Protein AF-A0A8J4CLF7-F1 (afdb_monomer_lite)

Structure (mmCIF, N/CA/C/O backbone):
data_AF-A0A8J4CLF7-F1
#
_entry.id   AF-A0A8J4CLF7-F1
#
loop_
_atom_site.group_PDB
_atom_site.id
_atom_site.type_symbol
_atom_site.label_atom_id
_atom_site.label_alt_id
_atom_site.label_comp_id
_atom_site.label_asym_id
_atom_site.label_entity_id
_atom_site.label_seq_id
_atom_site.pdbx_PDB_ins_code
_atom_site.Cartn_x
_atom_site.Cartn_y
_atom_site.Cartn_z
_atom_site.occupancy
_atom_site.B_iso_or_equiv
_atom_site.auth_seq_id
_atom_site.auth_comp_id
_atom_site.auth_asym_id
_atom_site.auth_atom_id
_atom_site.pdbx_PDB_model_num
ATOM 1 N N . GLY A 1 1 ? -8.320 4.971 20.655 1.00 28.89 1 GLY A N 1
ATOM 2 C CA . GLY A 1 1 ? -7.656 3.802 20.054 1.00 28.89 1 GLY A CA 1
ATOM 3 C C . GLY A 1 1 ? -7.358 4.022 18.583 1.00 28.89 1 GLY A C 1
ATOM 4 O O . GLY A 1 1 ? -6.210 3.889 18.205 1.00 28.89 1 GLY A O 1
ATOM 5 N N . TYR A 1 2 ? -8.361 4.377 17.770 1.00 28.97 2 TYR A N 1
ATOM 6 C CA . TYR A 1 2 ? -8.210 4.486 16.309 1.00 28.97 2 TYR A CA 1
ATOM 7 C C . TYR A 1 2 ? -7.601 5.810 15.798 1.00 28.97 2 TYR A C 1
ATOM 9 O O . TYR A 1 2 ? -6.923 5.796 14.780 1.00 28.97 2 TYR A O 1
ATOM 17 N N . GLU A 1 3 ? -7.755 6.935 16.507 1.00 27.72 3 GLU A N 1
ATOM 18 C CA . GLU A 1 3 ? -7.203 8.237 16.065 1.00 27.72 3 GLU A CA 1
ATOM 19 C C . GLU A 1 3 ? -5.674 8.363 16.193 1.00 27.72 3 GLU A C 1
ATOM 21 O O . GLU A 1 3 ? -5.067 9.202 15.533 1.00 27.72 3 GLU A O 1
ATOM 26 N N . SER A 1 4 ? -5.018 7.534 17.011 1.00 34.88 4 SER A N 1
ATOM 27 C CA . SER A 1 4 ? -3.582 7.676 17.288 1.00 34.88 4 SER A CA 1
ATOM 28 C C . SER A 1 4 ? -2.664 7.197 16.156 1.00 34.88 4 SER A C 1
ATOM 30 O O . SER A 1 4 ? -1.516 7.625 16.116 1.00 34.88 4 SER A O 1
ATOM 32 N N . HIS A 1 5 ? -3.145 6.367 15.223 1.00 41.16 5 HIS A N 1
ATOM 33 C CA . HIS A 1 5 ? -2.310 5.846 14.127 1.00 41.16 5 HIS A CA 1
ATOM 34 C C . HIS A 1 5 ? -2.275 6.759 12.889 1.00 41.16 5 HIS A C 1
ATOM 36 O O . HIS A 1 5 ? -1.341 6.682 12.098 1.00 41.16 5 HIS A O 1
ATOM 42 N N . CYS A 1 6 ? -3.240 7.673 12.732 1.00 40.09 6 CYS A N 1
ATOM 43 C CA . CYS A 1 6 ? -3.306 8.552 11.558 1.00 40.09 6 CYS A CA 1
ATOM 44 C C . CYS A 1 6 ? -2.466 9.838 11.692 1.00 40.09 6 CYS A C 1
ATOM 46 O O . CYS A 1 6 ? -2.055 10.398 10.680 1.00 40.09 6 CYS A O 1
ATOM 48 N N . ASN A 1 7 ? -2.140 10.278 12.915 1.00 33.22 7 ASN A N 1
ATOM 49 C CA . ASN A 1 7 ? -1.439 11.551 13.178 1.00 33.22 7 ASN A CA 1
ATOM 50 C C . ASN A 1 7 ? 0.099 11.460 13.203 1.00 33.22 7 ASN A C 1
ATOM 52 O O . ASN A 1 7 ? 0.782 12.379 13.656 1.00 33.22 7 ASN A O 1
ATOM 56 N N . ILE A 1 8 ? 0.676 10.355 12.736 1.00 43.81 8 ILE A N 1
ATOM 57 C CA . ILE A 1 8 ? 2.108 10.086 12.915 1.00 43.81 8 ILE A CA 1
ATOM 58 C C . ILE A 1 8 ? 2.970 10.951 11.978 1.00 43.81 8 ILE A C 1
ATOM 60 O O . ILE A 1 8 ? 4.049 11.369 12.380 1.00 43.81 8 ILE A O 1
ATOM 64 N N . ILE A 1 9 ? 2.491 11.357 10.795 1.00 39.09 9 ILE A N 1
ATOM 65 C CA . ILE A 1 9 ? 3.318 12.146 9.856 1.00 39.09 9 ILE A CA 1
ATOM 66 C C . ILE A 1 9 ? 3.613 13.574 10.361 1.00 39.09 9 ILE A C 1
ATOM 68 O O . ILE A 1 9 ? 4.686 14.100 10.081 1.00 39.09 9 ILE A O 1
ATOM 72 N N . GLU A 1 10 ? 2.750 14.187 11.179 1.00 32.34 10 GLU A N 1
ATOM 73 C CA . GLU A 1 10 ? 3.017 15.539 11.712 1.00 32.34 10 GLU A CA 1
ATOM 74 C C . GLU A 1 10 ? 4.079 15.567 12.828 1.00 32.34 10 GLU A C 1
ATOM 76 O O . GLU A 1 10 ? 4.597 16.633 13.162 1.00 32.34 10 GLU A O 1
ATOM 81 N N . SER A 1 11 ? 4.444 14.411 13.396 1.00 31.72 11 SER A N 1
ATOM 82 C CA . SER A 1 11 ? 5.319 14.331 14.578 1.00 31.72 11 SER A CA 1
ATOM 83 C C . SER A 1 11 ? 6.778 13.966 14.275 1.00 31.72 11 SER A C 1
ATOM 85 O O . SER A 1 11 ? 7.627 14.086 15.159 1.00 31.72 11 SER A O 1
ATOM 87 N N . PHE A 1 12 ? 7.105 13.549 13.046 1.00 39.09 12 PHE A N 1
ATOM 88 C CA . PHE A 1 12 ? 8.453 13.101 12.678 1.00 39.09 12 PHE A CA 1
ATOM 89 C C . PHE A 1 12 ? 9.019 13.990 11.570 1.00 39.09 12 PHE A C 1
ATOM 91 O O . PHE A 1 12 ? 8.697 13.846 10.395 1.00 39.09 12 PHE A O 1
ATOM 98 N N . GLY A 1 13 ? 9.838 14.963 11.981 1.00 30.05 13 GLY A N 1
ATOM 99 C CA . GLY A 1 13 ? 10.385 16.036 11.150 1.00 30.05 13 GLY A CA 1
ATOM 100 C C . GLY A 1 13 ? 11.317 15.577 10.027 1.00 30.05 13 GLY A C 1
ATOM 101 O O . GLY A 1 13 ? 12.525 15.792 10.096 1.00 30.05 13 GLY A O 1
ATOM 102 N N . ILE A 1 14 ? 10.743 15.044 8.952 1.00 30.22 14 ILE A N 1
ATOM 103 C CA . ILE A 1 14 ? 11.388 14.913 7.645 1.00 30.22 14 ILE A CA 1
ATOM 104 C C . ILE A 1 14 ? 10.645 15.840 6.675 1.00 30.22 14 ILE A C 1
ATOM 106 O O . ILE A 1 14 ? 9.702 15.446 6.000 1.00 30.22 14 ILE A O 1
ATOM 110 N N . LEU A 1 15 ? 11.065 17.105 6.619 1.00 28.41 15 LEU A N 1
ATOM 111 C CA . LEU A 1 15 ? 10.636 18.074 5.606 1.00 28.41 15 LEU A CA 1
ATOM 112 C C . LEU A 1 15 ? 11.874 18.722 4.978 1.00 28.41 15 LEU A C 1
ATOM 114 O O . LEU A 1 15 ? 12.717 19.239 5.715 1.00 28.41 15 LEU A O 1
ATOM 118 N N . PRO A 1 16 ? 11.950 18.862 3.646 1.00 28.50 16 PRO A N 1
ATOM 119 C CA . PRO A 1 16 ? 12.437 20.086 3.055 1.00 28.50 16 PRO A CA 1
ATOM 120 C C . PRO A 1 16 ? 11.261 21.067 2.910 1.00 28.50 16 PRO A C 1
ATOM 122 O O . PRO A 1 16 ? 10.223 20.777 2.324 1.00 28.50 16 PRO A O 1
ATOM 125 N N . VAL A 1 17 ? 11.470 22.236 3.503 1.00 31.41 17 VAL A N 1
ATOM 126 C CA . VAL A 1 17 ? 10.665 23.465 3.509 1.00 31.41 17 VAL A CA 1
ATOM 127 C C . VAL A 1 17 ? 9.793 23.680 2.259 1.00 31.41 17 VAL A C 1
ATOM 129 O O . VAL A 1 17 ? 10.301 24.125 1.234 1.00 31.41 17 VAL A O 1
ATOM 132 N N . ILE A 1 18 ? 8.470 23.520 2.400 1.00 26.14 18 ILE A N 1
ATOM 133 C CA . ILE A 1 18 ? 7.446 24.316 1.696 1.00 26.14 18 ILE A CA 1
ATOM 134 C C . ILE A 1 18 ? 6.302 24.580 2.689 1.00 26.14 18 ILE A C 1
ATOM 136 O O . ILE A 1 18 ? 5.773 23.660 3.305 1.00 26.14 18 ILE A O 1
ATOM 140 N N . ALA A 1 19 ? 5.962 25.855 2.892 1.00 23.62 19 ALA A N 1
ATOM 141 C CA . ALA A 1 19 ? 4.928 26.295 3.828 1.00 23.62 19 ALA A CA 1
ATOM 142 C C . ALA A 1 19 ? 3.510 25.866 3.378 1.00 23.62 19 ALA A C 1
ATOM 144 O O . ALA A 1 19 ? 3.219 25.931 2.180 1.00 23.62 19 ALA A O 1
ATOM 145 N N . PRO A 1 20 ? 2.606 25.497 4.305 1.00 26.50 20 PRO A N 1
ATOM 146 C CA . PRO A 1 20 ? 1.246 25.086 3.965 1.00 26.50 20 PRO A CA 1
ATOM 147 C C . PRO A 1 20 ? 0.359 26.297 3.615 1.00 26.50 20 PRO A C 1
ATOM 149 O O . PRO A 1 20 ? 0.426 27.328 4.297 1.00 26.50 20 PRO A O 1
ATOM 152 N N . PRO A 1 21 ? -0.522 26.213 2.600 1.00 27.09 21 PRO A N 1
ATOM 153 C CA . PRO A 1 21 ? -1.675 27.091 2.517 1.00 27.09 21 PRO A CA 1
ATOM 154 C C . PRO A 1 21 ? -2.760 26.655 3.513 1.00 27.09 21 PRO A C 1
ATOM 156 O O . PRO A 1 21 ? -2.897 25.490 3.868 1.00 27.09 21 PRO A O 1
ATOM 159 N N . ARG A 1 22 ? -3.506 27.664 3.962 1.00 26.69 22 ARG A N 1
ATOM 160 C CA . ARG A 1 22 ? -4.479 27.680 5.061 1.00 26.69 22 ARG A CA 1
ATOM 161 C C . ARG A 1 22 ? -5.501 26.539 5.052 1.00 26.69 22 ARG A C 1
ATOM 163 O O . ARG A 1 22 ? -6.038 26.181 4.007 1.00 26.69 22 ARG A O 1
ATOM 170 N N . GLU A 1 23 ? -5.821 26.100 6.270 1.00 27.83 23 GLU A N 1
ATOM 171 C CA . GLU A 1 23 ? -6.911 25.196 6.641 1.00 27.83 23 GLU A CA 1
ATOM 172 C C . GLU A 1 23 ? -8.201 25.486 5.864 1.00 27.83 23 GLU A C 1
ATOM 174 O O . GLU A 1 23 ? -8.857 26.516 6.044 1.00 27.83 23 GLU A O 1
ATOM 179 N N . HIS A 1 24 ? -8.594 24.525 5.034 1.00 26.27 24 HIS A N 1
ATOM 180 C CA . HIS A 1 24 ? -9.973 24.361 4.615 1.00 26.27 24 HIS A CA 1
ATOM 181 C C . HIS A 1 24 ? -10.510 23.112 5.302 1.00 26.27 24 HIS A C 1
ATOM 183 O O . HIS A 1 24 ? -10.058 21.998 5.050 1.00 26.27 24 HIS A O 1
ATOM 189 N N . THR A 1 25 ? -11.478 23.319 6.190 1.00 26.05 25 THR A N 1
ATOM 190 C CA . THR A 1 25 ? -12.280 22.273 6.816 1.00 26.05 25 THR A CA 1
ATOM 191 C C . THR A 1 25 ? -12.984 21.454 5.733 1.00 26.05 25 THR A C 1
ATOM 193 O O . THR A 1 25 ? -13.996 21.869 5.165 1.00 26.05 25 THR A O 1
ATOM 196 N N . VAL A 1 26 ? -12.436 20.278 5.421 1.00 26.53 26 VAL A N 1
ATOM 197 C CA . VAL A 1 26 ? -13.095 19.293 4.563 1.00 26.53 26 VAL A CA 1
ATOM 198 C C . VAL A 1 26 ? -14.183 18.623 5.389 1.00 26.53 26 VAL A C 1
ATOM 200 O O . VAL A 1 26 ? -13.934 17.894 6.345 1.00 26.53 26 VAL A O 1
ATOM 203 N N . ASN A 1 27 ? -15.424 18.924 5.029 1.00 25.20 27 ASN A N 1
ATOM 204 C CA . ASN A 1 27 ? -16.616 18.376 5.648 1.00 25.20 27 ASN A CA 1
ATOM 205 C C . ASN A 1 27 ? -16.811 16.939 5.133 1.00 25.20 27 ASN A C 1
ATOM 207 O O . ASN A 1 27 ? -17.497 16.715 4.134 1.00 25.20 27 ASN A O 1
ATOM 211 N N . ALA A 1 28 ? -16.185 15.965 5.795 1.00 27.72 28 ALA A N 1
ATOM 212 C CA . ALA A 1 28 ? -16.443 14.541 5.594 1.00 27.72 28 ALA A CA 1
ATOM 213 C C . ALA A 1 28 ? -17.803 14.167 6.214 1.00 27.72 28 ALA A C 1
ATOM 215 O O . ALA A 1 28 ? -17.893 13.468 7.215 1.00 27.72 28 ALA A O 1
ATOM 216 N N . ASN A 1 29 ? -18.887 14.682 5.635 1.00 33.53 29 ASN A N 1
ATOM 217 C CA . ASN A 1 29 ? -20.253 14.324 5.996 1.00 33.53 29 ASN A CA 1
ATOM 218 C C . ASN A 1 29 ? -20.971 13.805 4.757 1.00 33.53 29 ASN A C 1
ATOM 220 O O . ASN A 1 29 ? -21.671 14.540 4.059 1.00 33.53 29 ASN A O 1
ATOM 224 N N . LYS A 1 30 ? -20.790 12.512 4.483 1.00 30.39 30 LYS A N 1
ATOM 225 C CA . LYS A 1 30 ? -21.671 11.781 3.570 1.00 30.39 30 LYS A CA 1
ATOM 226 C C . LYS A 1 30 ? -21.876 10.312 3.944 1.00 30.39 30 LYS A C 1
ATOM 228 O O . LYS A 1 30 ? -22.064 9.495 3.065 1.00 30.39 30 LYS A O 1
ATOM 233 N N . HIS A 1 31 ? -21.946 10.017 5.240 1.00 36.56 31 HIS A N 1
ATOM 234 C CA . HIS A 1 31 ? -22.730 8.906 5.792 1.00 36.56 31 HIS A CA 1
ATOM 235 C C . HIS A 1 31 ? -23.266 9.356 7.155 1.00 36.56 31 HIS A C 1
ATOM 237 O O . HIS A 1 31 ? -22.646 9.154 8.193 1.00 36.56 31 HIS A O 1
ATOM 243 N N . SER A 1 32 ? -24.385 10.085 7.147 1.00 37.47 32 SER A N 1
ATOM 244 C CA . SER A 1 32 ? -25.041 10.503 8.383 1.00 37.47 32 SER A CA 1
ATOM 245 C C . SER A 1 32 ? -25.678 9.281 9.044 1.00 37.47 32 SER A C 1
ATOM 247 O O . SER A 1 32 ? -26.727 8.816 8.597 1.00 37.47 32 SER A O 1
ATOM 249 N N . ASN A 1 33 ? -25.065 8.780 10.116 1.00 48.06 33 ASN A N 1
ATOM 250 C CA . ASN A 1 33 ? -25.732 7.872 11.041 1.00 48.06 33 ASN A CA 1
ATOM 251 C C . ASN A 1 33 ? -26.984 8.578 11.581 1.00 48.06 33 ASN A C 1
ATOM 253 O O . ASN A 1 33 ? -26.891 9.606 12.255 1.00 48.06 33 ASN A O 1
ATOM 257 N N . ASN A 1 34 ? -28.164 8.043 11.268 1.00 47.66 34 ASN A N 1
ATOM 258 C CA . ASN A 1 34 ? -29.440 8.538 11.778 1.00 47.66 34 ASN A CA 1
ATOM 259 C C . ASN A 1 34 ? -29.623 8.089 13.239 1.00 47.66 34 ASN A C 1
ATOM 261 O O . ASN A 1 34 ? -30.495 7.280 13.548 1.00 47.66 34 ASN A O 1
ATOM 265 N N . CYS A 1 35 ? -28.802 8.607 14.153 1.00 49.53 35 CYS A N 1
ATOM 266 C CA . CYS A 1 35 ? -29.106 8.546 15.579 1.00 49.53 35 CYS A CA 1
ATOM 267 C C . CYS A 1 35 ? -30.019 9.723 15.921 1.00 49.53 35 CYS A C 1
ATOM 269 O O . CYS A 1 35 ? -29.663 10.887 15.717 1.00 49.53 35 CYS A O 1
ATOM 271 N N . ARG A 1 36 ? -31.213 9.439 16.450 1.00 47.44 36 ARG A N 1
ATOM 272 C CA . ARG A 1 36 ? -32.036 10.503 17.038 1.00 47.44 36 ARG A CA 1
ATOM 273 C C . ARG A 1 36 ? -31.301 11.064 18.262 1.00 47.44 36 ARG A C 1
ATOM 275 O O . ARG A 1 36 ? -30.803 10.272 19.059 1.00 47.44 36 ARG A O 1
ATOM 282 N N . PRO A 1 37 ? -31.212 12.395 18.434 1.00 39.25 37 PRO A N 1
ATOM 283 C CA . PRO A 1 37 ? -30.514 12.968 19.575 1.00 39.25 37 PRO A CA 1
ATOM 284 C C . PRO A 1 37 ? -31.187 12.535 20.882 1.00 39.25 37 PRO A C 1
ATOM 286 O O . PRO A 1 37 ? -32.373 12.790 21.096 1.00 39.25 37 PRO A O 1
ATOM 289 N N . CYS A 1 38 ? -30.416 11.898 21.762 1.00 40.56 38 CYS A N 1
ATOM 290 C CA . CYS A 1 38 ? -30.819 11.646 23.138 1.00 40.56 38 CYS A CA 1
ATOM 291 C C . CYS A 1 38 ? -30.640 12.942 23.937 1.00 40.56 38 CYS A C 1
ATOM 293 O O . CYS A 1 38 ? -29.516 13.390 24.157 1.00 40.56 38 CYS A O 1
ATOM 295 N N . THR A 1 39 ? -31.732 13.551 24.399 1.00 35.16 39 THR A N 1
ATOM 296 C CA . THR A 1 39 ? -31.664 14.549 25.472 1.00 35.16 39 THR A CA 1
ATOM 297 C C . THR A 1 39 ? -31.351 13.822 26.774 1.00 35.16 39 THR A C 1
ATOM 299 O O . THR A 1 39 ? -32.249 13.275 27.411 1.00 35.16 39 THR A O 1
ATOM 302 N N . VAL A 1 40 ? -30.077 13.779 27.152 1.00 33.75 40 VAL A N 1
ATOM 303 C CA . VAL A 1 40 ? -29.670 13.401 28.506 1.00 33.75 40 VAL A CA 1
ATOM 304 C C . VAL A 1 40 ? -29.611 14.692 29.315 1.00 33.75 40 VAL A C 1
ATOM 306 O O . VAL A 1 40 ? -28.840 15.592 28.983 1.00 33.75 40 VAL A O 1
ATOM 309 N N . GLU A 1 41 ? -30.459 14.816 30.338 1.00 30.06 41 GLU A N 1
ATOM 310 C CA . GLU A 1 41 ? -30.327 15.883 31.331 1.00 30.06 41 GLU A CA 1
ATOM 311 C C . GLU A 1 41 ? -28.918 15.821 31.927 1.00 30.06 41 GLU A C 1
ATOM 313 O O . GLU A 1 41 ? -28.477 14.798 32.453 1.00 30.06 41 GLU A O 1
ATOM 318 N N . THR A 1 42 ? -28.184 16.920 31.796 1.00 27.59 42 THR A N 1
ATOM 319 C CA . THR A 1 42 ? -26.831 17.070 32.321 1.00 27.59 42 THR A CA 1
ATOM 320 C C . THR A 1 42 ? -26.834 16.882 33.835 1.00 27.59 42 THR A C 1
ATOM 322 O O . THR A 1 42 ? -27.409 17.692 34.564 1.00 27.59 42 THR A O 1
ATOM 325 N N . PHE A 1 43 ? -26.155 15.841 34.311 1.00 26.55 43 PHE A N 1
ATOM 326 C CA . PHE A 1 43 ? -25.848 15.661 35.724 1.00 26.55 43 PHE A CA 1
ATOM 327 C C . PHE A 1 43 ? -24.809 16.717 36.139 1.00 26.55 43 PHE A C 1
ATOM 329 O O . PHE A 1 43 ? -23.702 16.761 35.604 1.00 26.55 43 PHE A O 1
ATOM 336 N N . ASN A 1 44 ? -25.186 17.606 37.059 1.00 29.06 44 ASN A N 1
ATOM 337 C CA . ASN A 1 44 ? -24.309 18.621 37.646 1.00 29.06 44 ASN A CA 1
ATOM 338 C C . ASN A 1 44 ? -23.402 17.958 38.707 1.00 29.06 44 ASN A C 1
ATOM 340 O O . ASN A 1 44 ? -23.940 17.402 39.664 1.00 29.06 44 ASN A O 1
ATOM 344 N N . PRO A 1 45 ? -22.060 18.006 38.604 1.00 28.70 45 PRO A N 1
ATOM 345 C CA . PRO A 1 45 ? -21.171 17.266 39.501 1.00 28.70 45 PRO A CA 1
ATOM 346 C C . PRO A 1 45 ? -20.887 17.960 40.850 1.00 28.70 45 PRO A C 1
ATOM 348 O O . PRO A 1 45 ? -19.900 17.633 41.498 1.00 28.70 45 PRO A O 1
ATOM 351 N N . ASN A 1 46 ? -21.736 18.884 41.316 1.00 29.98 46 ASN A N 1
ATOM 352 C CA . ASN A 1 46 ? -21.549 19.582 42.595 1.00 29.98 46 ASN A CA 1
ATOM 353 C C . ASN A 1 46 ? -22.760 19.461 43.533 1.00 29.98 46 ASN A C 1
ATOM 355 O O . ASN A 1 46 ? -23.397 20.461 43.855 1.00 29.98 46 ASN A O 1
ATOM 359 N N . THR A 1 47 ? -23.055 18.260 44.031 1.00 29.55 47 THR A N 1
ATOM 360 C CA . THR A 1 47 ? -23.885 18.106 45.239 1.00 29.55 47 THR A CA 1
ATOM 361 C C . THR A 1 47 ? -23.372 16.973 46.125 1.00 29.55 47 THR A C 1
ATOM 363 O O . THR A 1 47 ? -23.578 15.787 45.884 1.00 29.55 47 THR A O 1
ATOM 366 N N . SER A 1 48 ? -22.688 17.370 47.193 1.00 28.89 48 SER A N 1
ATOM 367 C CA . SER A 1 48 ? -22.354 16.540 48.342 1.00 28.89 48 SER A CA 1
ATOM 368 C C . SER A 1 48 ? -23.611 16.239 49.168 1.00 28.89 48 SER A C 1
ATOM 370 O O . SER A 1 48 ? -24.394 17.125 49.507 1.00 28.89 48 SER A O 1
ATOM 372 N N . PHE A 1 49 ? -23.790 14.961 49.499 1.00 27.58 49 PHE A N 1
ATOM 373 C CA . PHE A 1 49 ? -24.786 14.466 50.445 1.00 27.58 49 PHE A CA 1
ATOM 374 C C . PHE A 1 49 ? -24.435 14.911 51.869 1.00 27.58 49 PHE A C 1
ATOM 376 O O . PHE A 1 49 ? -23.388 14.526 52.377 1.00 27.58 49 PHE A O 1
ATOM 383 N N . LEU A 1 50 ? -25.336 15.637 52.532 1.00 30.05 50 LEU A N 1
ATOM 384 C CA . LEU A 1 50 ? -25.496 15.654 53.991 1.00 30.05 50 LEU A CA 1
ATOM 385 C C . LEU A 1 50 ? -26.943 16.065 54.300 1.00 30.05 50 LEU A C 1
ATOM 387 O O . LEU A 1 50 ? -27.423 17.098 53.839 1.00 30.05 50 LEU A O 1
ATOM 391 N N . GLY A 1 51 ? -27.659 15.205 55.024 1.00 26.80 51 GLY A N 1
ATOM 392 C CA . GLY A 1 51 ? -29.065 15.399 55.369 1.00 26.80 51 GLY A CA 1
ATOM 393 C C . GLY A 1 51 ? -29.268 16.259 56.617 1.00 26.80 51 GLY A C 1
ATOM 394 O O . GLY A 1 51 ? -28.435 16.258 57.520 1.00 26.80 51 GLY A O 1
ATOM 395 N N . THR A 1 52 ? -30.414 16.941 56.705 1.00 27.56 52 THR A N 1
ATOM 396 C CA . THR A 1 52 ? -31.132 17.216 57.967 1.00 27.56 52 THR A CA 1
ATOM 397 C C . THR A 1 52 ? -32.558 17.716 57.697 1.00 27.56 52 THR A C 1
ATOM 399 O O . THR A 1 52 ? -32.866 18.230 56.626 1.00 27.56 52 THR A O 1
ATOM 402 N N . LEU A 1 53 ? -33.434 17.476 58.674 1.00 27.98 53 LEU A N 1
ATOM 403 C CA . LEU A 1 53 ? -34.896 17.577 58.647 1.00 27.98 53 LEU A CA 1
ATOM 404 C C . LEU A 1 53 ? -35.461 18.991 58.926 1.00 27.98 53 LEU A C 1
ATOM 406 O O . LEU A 1 53 ? -34.905 19.727 59.734 1.00 27.98 53 LEU A O 1
ATOM 410 N N . ALA A 1 54 ? -36.685 19.201 58.408 1.00 29.34 54 ALA A N 1
ATOM 411 C CA . ALA A 1 54 ? -37.822 19.973 58.962 1.00 29.34 54 ALA A CA 1
ATOM 412 C C . ALA A 1 54 ? -37.968 21.503 58.673 1.00 29.34 54 ALA A C 1
ATOM 414 O O . ALA A 1 54 ? -36.990 22.172 58.358 1.00 29.34 54 ALA A O 1
ATOM 415 N N . PRO A 1 55 ? -39.219 22.047 58.699 1.00 41.81 55 PRO A N 1
ATOM 416 C CA . PRO A 1 55 ? -39.703 23.032 57.716 1.00 41.81 55 PRO A CA 1
ATOM 417 C C . PRO A 1 55 ? -40.107 24.410 58.286 1.00 41.81 55 PRO A C 1
ATOM 419 O O . PRO A 1 55 ? -40.364 24.554 59.479 1.00 41.81 55 PRO A O 1
ATOM 422 N N . GLY A 1 56 ? -40.314 25.398 57.402 1.00 24.47 56 GLY A N 1
ATOM 423 C CA . GLY A 1 56 ? -41.146 26.573 57.702 1.00 24.47 56 GLY A CA 1
ATOM 424 C C . GLY A 1 56 ? -40.901 27.804 56.819 1.00 24.47 56 GLY A C 1
ATOM 425 O O . GLY A 1 56 ? -39.764 28.217 56.635 1.00 24.47 56 GLY A O 1
ATOM 426 N N . GLY A 1 57 ? -41.990 28.432 56.351 1.00 26.12 57 GLY A N 1
ATOM 427 C CA . GLY A 1 57 ? -42.036 29.880 56.088 1.00 26.12 57 GLY A CA 1
ATOM 428 C C . GLY A 1 57 ? -42.112 30.351 54.628 1.00 26.12 57 GLY A C 1
ATOM 429 O O . GLY A 1 57 ? -41.103 30.597 53.983 1.00 26.12 57 GLY A O 1
ATOM 430 N N . SER A 1 58 ? -43.330 30.595 54.146 1.00 26.23 58 SER A N 1
ATOM 431 C CA . SER A 1 58 ? -43.662 31.619 53.131 1.00 26.23 58 SER A CA 1
ATOM 432 C C . SER A 1 58 ? -43.908 32.988 53.813 1.00 26.23 58 SER A C 1
ATOM 434 O O . SER A 1 58 ? -44.036 32.978 55.039 1.00 26.23 58 SER A O 1
ATOM 436 N N . PRO A 1 59 ? -44.207 34.118 53.121 1.00 44.22 59 PRO A N 1
ATOM 437 C CA . PRO A 1 59 ? -44.045 34.496 51.702 1.00 44.22 59 PRO A CA 1
ATOM 438 C C . PRO A 1 59 ? -43.365 35.885 51.516 1.00 44.22 59 PRO A C 1
ATOM 440 O O . PRO A 1 59 ? -43.271 36.653 52.465 1.00 44.22 59 PRO A O 1
ATOM 443 N N . GLN A 1 60 ? -43.020 36.280 50.279 1.00 27.62 60 GLN A N 1
ATOM 444 C CA . GLN A 1 60 ? -43.399 37.595 49.713 1.00 27.62 60 GLN A CA 1
ATOM 445 C C . GLN A 1 60 ? -43.072 37.718 48.207 1.00 27.62 60 GLN A C 1
ATOM 447 O O . GLN A 1 60 ? -42.029 37.294 47.724 1.00 27.62 60 GLN A O 1
ATOM 452 N N . ARG A 1 61 ? -44.038 38.290 47.479 1.00 30.16 61 ARG A N 1
ATOM 453 C CA . ARG A 1 61 ? -44.054 38.729 46.065 1.00 30.16 61 ARG A CA 1
ATOM 454 C C . ARG A 1 61 ? -43.670 40.230 46.022 1.00 30.16 61 ARG A C 1
ATOM 456 O O . ARG A 1 61 ? -43.885 40.878 47.045 1.00 30.16 61 ARG A O 1
ATOM 463 N N . PRO A 1 62 ? -43.197 40.824 44.899 1.00 36.50 62 PRO A N 1
ATOM 464 C CA . PRO A 1 62 ? -44.064 41.077 43.739 1.00 36.50 62 PRO A CA 1
ATOM 465 C C . PRO A 1 62 ? -43.407 40.994 42.348 1.00 36.50 62 PRO A C 1
ATOM 467 O O . PRO A 1 62 ? -42.222 40.739 42.175 1.00 36.50 62 PRO A O 1
ATOM 470 N N . ALA A 1 63 ? -44.287 41.145 41.360 1.00 28.41 63 ALA A N 1
ATOM 471 C CA . ALA A 1 63 ? -44.128 40.927 39.933 1.00 28.41 63 ALA A CA 1
ATOM 472 C C . ALA A 1 63 ? -43.242 41.952 39.205 1.00 28.41 63 ALA A C 1
ATOM 474 O O . ALA A 1 63 ? -43.241 43.135 39.538 1.00 28.41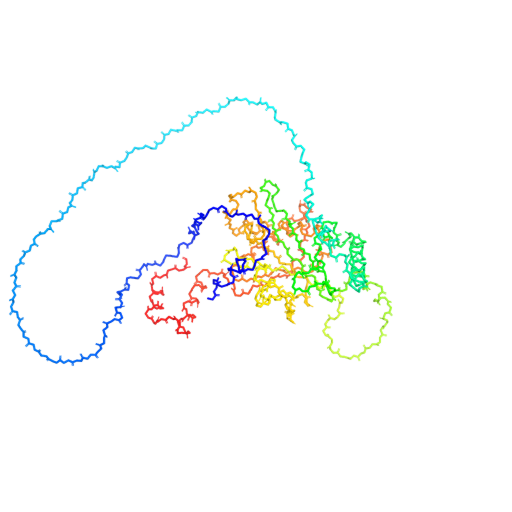 63 ALA A O 1
ATOM 475 N N . SER A 1 64 ? -42.644 41.515 38.094 1.00 30.00 64 SER A N 1
ATOM 476 C CA . SER A 1 64 ? -42.365 42.371 36.941 1.00 30.00 64 SER A CA 1
ATOM 477 C C . SER A 1 64 ? -42.497 41.583 35.629 1.00 30.00 64 SER A C 1
ATOM 479 O O . SER A 1 64 ? -42.149 40.412 35.507 1.00 30.00 64 SER A O 1
ATOM 481 N N . THR A 1 65 ? -43.118 42.252 34.667 1.00 28.77 65 THR A N 1
ATOM 482 C CA . THR A 1 65 ? -43.482 41.848 33.306 1.00 28.77 65 THR A CA 1
ATOM 483 C C . THR A 1 65 ? -42.351 42.082 32.300 1.00 28.77 65 THR A C 1
ATOM 485 O O . THR A 1 65 ? -41.772 43.163 32.313 1.00 28.77 65 THR A O 1
ATOM 488 N N . MET A 1 66 ? -42.153 41.173 31.334 1.00 29.03 66 MET A N 1
ATOM 489 C CA . MET A 1 66 ? -41.617 41.461 29.982 1.00 29.03 66 MET A CA 1
ATOM 490 C C . MET A 1 66 ? -41.982 40.286 29.047 1.00 29.03 66 MET A C 1
ATOM 492 O O . MET A 1 66 ? -41.548 39.164 29.262 1.00 29.03 66 MET A O 1
ATOM 496 N N . ARG A 1 67 ? -43.057 40.408 28.254 1.00 27.72 67 ARG A N 1
ATOM 497 C CA . ARG A 1 67 ? -43.110 40.785 26.821 1.00 27.72 67 ARG A CA 1
ATOM 498 C C . ARG A 1 67 ? -42.341 39.851 25.871 1.00 27.72 67 ARG A C 1
ATOM 500 O O . ARG A 1 67 ? -41.126 39.917 25.756 1.00 27.72 67 ARG A O 1
ATOM 507 N N . ALA A 1 68 ? -43.127 39.062 25.136 1.00 31.14 68 ALA A N 1
ATOM 508 C CA . ALA A 1 68 ? -42.759 38.378 23.905 1.00 31.14 68 ALA A CA 1
ATOM 509 C C . ALA A 1 68 ? -42.695 39.369 22.730 1.00 31.14 68 ALA A C 1
ATOM 511 O O . ALA A 1 68 ? -43.557 40.243 22.605 1.00 31.14 68 ALA A O 1
ATOM 512 N N . SER A 1 69 ? -41.707 39.188 21.855 1.00 30.48 69 SER A N 1
ATOM 513 C CA . SER A 1 69 ? -41.531 39.962 20.626 1.00 30.48 69 SER A CA 1
ATOM 514 C C . SER A 1 69 ? -41.810 39.071 19.417 1.00 30.48 69 SER A C 1
ATOM 516 O O . SER A 1 69 ? -41.026 38.185 19.091 1.00 30.48 69 SER A O 1
ATOM 518 N N . PHE A 1 70 ? -42.935 39.329 18.756 1.00 32.16 70 PHE A N 1
ATOM 519 C CA . PHE A 1 70 ? -43.245 38.925 17.383 1.00 32.16 70 PHE A CA 1
ATOM 520 C C . PHE A 1 70 ? -42.882 40.089 16.454 1.00 32.16 70 PHE A C 1
ATOM 522 O O . PHE A 1 70 ? -43.398 41.178 16.687 1.00 32.16 70 PHE A O 1
ATOM 529 N N . VAL A 1 71 ? -42.106 39.867 15.383 1.00 31.41 71 VAL A N 1
ATOM 530 C CA . VAL A 1 71 ? -42.092 40.713 14.164 1.00 31.41 71 VAL A CA 1
ATOM 531 C C . VAL A 1 71 ? -41.783 39.829 12.927 1.00 31.41 71 VAL A C 1
ATOM 533 O O . VAL A 1 71 ? -41.058 38.845 13.068 1.00 31.41 71 VAL A O 1
ATOM 536 N N . PRO A 1 72 ? -42.374 40.100 11.738 1.00 32.59 72 PRO A N 1
ATOM 537 C CA . PRO A 1 72 ? -42.889 39.064 10.839 1.00 32.59 72 PRO A CA 1
ATOM 538 C C . PRO A 1 72 ? -42.282 38.990 9.418 1.00 32.59 72 PRO A C 1
ATOM 540 O O . PRO A 1 72 ? -41.760 39.951 8.870 1.00 32.59 72 PRO A O 1
ATOM 543 N N . ARG A 1 73 ? -42.461 37.812 8.805 1.00 34.97 73 ARG A N 1
ATOM 544 C CA . ARG A 1 73 ? -42.975 37.493 7.449 1.00 34.97 73 ARG A CA 1
ATOM 545 C C . ARG A 1 73 ? -42.842 38.509 6.284 1.00 34.97 73 ARG A C 1
ATOM 547 O O . ARG A 1 73 ? -43.808 38.681 5.554 1.00 34.97 73 ARG A O 1
ATOM 554 N N . TRP A 1 74 ? -41.655 39.065 6.018 1.00 38.47 74 TRP A N 1
ATOM 555 C CA . TRP A 1 74 ? -41.315 39.695 4.722 1.00 38.47 74 TRP A CA 1
ATOM 556 C C . TRP A 1 74 ? -39.816 39.559 4.395 1.00 38.47 74 TRP A C 1
ATOM 558 O O . TRP A 1 74 ? -39.072 40.510 4.569 1.00 38.47 74 TRP A O 1
ATOM 568 N N . LEU A 1 75 ? -39.356 38.380 3.952 1.00 30.44 75 LEU A N 1
ATOM 569 C CA . LEU A 1 75 ? -38.244 38.240 2.987 1.00 30.44 75 LEU A CA 1
ATOM 570 C C . LEU A 1 75 ? -38.092 36.766 2.564 1.00 30.44 75 LEU A C 1
ATOM 572 O O . LEU A 1 75 ? -37.224 36.029 3.024 1.00 30.44 75 LEU A O 1
ATOM 576 N N . ARG A 1 76 ? -38.992 36.305 1.695 1.00 31.66 76 ARG A N 1
ATOM 577 C CA . ARG A 1 76 ? -38.756 35.147 0.824 1.00 31.66 76 ARG A CA 1
ATOM 578 C C . ARG A 1 76 ? -39.300 35.489 -0.559 1.00 31.66 76 ARG A C 1
ATOM 580 O O . ARG A 1 76 ? -40.442 35.938 -0.642 1.00 31.66 76 ARG A O 1
ATOM 587 N N . SER A 1 77 ? -38.475 35.213 -1.572 1.00 32.50 77 SER A N 1
ATOM 588 C CA . SER A 1 77 ? -38.787 34.944 -2.989 1.00 32.50 77 SER A CA 1
ATOM 589 C C . SER A 1 77 ? -38.140 35.887 -4.008 1.00 32.50 77 SER A C 1
ATOM 591 O O . SER A 1 77 ? -38.075 37.091 -3.784 1.00 32.50 77 SER A O 1
ATOM 593 N N . ALA A 1 78 ? -37.796 35.266 -5.152 1.00 29.62 78 ALA A N 1
ATOM 594 C CA . ALA A 1 78 ? -37.258 35.777 -6.425 1.00 29.62 78 ALA A CA 1
ATOM 595 C C . ALA A 1 78 ? -35.713 35.600 -6.533 1.00 29.62 78 ALA A C 1
ATOM 597 O O . ALA A 1 78 ? -34.989 36.136 -5.710 1.00 29.62 78 ALA A O 1
ATOM 598 N N . ILE A 1 79 ? -35.104 34.856 -7.476 1.00 27.70 79 ILE A N 1
ATOM 599 C CA . ILE A 1 79 ? -35.530 34.346 -8.796 1.00 27.70 79 ILE A CA 1
ATOM 600 C C . ILE A 1 79 ? -34.685 33.107 -9.178 1.00 27.70 79 ILE A C 1
ATOM 602 O O . ILE A 1 79 ? -33.464 33.123 -9.048 1.00 27.70 79 ILE A O 1
ATOM 606 N N . SER A 1 80 ? -35.337 32.060 -9.696 1.00 32.06 80 SER A N 1
ATOM 607 C CA . SER A 1 80 ? -34.739 31.054 -10.589 1.00 32.06 80 SER A CA 1
ATOM 608 C C . SER A 1 80 ? -34.956 31.466 -12.049 1.00 32.06 80 SER A C 1
ATOM 610 O O . SER A 1 80 ? -35.992 32.049 -12.355 1.00 32.06 80 SER A O 1
ATOM 612 N N . ALA A 1 81 ? -34.038 31.032 -12.919 1.00 27.92 81 ALA A N 1
ATOM 613 C CA . ALA A 1 81 ? -34.111 30.980 -14.386 1.00 27.92 81 ALA A CA 1
ATOM 614 C C . ALA A 1 81 ? -33.656 32.219 -15.186 1.00 27.92 81 ALA A C 1
ATOM 616 O O . ALA A 1 81 ? -34.391 33.182 -15.371 1.00 27.92 81 ALA A O 1
ATOM 617 N N . ALA A 1 82 ? -32.482 32.085 -15.810 1.00 28.67 82 ALA A N 1
ATOM 618 C CA . ALA A 1 82 ? -32.294 32.429 -17.217 1.00 28.67 82 ALA A CA 1
ATOM 619 C C . ALA A 1 82 ? -31.289 31.438 -17.832 1.00 28.67 82 ALA A C 1
ATOM 621 O O . ALA A 1 82 ? -30.124 31.377 -17.451 1.00 28.67 82 ALA A O 1
ATOM 622 N N . ILE A 1 83 ? -31.810 30.611 -18.733 1.00 28.73 83 ILE A N 1
ATOM 623 C CA . ILE A 1 83 ? -31.112 29.654 -19.591 1.00 28.73 83 ILE A CA 1
ATOM 624 C C . ILE A 1 83 ? -30.705 30.393 -20.882 1.00 28.73 83 ILE A C 1
ATOM 626 O O . ILE A 1 83 ? -31.482 31.204 -21.375 1.00 28.73 83 ILE A O 1
ATOM 630 N N . LEU A 1 84 ? -29.570 29.985 -21.465 1.00 25.03 84 LEU A N 1
ATOM 631 C CA . LEU A 1 84 ? -29.239 30.001 -22.904 1.00 25.03 84 LEU A CA 1
ATOM 632 C C . LEU A 1 84 ? -28.807 31.315 -23.593 1.00 25.03 84 LEU A C 1
ATOM 634 O O . LEU A 1 84 ? -29.471 32.338 -23.501 1.00 25.03 84 LEU A O 1
ATOM 638 N N . ALA A 1 85 ? -27.774 31.146 -24.439 1.00 27.97 85 ALA A N 1
ATOM 639 C CA . ALA A 1 85 ? -27.118 32.063 -25.388 1.00 27.97 85 ALA A CA 1
ATOM 640 C C . ALA A 1 85 ? -25.891 32.764 -24.775 1.00 27.97 85 ALA A C 1
ATOM 642 O O . ALA A 1 85 ? -26.021 33.638 -23.934 1.00 27.97 85 ALA A O 1
ATOM 643 N N . VAL A 1 86 ? -24.652 32.389 -25.106 1.00 29.48 86 VAL A N 1
ATOM 644 C CA . VAL A 1 86 ? -24.084 32.396 -26.462 1.00 29.48 86 VAL A CA 1
ATOM 645 C C . VAL A 1 86 ? -23.066 31.258 -26.633 1.00 29.48 86 VAL A C 1
ATOM 647 O O . VAL A 1 86 ? -22.095 31.159 -25.889 1.00 29.48 86 VAL A O 1
ATOM 650 N N . LEU A 1 87 ? -23.283 30.425 -27.652 1.00 30.23 87 LEU A N 1
ATOM 651 C CA . LEU A 1 87 ? -22.237 29.651 -28.319 1.00 30.23 87 LEU A CA 1
ATOM 652 C C . LEU A 1 87 ? -21.793 30.413 -29.585 1.00 30.23 87 LEU A C 1
ATOM 654 O O . LEU A 1 87 ? -22.607 31.081 -30.221 1.00 30.23 87 LEU A O 1
ATOM 658 N N . ILE A 1 88 ? -20.555 30.119 -29.998 1.00 30.00 88 ILE A N 1
ATOM 659 C CA . ILE A 1 88 ? -19.957 30.177 -31.350 1.00 30.00 88 ILE A CA 1
ATOM 660 C C . ILE A 1 88 ? -19.054 31.392 -31.695 1.00 30.00 88 ILE A C 1
ATOM 662 O O . ILE A 1 88 ? -19.468 32.546 -31.658 1.00 30.00 88 ILE A O 1
ATOM 666 N N . PHE A 1 89 ? -17.851 31.013 -32.171 1.00 28.20 89 PHE A N 1
ATOM 667 C CA . PHE A 1 89 ? -16.712 31.723 -32.792 1.00 28.20 89 PHE A CA 1
ATOM 668 C C . PHE A 1 89 ? -15.616 32.198 -31.813 1.00 28.20 89 PHE A C 1
ATOM 670 O O . PHE A 1 89 ? -15.891 32.950 -30.896 1.00 28.20 89 PHE A O 1
ATOM 677 N N . ALA A 1 90 ? -14.340 31.803 -31.923 1.00 29.56 90 ALA A N 1
ATOM 678 C CA . ALA A 1 90 ? -13.588 31.307 -33.075 1.00 29.56 90 ALA A CA 1
ATOM 679 C C . ALA A 1 90 ? -12.435 30.364 -32.667 1.00 29.56 90 ALA A C 1
ATOM 681 O O . ALA A 1 90 ? -11.807 30.524 -31.623 1.00 29.56 90 ALA A O 1
ATOM 682 N N . ALA A 1 91 ? -12.156 29.405 -33.549 1.00 34.69 91 ALA A N 1
ATOM 683 C CA . ALA A 1 91 ? -10.967 28.568 -33.558 1.00 34.69 91 ALA A CA 1
ATOM 684 C C . ALA A 1 91 ? -9.760 29.341 -34.114 1.00 34.69 91 ALA A C 1
ATOM 686 O O . ALA A 1 91 ? -9.886 29.914 -35.190 1.00 34.69 91 ALA A O 1
ATOM 687 N N . LEU A 1 92 ? -8.608 29.281 -33.434 1.00 31.98 92 LEU A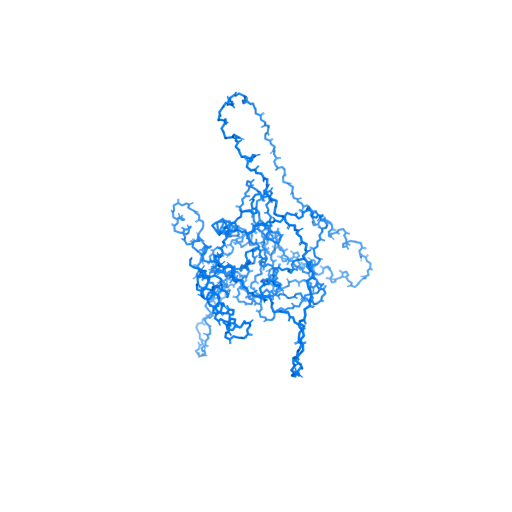 N 1
ATOM 688 C CA . LEU A 1 92 ? -7.249 29.418 -33.988 1.00 31.98 92 LEU A CA 1
ATOM 689 C C . LEU A 1 92 ? -6.236 28.711 -33.047 1.00 31.98 92 LEU A C 1
ATOM 691 O O . LEU A 1 92 ? -6.522 28.570 -31.857 1.00 31.98 92 LEU A O 1
ATOM 695 N N . PRO A 1 93 ? -5.095 28.210 -33.563 1.00 32.38 93 PRO A N 1
ATOM 696 C CA . PRO A 1 93 ? -4.281 27.190 -32.902 1.00 32.38 93 PRO A CA 1
ATOM 697 C C . PRO A 1 93 ? -3.293 27.803 -31.901 1.00 32.38 93 PRO A C 1
ATOM 699 O O . PRO A 1 93 ? -2.631 28.792 -32.207 1.00 32.38 93 PRO A O 1
ATOM 702 N N . ILE A 1 94 ? -3.149 27.187 -30.726 1.00 32.09 94 ILE A N 1
ATOM 703 C CA . ILE A 1 94 ? -2.116 27.539 -29.739 1.00 32.09 94 ILE A CA 1
ATOM 704 C C . ILE A 1 94 ? -1.027 26.445 -29.776 1.00 32.09 94 ILE A C 1
ATOM 706 O O . ILE A 1 94 ? -1.372 25.270 -29.925 1.00 32.09 94 ILE A O 1
ATOM 710 N N . PRO A 1 95 ? 0.276 26.794 -29.726 1.00 27.91 95 PRO A N 1
ATOM 711 C CA . PRO A 1 95 ? 1.365 25.897 -30.111 1.00 27.91 95 PRO A CA 1
ATOM 712 C C . PRO A 1 95 ? 1.566 24.743 -29.126 1.00 27.91 95 PRO A C 1
ATOM 714 O O . PRO A 1 95 ? 1.351 24.892 -27.925 1.00 27.91 95 PRO A O 1
ATOM 717 N N . ARG A 1 96 ? 2.066 23.613 -29.647 1.00 31.25 96 ARG A N 1
ATOM 718 C CA . ARG A 1 96 ? 2.654 22.531 -28.849 1.00 31.25 96 ARG A CA 1
ATOM 719 C C . ARG A 1 96 ? 3.745 23.111 -27.949 1.00 31.25 96 ARG A C 1
ATOM 721 O O . ARG A 1 96 ? 4.719 23.666 -28.450 1.00 31.25 96 ARG A O 1
ATOM 728 N N . VAL A 1 97 ? 3.577 22.961 -26.641 1.00 29.23 97 VAL A N 1
ATOM 729 C CA . VAL A 1 97 ? 4.672 23.104 -25.686 1.00 29.23 97 VAL A CA 1
ATOM 730 C C . VAL A 1 97 ? 5.274 21.716 -25.540 1.00 29.23 97 VAL A C 1
ATOM 732 O O . VAL A 1 97 ? 4.644 20.820 -24.979 1.00 29.23 97 VAL A O 1
ATOM 735 N N . ASP A 1 98 ? 6.464 21.527 -26.101 1.00 27.52 98 ASP A N 1
ATOM 736 C CA . ASP A 1 98 ? 7.283 20.357 -25.820 1.00 27.52 98 ASP A CA 1
ATOM 737 C C . ASP A 1 98 ? 7.583 20.345 -24.317 1.00 27.52 98 ASP A C 1
ATOM 739 O O . ASP A 1 98 ? 8.263 21.230 -23.791 1.00 27.52 98 ASP A O 1
ATOM 743 N N . ALA A 1 99 ? 7.042 19.354 -23.609 1.00 29.55 99 ALA A N 1
ATOM 744 C CA . ALA A 1 99 ? 7.404 19.087 -22.229 1.00 29.55 99 ALA A CA 1
ATOM 745 C C . ALA A 1 99 ? 8.849 18.574 -22.210 1.00 29.55 99 ALA A C 1
ATOM 747 O O . ALA A 1 99 ? 9.123 17.381 -22.344 1.00 29.55 99 ALA A O 1
ATOM 748 N N . ALA A 1 100 ? 9.791 19.505 -22.079 1.00 27.44 100 ALA A N 1
ATOM 749 C CA . ALA A 1 100 ? 11.159 19.197 -21.724 1.00 27.44 100 ALA A CA 1
ATOM 750 C C . ALA A 1 100 ? 11.152 18.419 -20.400 1.00 27.44 100 ALA A C 1
ATOM 752 O O . ALA A 1 100 ? 10.658 18.897 -19.378 1.00 27.44 100 ALA A O 1
ATOM 753 N N . ARG A 1 101 ? 11.698 17.201 -20.446 1.00 34.22 101 ARG A N 1
ATOM 754 C CA . ARG A 1 101 ? 12.051 16.361 -19.297 1.00 34.22 101 ARG A CA 1
ATOM 755 C C . ARG A 1 101 ? 12.822 17.202 -18.274 1.00 34.22 101 ARG A C 1
ATOM 757 O O . ARG A 1 101 ? 14.019 17.430 -18.418 1.00 34.22 101 ARG A O 1
ATOM 764 N N . SER A 1 102 ? 12.133 17.644 -17.231 1.00 24.92 102 SER A N 1
ATOM 765 C CA . SER A 1 102 ? 12.748 18.137 -16.005 1.00 24.92 102 SER A CA 1
ATOM 766 C C . SER A 1 102 ? 13.079 16.920 -15.148 1.00 24.92 102 SER A C 1
ATOM 768 O O . SER A 1 102 ? 12.289 16.490 -14.311 1.00 24.92 102 SER A O 1
ATOM 770 N N . THR A 1 103 ? 14.238 16.313 -15.395 1.00 30.69 103 THR A N 1
ATOM 771 C CA . THR A 1 103 ? 14.889 15.463 -14.397 1.00 30.69 103 THR A CA 1
ATOM 772 C C . THR A 1 103 ? 15.262 16.371 -13.231 1.00 30.69 103 THR A C 1
ATOM 774 O O . THR A 1 103 ? 16.230 17.127 -13.325 1.00 30.69 103 THR A O 1
ATOM 777 N N . SER A 1 104 ? 14.473 16.358 -12.157 1.00 29.84 104 SER A N 1
ATOM 778 C CA . SER A 1 104 ? 14.799 17.088 -10.936 1.00 29.84 104 SER A CA 1
ATOM 779 C C . SER A 1 104 ? 16.073 16.497 -10.340 1.00 29.84 104 SER A C 1
ATOM 781 O O . SER A 1 104 ? 16.079 15.440 -9.709 1.00 29.84 104 SER A O 1
ATOM 783 N N . SER A 1 105 ? 17.176 17.195 -10.578 1.00 35.22 105 SER A N 1
ATOM 784 C CA . SER A 1 105 ? 18.503 16.948 -10.040 1.00 35.22 105 SER A CA 1
ATOM 785 C C . SER A 1 105 ? 18.540 17.240 -8.536 1.00 35.22 105 SER A C 1
ATOM 787 O O . SER A 1 105 ? 19.165 18.205 -8.105 1.00 35.22 105 SER A O 1
ATOM 789 N N . SER A 1 106 ? 17.875 16.417 -7.724 1.00 36.41 106 SER A N 1
ATOM 790 C CA . SER A 1 106 ? 17.951 16.524 -6.259 1.00 36.41 106 SER A CA 1
ATOM 791 C C . SER A 1 106 ? 19.104 15.705 -5.655 1.00 36.41 106 SER A C 1
ATOM 793 O O . SER A 1 106 ? 19.424 15.854 -4.481 1.00 36.41 106 SER A O 1
ATOM 795 N N . PHE A 1 107 ? 19.813 14.913 -6.468 1.00 40.31 107 PHE A N 1
ATOM 796 C CA . PHE A 1 107 ? 21.003 14.158 -6.047 1.00 40.31 107 PHE A CA 1
ATOM 797 C C . PHE A 1 107 ? 22.314 14.965 -6.105 1.00 40.31 107 PHE A C 1
ATOM 799 O O . PHE A 1 107 ? 23.315 14.574 -5.504 1.00 40.31 107 PHE A O 1
ATOM 806 N N . GLY A 1 108 ? 22.328 16.117 -6.788 1.00 31.06 108 GLY A N 1
ATOM 807 C CA . GLY A 1 108 ? 23.526 16.962 -6.898 1.00 31.06 108 GLY A CA 1
ATOM 808 C C . GLY A 1 108 ? 23.933 17.626 -5.576 1.00 31.06 108 GLY A C 1
ATOM 809 O O . GLY A 1 108 ? 25.122 17.811 -5.320 1.00 31.06 108 GLY A O 1
ATOM 810 N N . GLY A 1 109 ? 22.959 17.930 -4.711 1.00 33.69 109 GLY A N 1
ATOM 811 C CA . GLY A 1 109 ? 23.197 18.586 -3.420 1.00 33.69 109 GLY A CA 1
ATOM 812 C C . GLY A 1 109 ? 23.892 17.686 -2.396 1.00 33.69 109 GLY A C 1
ATOM 813 O O . GLY A 1 109 ? 24.782 18.141 -1.683 1.00 33.69 109 GLY A O 1
ATOM 814 N N . ILE A 1 110 ? 23.568 16.390 -2.377 1.00 43.69 110 ILE A N 1
ATOM 815 C CA . ILE A 1 110 ? 24.154 15.422 -1.433 1.00 43.69 110 ILE A CA 1
ATOM 816 C C . ILE A 1 110 ? 25.655 15.233 -1.714 1.00 43.69 110 ILE A C 1
ATOM 818 O O . ILE A 1 110 ? 26.475 15.196 -0.795 1.00 43.69 110 ILE A O 1
ATOM 822 N N . ARG A 1 111 ? 26.045 15.233 -2.996 1.00 41.12 111 ARG A N 1
ATOM 823 C CA . ARG A 1 111 ? 27.446 15.099 -3.427 1.00 41.12 111 ARG A CA 1
ATOM 824 C C . ARG A 1 111 ? 28.300 16.332 -3.102 1.00 41.12 111 ARG A C 1
ATOM 826 O O . ARG A 1 111 ? 29.508 16.206 -2.910 1.00 41.12 111 ARG A O 1
ATOM 833 N N . ALA A 1 112 ? 27.693 17.517 -3.018 1.00 38.03 112 ALA A N 1
ATOM 834 C CA . ALA A 1 112 ? 28.385 18.746 -2.628 1.00 38.03 112 ALA A CA 1
ATOM 835 C C . ALA A 1 112 ? 28.645 18.803 -1.111 1.00 38.03 112 ALA A C 1
ATOM 837 O O . ALA A 1 112 ? 29.732 19.204 -0.693 1.00 38.03 112 ALA A O 1
ATOM 838 N N . THR A 1 113 ? 27.698 18.327 -0.297 1.00 36.97 113 THR A N 1
ATOM 839 C CA . THR A 1 113 ? 27.821 18.294 1.170 1.00 36.97 113 THR A CA 1
ATOM 840 C C . THR A 1 113 ? 28.850 17.260 1.642 1.00 36.97 113 THR A C 1
ATOM 842 O O . THR A 1 113 ? 29.655 17.555 2.523 1.00 36.97 113 THR A O 1
ATOM 845 N N . LEU A 1 114 ? 28.918 16.089 0.995 1.00 43.38 114 LEU A N 1
ATOM 846 C CA . LEU A 1 114 ? 29.924 15.054 1.291 1.00 43.38 114 LEU A CA 1
ATOM 847 C C . LEU A 1 114 ? 31.365 15.507 0.992 1.00 43.38 114 LEU A C 1
ATOM 849 O O . LEU A 1 114 ? 32.297 15.158 1.714 1.00 43.38 114 LEU A O 1
ATOM 853 N N . ASN A 1 115 ? 31.562 16.350 -0.026 1.00 41.47 115 ASN A N 1
ATOM 854 C CA . ASN A 1 115 ? 32.892 16.857 -0.379 1.00 41.47 115 ASN A CA 1
ATOM 855 C C . ASN A 1 115 ? 33.442 17.902 0.611 1.00 41.47 115 ASN A C 1
ATOM 857 O O . ASN A 1 115 ? 34.649 18.146 0.618 1.00 41.47 115 ASN A O 1
ATOM 861 N N . SER A 1 116 ? 32.600 18.491 1.468 1.00 37.59 116 SER A N 1
ATOM 862 C CA . SER A 1 116 ? 33.013 19.509 2.445 1.00 37.59 116 SER A CA 1
ATOM 863 C C . SER A 1 116 ? 33.551 18.932 3.765 1.00 37.59 116 SER A C 1
ATOM 865 O O . SER A 1 116 ? 34.132 19.687 4.543 1.00 37.59 116 SER A O 1
ATOM 867 N N . GLN A 1 117 ? 33.418 17.625 4.023 1.00 43.69 117 GLN A N 1
ATOM 868 C CA . GLN A 1 117 ? 33.906 16.978 5.258 1.00 43.69 117 GLN A CA 1
ATOM 869 C C . GLN A 1 117 ? 35.219 16.195 5.074 1.00 43.69 117 GLN A C 1
ATOM 871 O O . GLN A 1 117 ? 35.6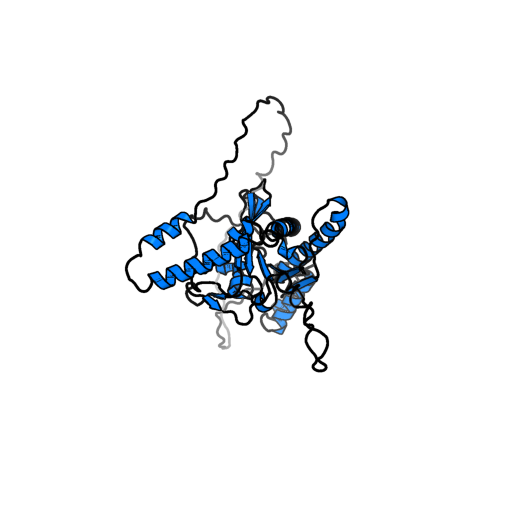30 15.402 5.921 1.00 43.69 117 GLN A O 1
ATOM 876 N N . ARG A 1 118 ? 35.922 16.428 3.962 1.00 52.34 118 ARG A N 1
ATOM 877 C CA . ARG A 1 118 ? 37.119 15.685 3.557 1.00 52.34 118 ARG A CA 1
ATOM 878 C C . ARG A 1 118 ? 38.378 16.144 4.308 1.00 52.34 118 ARG A C 1
ATOM 880 O O . ARG A 1 118 ? 39.256 16.765 3.721 1.00 52.34 118 ARG A O 1
ATOM 887 N N . ALA A 1 119 ? 38.481 15.823 5.598 1.00 45.72 119 ALA A N 1
ATOM 888 C CA . ALA A 1 119 ? 39.740 15.895 6.345 1.00 45.72 119 ALA A CA 1
ATOM 889 C C . ALA A 1 119 ? 39.713 15.025 7.618 1.00 45.72 119 ALA A C 1
ATOM 891 O O . ALA A 1 119 ? 39.441 15.531 8.698 1.00 45.72 119 ALA A O 1
ATOM 892 N N . THR A 1 120 ? 39.997 13.720 7.499 1.00 43.34 120 THR A N 1
ATOM 893 C CA . THR A 1 120 ? 40.763 12.897 8.472 1.00 43.34 120 THR A CA 1
ATOM 894 C C . THR A 1 120 ? 40.901 11.453 7.947 1.00 43.34 120 THR A C 1
ATOM 896 O O . THR A 1 120 ? 39.946 10.831 7.488 1.00 43.34 120 THR A O 1
ATOM 899 N N . GLY A 1 121 ? 42.132 10.931 7.938 1.00 47.00 121 GLY A N 1
ATOM 900 C CA . GLY A 1 121 ? 42.592 9.803 7.108 1.00 47.00 121 GLY A CA 1
ATOM 901 C C . GLY A 1 121 ? 42.169 8.377 7.493 1.00 47.00 121 GLY A C 1
ATOM 902 O O . GLY A 1 121 ? 42.777 7.435 7.002 1.00 47.00 121 GLY A O 1
ATOM 903 N N . THR A 1 122 ? 41.147 8.186 8.326 1.00 47.41 122 THR A N 1
ATOM 904 C CA . THR A 1 122 ? 40.589 6.856 8.664 1.00 47.41 122 THR A CA 1
ATOM 905 C C . THR A 1 122 ? 39.158 6.667 8.156 1.00 47.41 122 THR A C 1
ATOM 907 O O . THR A 1 122 ? 38.807 5.567 7.742 1.00 47.41 122 THR A O 1
ATOM 910 N N . ALA A 1 123 ? 38.360 7.737 8.073 1.00 47.66 123 ALA A N 1
ATOM 911 C CA . ALA A 1 123 ? 37.016 7.696 7.488 1.00 47.66 123 ALA A CA 1
ATOM 912 C C . ALA A 1 123 ? 37.044 7.518 5.958 1.00 47.66 123 ALA A C 1
ATOM 914 O O . ALA A 1 123 ? 36.161 6.886 5.388 1.00 47.66 123 ALA A O 1
ATOM 915 N N . ALA A 1 124 ? 38.090 8.014 5.287 1.00 46.53 124 ALA A N 1
ATOM 916 C CA . ALA A 1 124 ? 38.196 7.969 3.828 1.00 46.53 124 ALA A CA 1
ATOM 917 C C . ALA A 1 124 ? 38.239 6.537 3.254 1.00 46.53 124 ALA A C 1
ATOM 919 O O . ALA A 1 124 ? 37.630 6.287 2.222 1.00 46.53 124 ALA A O 1
ATOM 920 N N . ASN A 1 125 ? 38.900 5.583 3.924 1.00 49.75 125 ASN A N 1
ATOM 921 C CA . ASN A 1 125 ? 38.969 4.196 3.441 1.00 49.75 125 ASN A CA 1
ATOM 922 C C . ASN A 1 125 ? 37.660 3.420 3.651 1.00 49.75 125 ASN A C 1
ATOM 924 O O . ASN A 1 125 ? 37.313 2.594 2.814 1.00 49.75 125 ASN A O 1
ATOM 928 N N . SER A 1 126 ? 36.925 3.695 4.735 1.00 54.12 126 SER A N 1
ATOM 929 C CA . SER A 1 126 ? 35.603 3.094 4.961 1.00 54.12 126 SER A CA 1
ATOM 930 C C . SER A 1 126 ? 34.571 3.640 3.973 1.00 54.12 126 SER A C 1
ATOM 932 O O . SER A 1 126 ? 33.790 2.871 3.429 1.00 54.12 126 SER A O 1
ATOM 934 N N . LEU A 1 127 ? 34.606 4.948 3.700 1.00 57.00 127 LEU A N 1
ATOM 935 C CA . LEU A 1 127 ? 33.702 5.600 2.747 1.00 57.00 127 LEU A CA 1
ATOM 936 C C . LEU A 1 127 ? 33.950 5.134 1.304 1.00 57.00 127 LEU A C 1
ATOM 938 O O . LEU A 1 127 ? 32.995 4.876 0.584 1.00 57.00 127 LEU A O 1
ATOM 942 N N . ASN A 1 128 ? 35.213 4.947 0.900 1.00 59.22 128 ASN A N 1
ATOM 943 C CA . ASN A 1 128 ? 35.533 4.412 -0.429 1.00 59.22 128 ASN A CA 1
ATOM 944 C C . ASN A 1 128 ? 35.014 2.971 -0.615 1.00 59.22 128 ASN A C 1
ATOM 946 O O . ASN A 1 128 ? 34.523 2.630 -1.684 1.00 59.22 128 ASN A O 1
ATOM 950 N N . HIS A 1 129 ? 35.086 2.129 0.424 1.00 62.59 129 HIS A N 1
ATOM 951 C CA . HIS A 1 129 ? 34.570 0.757 0.359 1.00 62.59 129 HIS A CA 1
ATOM 952 C C . HIS A 1 129 ? 33.038 0.678 0.317 1.00 62.59 129 HIS A C 1
ATOM 954 O O . HIS A 1 129 ? 32.497 -0.197 -0.359 1.00 62.59 129 HIS A O 1
ATOM 960 N N . GLU A 1 130 ? 32.345 1.570 1.025 1.00 67.00 130 GLU A N 1
ATOM 961 C CA . GLU A 1 130 ? 30.884 1.711 0.963 1.00 67.00 130 GLU A CA 1
ATOM 962 C C . GLU A 1 130 ? 30.428 2.172 -0.431 1.00 67.00 130 GLU A C 1
ATOM 964 O O . GLU A 1 130 ? 29.535 1.563 -1.024 1.00 67.00 130 GLU A O 1
ATOM 969 N N . ASP A 1 131 ? 31.102 3.176 -1.003 1.00 73.38 131 ASP A N 1
ATOM 970 C CA . ASP A 1 131 ? 30.828 3.674 -2.357 1.00 73.38 131 ASP A CA 1
ATOM 971 C C . ASP A 1 131 ? 31.049 2.587 -3.427 1.00 73.38 131 ASP A C 1
ATOM 973 O O . ASP A 1 131 ? 30.242 2.453 -4.354 1.00 73.38 131 ASP A O 1
ATOM 977 N N . ASP A 1 132 ? 32.098 1.769 -3.289 1.00 80.00 132 ASP A N 1
ATOM 978 C CA . ASP A 1 132 ? 32.378 0.649 -4.197 1.00 80.00 132 ASP A CA 1
ATOM 979 C C . ASP A 1 132 ? 31.309 -0.453 -4.095 1.00 80.00 132 ASP A C 1
ATOM 981 O O . ASP A 1 132 ? 30.853 -0.981 -5.114 1.00 80.00 132 ASP A O 1
ATOM 985 N N . ARG A 1 133 ? 30.866 -0.787 -2.874 1.00 82.44 133 ARG A N 1
ATOM 986 C CA . ARG A 1 133 ? 29.798 -1.776 -2.634 1.00 82.44 133 ARG A CA 1
ATOM 987 C C . ARG A 1 133 ? 28.468 -1.328 -3.219 1.00 82.44 133 ARG A C 1
ATOM 989 O O . ARG A 1 133 ? 27.816 -2.104 -3.920 1.00 82.44 133 ARG A O 1
ATOM 996 N N . LEU A 1 134 ? 28.084 -0.077 -2.974 1.00 87.25 134 LEU A N 1
ATOM 997 C CA . LEU A 1 134 ? 26.866 0.502 -3.526 1.00 87.25 134 LEU A CA 1
ATOM 998 C C . LEU A 1 134 ? 26.915 0.545 -5.057 1.00 87.25 134 LEU A C 1
ATOM 1000 O O . LEU A 1 134 ? 25.962 0.134 -5.719 1.00 87.25 134 LEU A O 1
ATOM 1004 N N . SER A 1 135 ? 28.038 0.984 -5.626 1.00 88.31 135 SER A N 1
ATOM 1005 C CA . SER A 1 135 ? 28.227 1.024 -7.079 1.00 88.31 135 SER A CA 1
ATOM 1006 C C . SER A 1 135 ? 28.126 -0.369 -7.702 1.00 88.31 135 SER A C 1
ATOM 1008 O O . SER A 1 135 ? 27.456 -0.539 -8.720 1.00 88.31 135 SER A O 1
ATOM 1010 N N . GLY A 1 136 ? 28.730 -1.379 -7.067 1.00 89.75 136 GLY A N 1
ATOM 1011 C CA . GLY A 1 136 ? 28.621 -2.776 -7.488 1.00 89.75 136 GLY A CA 1
ATOM 1012 C C . GLY A 1 136 ? 27.182 -3.290 -7.446 1.00 89.75 136 GLY A C 1
ATOM 1013 O O . GLY A 1 136 ? 26.722 -3.906 -8.405 1.00 89.75 136 GLY A O 1
ATOM 1014 N N . ARG A 1 137 ? 26.439 -2.975 -6.381 1.00 89.06 137 ARG A N 1
ATOM 1015 C CA . ARG A 1 137 ? 25.026 -3.351 -6.237 1.00 89.06 137 ARG A CA 1
ATOM 1016 C C . ARG A 1 137 ? 24.126 -2.689 -7.284 1.00 89.06 137 ARG A C 1
ATOM 1018 O O . ARG A 1 137 ? 23.273 -3.353 -7.862 1.00 89.06 137 ARG A O 1
ATOM 1025 N N . ILE A 1 138 ? 24.314 -1.399 -7.557 1.00 91.94 138 ILE A N 1
ATOM 1026 C CA . ILE A 1 138 ? 23.568 -0.687 -8.607 1.00 91.94 138 ILE A CA 1
ATOM 1027 C C . ILE A 1 138 ? 23.872 -1.291 -9.984 1.00 91.94 138 ILE A C 1
ATOM 1029 O O . ILE A 1 138 ? 22.958 -1.506 -10.781 1.00 91.94 138 ILE A O 1
ATOM 1033 N N . ALA A 1 139 ? 25.142 -1.599 -10.262 1.00 92.75 139 ALA A N 1
ATOM 1034 C CA . ALA A 1 139 ? 25.542 -2.241 -11.510 1.00 92.75 139 ALA A CA 1
ATOM 1035 C C . ALA A 1 139 ? 24.915 -3.637 -11.673 1.00 92.75 139 ALA A C 1
ATOM 1037 O O . ALA A 1 139 ? 24.446 -3.963 -12.761 1.00 92.75 139 ALA A O 1
ATOM 1038 N N . ASP A 1 140 ? 24.852 -4.427 -10.598 1.00 91.38 140 ASP A N 1
ATOM 1039 C CA . ASP A 1 140 ? 24.200 -5.742 -10.580 1.00 91.38 140 ASP A CA 1
ATOM 1040 C C . ASP A 1 140 ? 22.689 -5.660 -10.866 1.00 91.38 140 ASP A C 1
ATOM 1042 O O . ASP A 1 140 ? 22.160 -6.443 -11.656 1.00 91.38 140 ASP A O 1
ATOM 1046 N N . LEU A 1 141 ? 21.991 -4.673 -10.296 1.00 91.75 141 LEU A N 1
ATOM 1047 C CA . LEU A 1 141 ? 20.573 -4.446 -10.593 1.00 91.75 141 LEU A CA 1
ATOM 1048 C C . LEU A 1 141 ? 20.362 -4.018 -12.053 1.00 91.75 141 LEU A C 1
ATOM 1050 O O . LEU A 1 141 ? 19.478 -4.541 -12.729 1.00 91.75 141 LEU A O 1
ATOM 1054 N N . HIS A 1 142 ? 21.203 -3.120 -12.577 1.00 93.50 142 HIS A N 1
ATOM 1055 C CA . HIS A 1 142 ? 21.159 -2.727 -13.990 1.00 93.50 142 HIS A CA 1
ATOM 1056 C C . HIS A 1 142 ? 21.477 -3.878 -14.952 1.00 93.50 142 HIS A C 1
ATOM 1058 O O . HIS A 1 142 ? 20.981 -3.881 -16.080 1.00 93.50 142 HIS A O 1
ATOM 1064 N N . ALA A 1 143 ? 22.276 -4.857 -14.524 1.00 94.19 143 ALA A N 1
ATOM 1065 C CA . ALA A 1 143 ? 22.585 -6.047 -15.309 1.00 94.19 143 ALA A CA 1
ATOM 1066 C C . ALA A 1 143 ? 21.399 -7.027 -15.423 1.00 94.19 143 ALA A C 1
ATOM 1068 O O . ALA A 1 143 ? 21.457 -7.940 -16.246 1.00 94.19 143 ALA A O 1
ATOM 1069 N N . ARG A 1 144 ? 20.308 -6.813 -14.666 1.00 93.06 144 ARG A N 1
ATOM 1070 C CA . ARG A 1 144 ? 19.086 -7.637 -14.660 1.00 93.06 144 ARG A CA 1
ATOM 1071 C C . ARG A 1 144 ? 17.847 -6.856 -15.137 1.00 93.06 144 ARG A C 1
ATOM 1073 O O . ARG A 1 144 ? 16.876 -6.714 -14.390 1.00 93.06 144 ARG A O 1
ATOM 1080 N N . PRO A 1 145 ? 17.814 -6.369 -16.393 1.00 92.25 145 PRO A N 1
ATOM 1081 C CA . PRO A 1 145 ? 16.694 -5.578 -16.919 1.00 92.25 145 PRO A CA 1
ATOM 1082 C C . PRO A 1 145 ? 15.384 -6.372 -17.062 1.00 92.25 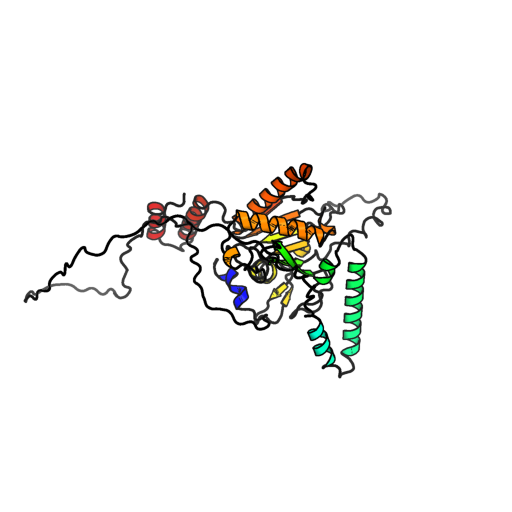145 PRO A C 1
ATOM 1084 O O . PRO A 1 145 ? 14.308 -5.786 -17.162 1.00 92.25 145 PRO A O 1
ATOM 1087 N N . SER A 1 146 ? 15.462 -7.707 -17.078 1.00 90.69 146 SER A N 1
ATOM 1088 C CA . SER A 1 146 ? 14.311 -8.614 -16.991 1.00 90.69 146 SER A CA 1
ATOM 1089 C C . SER A 1 146 ? 13.691 -8.664 -15.594 1.00 90.69 146 SER A C 1
ATOM 1091 O O . SER A 1 146 ? 12.594 -9.195 -15.453 1.00 90.69 146 SER A O 1
ATOM 1093 N N . GLU A 1 147 ? 14.369 -8.132 -14.574 1.00 92.38 147 GLU A N 1
ATOM 1094 C CA . GLU A 1 147 ? 13.892 -8.094 -13.193 1.00 92.38 147 GLU A CA 1
ATOM 1095 C C . GLU A 1 147 ? 13.559 -6.672 -12.730 1.00 92.38 147 GLU A C 1
ATOM 1097 O O . GLU A 1 147 ? 12.522 -6.469 -12.091 1.00 92.38 147 GLU A O 1
ATOM 1102 N N . TYR A 1 148 ? 14.401 -5.699 -13.095 1.00 95.12 148 TYR A N 1
ATOM 1103 C CA . TYR A 1 148 ? 14.306 -4.296 -12.688 1.00 95.12 148 TYR A CA 1
ATOM 1104 C C . TYR A 1 148 ? 14.440 -3.365 -13.895 1.00 95.12 148 TYR A C 1
ATOM 1106 O O . TYR A 1 148 ? 15.438 -3.411 -14.614 1.00 95.12 148 TYR A O 1
ATOM 1114 N N . SER A 1 149 ? 13.474 -2.467 -14.107 1.00 97.50 149 SER A N 1
ATOM 1115 C CA . SER A 1 149 ? 13.640 -1.395 -15.094 1.00 97.50 149 SER A CA 1
ATOM 1116 C C . SER A 1 149 ? 14.685 -0.368 -14.629 1.00 97.50 149 SER A C 1
ATOM 1118 O O . SER A 1 149 ? 15.066 -0.321 -13.460 1.00 97.50 149 SER A O 1
ATOM 1120 N N . SER A 1 150 ? 15.141 0.513 -15.526 1.00 96.94 150 SER A N 1
ATOM 1121 C CA . SER A 1 150 ? 16.045 1.606 -15.126 1.00 96.94 150 SER A CA 1
ATOM 1122 C C . SER A 1 150 ? 15.408 2.544 -14.095 1.00 96.94 150 SER A C 1
ATOM 1124 O O . SER A 1 150 ? 16.100 3.033 -13.206 1.00 96.94 150 SER A O 1
ATOM 1126 N N . GLU A 1 151 ? 14.095 2.760 -14.181 1.00 97.81 151 GLU A N 1
ATOM 1127 C CA . GLU A 1 151 ? 13.314 3.508 -13.196 1.00 97.81 151 GLU A CA 1
ATOM 1128 C C . GLU A 1 151 ? 13.244 2.778 -11.849 1.00 97.81 151 GLU A C 1
ATOM 1130 O O . GLU A 1 151 ? 13.371 3.428 -10.820 1.00 97.81 151 GLU A O 1
ATOM 1135 N N . ALA A 1 152 ? 13.113 1.444 -11.831 1.00 97.56 152 ALA A N 1
ATOM 1136 C CA . ALA A 1 152 ? 13.198 0.677 -10.584 1.00 97.56 152 ALA A CA 1
ATOM 1137 C C . ALA A 1 152 ? 14.558 0.855 -9.904 1.00 97.56 152 ALA A C 1
ATOM 1139 O O . ALA A 1 152 ? 14.615 1.116 -8.709 1.00 97.56 152 ALA A O 1
ATOM 1140 N N . VAL A 1 153 ? 15.660 0.750 -10.655 1.00 97.62 153 VAL A N 1
ATOM 1141 C CA . VAL A 1 153 ? 17.004 0.932 -10.081 1.00 97.62 153 VAL A CA 1
ATOM 1142 C C . VAL A 1 153 ? 17.203 2.362 -9.566 1.00 97.62 153 VAL A C 1
ATOM 1144 O O . VAL A 1 153 ? 17.851 2.554 -8.540 1.00 97.62 153 VAL A O 1
ATOM 1147 N N . ALA A 1 154 ? 16.609 3.361 -10.226 1.00 97.56 154 ALA A N 1
ATOM 1148 C CA . ALA A 1 154 ? 16.632 4.749 -9.763 1.00 97.56 154 ALA A CA 1
ATOM 1149 C C . ALA A 1 154 ? 15.858 4.968 -8.449 1.00 97.56 154 ALA A C 1
ATOM 1151 O O . ALA A 1 154 ? 16.200 5.880 -7.698 1.00 97.56 154 ALA A O 1
ATOM 1152 N N . ASP A 1 155 ? 14.865 4.124 -8.163 1.00 98.31 155 ASP A N 1
ATOM 1153 C CA . ASP A 1 155 ? 14.089 4.146 -6.920 1.00 98.31 155 ASP A CA 1
ATOM 1154 C C . ASP A 1 155 ? 14.811 3.420 -5.758 1.00 98.31 155 ASP A C 1
ATOM 1156 O O . ASP A 1 155 ? 14.282 3.374 -4.648 1.00 98.31 155 ASP A O 1
ATOM 1160 N N . LEU A 1 156 ? 16.001 2.831 -5.967 1.00 97.62 156 LEU A N 1
ATOM 1161 C CA . LEU A 1 156 ? 16.736 2.107 -4.920 1.00 97.62 156 LEU A CA 1
ATOM 1162 C C . LEU A 1 156 ? 17.071 3.024 -3.732 1.00 97.62 156 LEU A C 1
ATOM 1164 O O . LEU A 1 156 ? 17.674 4.085 -3.890 1.00 97.62 156 LEU A O 1
ATOM 1168 N N . VAL A 1 157 ? 16.766 2.552 -2.523 1.00 97.12 157 VAL A N 1
ATOM 1169 C CA . VAL A 1 157 ? 17.140 3.181 -1.254 1.00 97.12 157 VAL A CA 1
ATOM 1170 C C . VAL A 1 157 ? 18.284 2.382 -0.624 1.00 97.12 157 VAL A C 1
ATOM 1172 O O . VAL A 1 157 ? 18.043 1.370 0.035 1.00 97.12 157 VAL A O 1
ATOM 1175 N N . PRO A 1 158 ? 19.547 2.803 -0.810 1.00 93.44 158 PRO A N 1
ATOM 1176 C CA . PRO A 1 158 ? 20.692 2.054 -0.298 1.00 93.44 158 PRO A CA 1
ATOM 1177 C C . PRO A 1 158 ? 20.991 2.324 1.178 1.00 93.44 158 PRO A C 1
ATOM 1179 O O . PRO A 1 158 ? 21.702 1.551 1.814 1.00 93.44 158 PRO A O 1
ATOM 1182 N N . HIS A 1 159 ? 20.479 3.432 1.712 1.00 93.12 159 HIS A N 1
ATOM 1183 C CA . HIS A 1 159 ? 20.790 3.924 3.044 1.00 93.12 159 HIS A CA 1
ATOM 1184 C C . HIS A 1 159 ? 19.582 4.656 3.631 1.00 93.12 159 HIS A C 1
ATOM 1186 O O . HIS A 1 159 ? 18.958 5.470 2.946 1.00 93.12 159 HIS A O 1
ATOM 1192 N N . LEU A 1 160 ? 19.306 4.438 4.917 1.00 94.44 160 LEU A N 1
ATOM 1193 C CA . LEU A 1 160 ? 18.299 5.178 5.678 1.00 94.44 160 LEU A CA 1
ATOM 1194 C C . LEU A 1 160 ? 18.950 6.034 6.775 1.00 94.44 160 LEU A C 1
ATOM 1196 O O . LEU A 1 160 ? 19.757 5.515 7.551 1.00 94.44 160 LEU A O 1
ATOM 1200 N N . PRO A 1 161 ? 18.593 7.328 6.897 1.00 93.81 161 PRO A N 1
ATOM 1201 C CA . PRO A 1 161 ? 18.919 8.112 8.087 1.00 93.81 161 PRO A CA 1
ATOM 1202 C C . PRO A 1 161 ? 18.434 7.402 9.359 1.00 93.81 161 PRO A C 1
ATOM 1204 O O . PRO A 1 161 ? 17.342 6.839 9.369 1.00 93.81 161 PRO A O 1
ATOM 1207 N N . GLY A 1 162 ? 19.259 7.394 10.407 1.00 92.88 162 GLY A N 1
ATOM 1208 C CA . GLY A 1 162 ? 18.946 6.707 11.665 1.00 92.88 162 GLY A CA 1
ATOM 1209 C C . GLY A 1 162 ? 19.187 5.196 11.672 1.00 92.88 162 GLY A C 1
ATOM 1210 O O . GLY A 1 162 ? 19.098 4.584 12.731 1.00 92.88 162 GLY A O 1
ATOM 1211 N N . TRP A 1 163 ? 19.514 4.588 10.526 1.00 94.12 163 TRP A N 1
ATOM 1212 C CA . TRP A 1 163 ? 19.896 3.174 10.431 1.00 94.12 163 TRP A CA 1
ATOM 1213 C C . TRP A 1 163 ? 21.310 2.993 9.876 1.00 94.12 163 TRP A C 1
ATOM 1215 O O . TRP A 1 163 ? 22.150 2.361 10.512 1.00 94.12 163 TRP A O 1
ATOM 1225 N N . GLY A 1 164 ? 21.582 3.562 8.701 1.00 93.19 164 GLY A N 1
ATOM 1226 C CA . GLY A 1 164 ? 22.785 3.272 7.928 1.00 93.19 164 GLY A CA 1
ATOM 1227 C C . GLY A 1 164 ? 22.484 2.557 6.603 1.00 93.19 164 GLY A C 1
ATOM 1228 O O . GLY A 1 164 ? 21.355 2.628 6.097 1.00 93.19 164 GLY A O 1
ATOM 1229 N N . PRO A 1 165 ? 23.491 1.882 6.022 1.00 92.00 165 PRO A N 1
ATOM 1230 C CA . PRO A 1 165 ? 23.341 1.047 4.832 1.00 92.00 165 PRO A CA 1
ATOM 1231 C C . PRO A 1 165 ? 22.344 -0.107 5.029 1.00 92.00 165 PRO A C 1
ATOM 1233 O O . PRO A 1 165 ? 22.234 -0.686 6.114 1.00 92.00 165 PRO A O 1
ATOM 1236 N N . ILE A 1 166 ? 21.615 -0.453 3.966 1.00 91.38 166 ILE A N 1
ATOM 1237 C CA . ILE A 1 166 ? 20.720 -1.620 3.920 1.00 91.38 166 ILE A CA 1
ATOM 1238 C C . ILE A 1 166 ? 21.375 -2.697 3.054 1.00 91.38 166 ILE A C 1
ATOM 1240 O O . ILE A 1 166 ? 21.218 -2.688 1.833 1.00 91.38 166 ILE A O 1
ATOM 1244 N N . ASP A 1 167 ? 22.100 -3.622 3.680 1.00 86.19 167 ASP A N 1
ATOM 1245 C CA . ASP A 1 167 ? 22.934 -4.613 2.975 1.00 86.19 167 ASP A CA 1
ATOM 1246 C C . ASP A 1 167 ? 22.286 -5.997 2.826 1.00 86.19 167 ASP A C 1
ATOM 1248 O O . ASP A 1 167 ? 22.772 -6.842 2.078 1.00 86.19 167 ASP A O 1
ATOM 1252 N N . ASP A 1 168 ? 21.198 -6.249 3.548 1.00 87.88 168 ASP A N 1
ATOM 1253 C CA . ASP A 1 168 ? 20.569 -7.563 3.692 1.00 87.88 168 ASP A CA 1
ATOM 1254 C C . ASP A 1 168 ? 19.290 -7.742 2.859 1.00 87.88 168 ASP A C 1
ATOM 1256 O O . ASP A 1 168 ? 18.736 -8.836 2.826 1.00 87.88 168 ASP A O 1
ATOM 1260 N N . PHE A 1 169 ? 18.811 -6.694 2.186 1.00 92.88 169 PHE A N 1
ATOM 1261 C CA . PHE A 1 169 ? 17.722 -6.756 1.204 1.00 92.88 169 PHE A CA 1
ATOM 1262 C C . PHE A 1 169 ? 17.695 -5.506 0.320 1.00 92.88 169 PHE A C 1
ATOM 1264 O O . PHE A 1 169 ? 18.325 -4.489 0.624 1.00 92.88 169 PHE A O 1
ATOM 1271 N N . ASN A 1 170 ? 16.937 -5.556 -0.780 1.00 95.06 170 ASN A N 1
ATOM 1272 C CA . ASN A 1 170 ? 16.643 -4.359 -1.564 1.00 95.06 170 ASN A CA 1
ATOM 1273 C C . ASN A 1 170 ? 15.411 -3.636 -1.052 1.00 95.06 170 ASN A C 1
ATOM 1275 O O . ASN A 1 170 ? 14.359 -4.237 -0.846 1.00 95.06 170 ASN A O 1
ATOM 1279 N N . MET A 1 171 ? 15.552 -2.325 -0.901 1.00 97.25 171 MET A N 1
ATOM 1280 C CA . MET A 1 171 ? 14.451 -1.436 -0.599 1.00 97.25 171 MET A CA 1
ATOM 1281 C C . MET A 1 171 ? 14.361 -0.380 -1.692 1.00 97.25 171 MET A C 1
ATOM 1283 O O . MET A 1 171 ? 15.384 0.157 -2.110 1.00 97.25 171 MET A O 1
ATOM 1287 N N . PHE A 1 172 ? 13.152 -0.089 -2.150 1.00 98.62 172 PHE A N 1
ATOM 1288 C CA . PHE A 1 172 ? 12.894 0.904 -3.185 1.00 98.62 172 PHE A CA 1
ATOM 1289 C C . PHE A 1 172 ? 11.822 1.869 -2.706 1.00 98.62 172 PHE A C 1
ATOM 1291 O O . PHE A 1 172 ? 10.905 1.457 -1.998 1.00 98.62 172 PHE A O 1
ATOM 1298 N N . ALA A 1 173 ? 11.923 3.132 -3.094 1.00 98.75 173 ALA A N 1
ATOM 1299 C CA . ALA A 1 173 ? 10.920 4.138 -2.805 1.00 98.75 173 ALA A CA 1
ATOM 1300 C C . ALA A 1 173 ? 10.787 5.096 -3.984 1.00 98.75 173 ALA A C 1
ATOM 1302 O O . ALA A 1 173 ? 11.779 5.610 -4.496 1.00 98.75 173 ALA A O 1
ATOM 1303 N N . GLY A 1 174 ? 9.555 5.358 -4.404 1.00 98.69 174 GLY A N 1
ATOM 1304 C CA . GLY A 1 174 ? 9.317 6.184 -5.577 1.00 98.69 174 GLY A CA 1
ATOM 1305 C C . GLY A 1 174 ? 7.845 6.455 -5.819 1.00 98.69 174 GLY A C 1
ATOM 1306 O O . GLY A 1 174 ? 6.990 6.196 -4.975 1.00 98.69 174 GLY A O 1
ATOM 1307 N N . TYR A 1 175 ? 7.554 6.983 -7.005 1.00 98.88 175 TYR A N 1
ATOM 1308 C CA . TYR A 1 175 ? 6.202 7.352 -7.414 1.00 98.88 175 TYR A CA 1
ATOM 1309 C C . TYR A 1 175 ? 5.775 6.596 -8.663 1.00 98.88 175 TYR A C 1
ATOM 1311 O O . TYR A 1 175 ? 6.553 6.439 -9.613 1.00 98.88 175 TYR A O 1
ATOM 1319 N N . ILE A 1 176 ? 4.504 6.209 -8.695 1.00 98.81 176 ILE A N 1
ATOM 1320 C CA . ILE A 1 176 ? 3.831 5.726 -9.897 1.00 98.81 176 ILE A CA 1
ATOM 1321 C C . ILE A 1 176 ? 2.660 6.652 -10.196 1.00 98.81 176 ILE A C 1
ATOM 1323 O O . ILE A 1 176 ? 1.730 6.788 -9.401 1.00 98.81 176 ILE A O 1
ATOM 1327 N N . THR A 1 177 ? 2.707 7.292 -11.363 1.00 98.75 177 THR A N 1
ATOM 1328 C CA . THR A 1 177 ? 1.597 8.093 -11.881 1.00 98.75 177 THR A CA 1
ATOM 1329 C C . THR A 1 177 ? 0.428 7.172 -12.203 1.00 98.75 177 THR A C 1
ATOM 1331 O O . THR A 1 177 ? 0.612 6.199 -12.930 1.00 98.75 177 THR A O 1
ATOM 1334 N N . VAL A 1 178 ? -0.761 7.472 -11.691 1.00 98.69 178 VAL A N 1
ATOM 1335 C CA . VAL A 1 178 ? -2.002 6.716 -11.942 1.00 98.69 178 VAL A CA 1
ATOM 1336 C C . VAL A 1 178 ? -2.965 7.459 -12.868 1.00 98.69 178 VAL A C 1
ATOM 1338 O O . VAL A 1 178 ? -3.902 6.867 -13.392 1.00 98.69 178 VAL A O 1
ATOM 1341 N N . ASP A 1 179 ? -2.716 8.747 -13.106 1.00 98.50 179 ASP A N 1
ATOM 1342 C CA . ASP A 1 179 ? -3.460 9.580 -14.051 1.00 98.50 179 ASP A CA 1
ATOM 1343 C C . ASP A 1 179 ? -2.579 10.727 -14.529 1.00 98.50 179 ASP A C 1
ATOM 1345 O O . ASP A 1 179 ? -2.268 11.667 -13.792 1.00 98.50 179 ASP A O 1
ATOM 1349 N N . ASP A 1 180 ? -2.149 10.606 -15.780 1.00 98.12 180 ASP A N 1
ATOM 1350 C CA . ASP A 1 180 ? -1.218 11.539 -16.404 1.00 98.12 180 ASP A CA 1
ATOM 1351 C C . ASP A 1 180 ? -1.872 12.901 -16.685 1.00 98.12 180 ASP A C 1
ATOM 1353 O O . ASP A 1 180 ? -1.182 13.918 -16.685 1.00 98.12 180 ASP A O 1
ATOM 1357 N N . ALA A 1 181 ? -3.196 12.948 -16.881 1.00 98.00 181 ALA A N 1
ATOM 1358 C CA . ALA A 1 181 ? -3.913 14.184 -17.188 1.00 98.00 181 ALA A CA 1
ATOM 1359 C C . ALA A 1 181 ? -4.009 15.099 -15.963 1.00 98.00 181 ALA A C 1
ATOM 1361 O O . ALA A 1 181 ? -3.778 16.303 -16.068 1.00 98.00 181 ALA A O 1
ATOM 1362 N N . ASN A 1 182 ? -4.291 14.517 -14.796 1.00 97.69 182 ASN A N 1
ATOM 1363 C CA . ASN A 1 182 ? -4.360 15.258 -13.538 1.00 97.69 182 ASN A CA 1
ATOM 1364 C C . ASN A 1 182 ? -3.011 15.322 -12.806 1.00 97.69 182 ASN A C 1
ATOM 1366 O O . ASN A 1 182 ? -2.916 15.979 -11.768 1.00 97.69 182 ASN A O 1
ATOM 1370 N N . GLY A 1 183 ? -1.973 14.652 -13.322 1.00 98.19 183 GLY A N 1
ATOM 1371 C CA . GLY A 1 183 ? -0.676 14.532 -12.658 1.00 98.19 183 GLY A CA 1
ATOM 1372 C C . GLY A 1 183 ? -0.789 13.862 -11.290 1.00 98.19 183 GLY A C 1
ATOM 1373 O O . GLY A 1 183 ? -0.150 14.306 -10.339 1.00 98.19 183 GLY A O 1
ATOM 1374 N N . ARG A 1 184 ? -1.655 12.849 -11.170 1.00 98.62 184 ARG A N 1
ATOM 1375 C CA . ARG A 1 184 ? -1.886 12.127 -9.916 1.00 98.62 184 ARG A CA 1
ATOM 1376 C C . ARG A 1 184 ? -0.935 10.949 -9.815 1.00 98.62 184 ARG A C 1
ATOM 1378 O O . ARG A 1 184 ? -0.912 10.097 -10.706 1.00 98.62 184 ARG A O 1
ATOM 1385 N N . ALA A 1 185 ? -0.180 10.886 -8.726 1.00 98.81 185 ALA A N 1
ATOM 1386 C CA . ALA A 1 185 ? 0.814 9.852 -8.486 1.00 98.81 185 ALA A CA 1
ATOM 1387 C C . ALA A 1 185 ? 0.748 9.340 -7.048 1.00 98.81 185 ALA A C 1
ATOM 1389 O O . ALA A 1 185 ? 0.557 10.116 -6.109 1.00 98.81 185 ALA A O 1
ATOM 1390 N N . LEU A 1 186 ? 0.928 8.028 -6.893 1.00 98.94 186 LEU A N 1
ATOM 1391 C CA . LEU A 1 186 ? 0.980 7.371 -5.592 1.00 98.94 186 LEU A CA 1
ATOM 1392 C C . LEU A 1 186 ? 2.429 7.040 -5.229 1.00 98.94 186 LEU A C 1
ATOM 1394 O O . LEU A 1 186 ? 3.175 6.510 -6.060 1.00 98.94 186 LEU A O 1
ATOM 1398 N N . PHE A 1 187 ? 2.814 7.372 -4.000 1.00 98.94 187 PHE A N 1
ATOM 1399 C CA . PHE A 1 187 ? 4.098 7.029 -3.410 1.00 98.94 187 PHE A CA 1
ATOM 1400 C C . PHE A 1 187 ? 4.079 5.598 -2.870 1.00 98.94 187 PHE A C 1
ATOM 1402 O O . PHE A 1 187 ? 3.066 5.129 -2.338 1.00 98.94 187 PHE A O 1
ATOM 1409 N N . TYR A 1 188 ? 5.206 4.904 -2.998 1.00 98.94 188 TYR A N 1
ATOM 1410 C CA . TYR A 1 188 ? 5.363 3.549 -2.491 1.00 98.94 188 TYR A CA 1
ATOM 1411 C C . TYR A 1 188 ? 6.720 3.337 -1.829 1.00 98.94 188 TYR A C 1
ATOM 1413 O O . TYR A 1 188 ? 7.703 3.989 -2.182 1.00 98.94 188 TYR A O 1
ATOM 1421 N N . ILE A 1 189 ? 6.766 2.361 -0.922 1.00 98.88 189 ILE A N 1
ATOM 1422 C CA . ILE A 1 189 ? 7.999 1.706 -0.484 1.00 98.88 189 ILE A CA 1
ATOM 1423 C C . ILE A 1 189 ? 7.858 0.208 -0.748 1.00 98.88 189 ILE A C 1
ATOM 1425 O O . ILE A 1 189 ? 6.888 -0.416 -0.326 1.00 98.88 189 ILE A O 1
ATOM 1429 N N . LEU A 1 190 ? 8.830 -0.378 -1.438 1.00 98.81 190 LEU A N 1
ATOM 1430 C CA . LEU A 1 190 ? 8.977 -1.822 -1.590 1.00 98.81 190 LEU A CA 1
ATOM 1431 C C . LEU A 1 190 ? 10.136 -2.284 -0.707 1.00 98.81 190 LEU A C 1
ATOM 1433 O O . LEU A 1 190 ? 11.269 -1.869 -0.933 1.00 98.81 190 LEU A O 1
ATOM 1437 N N . ALA A 1 191 ? 9.871 -3.172 0.246 1.00 98.19 191 ALA A N 1
ATOM 1438 C CA . ALA A 1 191 ? 10.895 -3.919 0.967 1.00 98.19 191 ALA A CA 1
ATOM 1439 C C . ALA A 1 191 ? 10.928 -5.354 0.430 1.00 98.19 191 ALA A C 1
ATOM 1441 O O . ALA A 1 191 ? 9.982 -6.121 0.618 1.00 98.19 191 ALA A O 1
ATOM 1442 N N . GLU A 1 192 ? 12.000 -5.728 -0.266 1.00 96.88 192 GLU A N 1
ATOM 1443 C CA . GLU A 1 192 ? 12.167 -7.102 -0.729 1.00 96.88 192 GLU A CA 1
ATOM 1444 C C . GLU A 1 192 ? 12.431 -8.069 0.433 1.00 96.88 192 GLU A C 1
ATOM 1446 O O . GLU A 1 192 ? 12.901 -7.681 1.509 1.00 96.88 192 GLU A O 1
ATOM 1451 N N . ALA A 1 193 ? 12.129 -9.347 0.195 1.00 94.94 193 ALA A N 1
ATOM 1452 C CA . ALA A 1 193 ? 12.372 -10.403 1.161 1.00 94.94 193 ALA A CA 1
ATOM 1453 C C . ALA A 1 193 ? 13.876 -10.551 1.467 1.00 94.94 193 ALA A C 1
ATOM 1455 O O . ALA A 1 193 ? 14.681 -10.677 0.542 1.00 94.94 193 ALA A O 1
ATOM 1456 N N . ARG A 1 194 ? 14.252 -10.608 2.754 1.00 85.12 194 ARG A N 1
ATOM 1457 C CA . ARG A 1 194 ? 15.660 -10.661 3.225 1.00 85.12 194 ARG A CA 1
ATOM 1458 C C . ARG A 1 194 ? 16.439 -11.910 2.814 1.00 85.12 194 ARG A C 1
ATOM 1460 O O . ARG A 1 194 ? 17.662 -11.899 2.809 1.00 85.12 194 ARG A O 1
ATOM 1467 N N . ASN A 1 195 ? 15.740 -12.979 2.443 1.00 66.06 195 ASN A N 1
ATOM 1468 C CA . ASN A 1 195 ? 16.344 -14.266 2.090 1.00 66.06 195 ASN A CA 1
ATOM 1469 C C . ASN A 1 195 ? 15.896 -14.780 0.713 1.00 66.06 195 ASN A C 1
ATOM 1471 O O . ASN A 1 195 ? 16.051 -15.965 0.427 1.00 66.06 195 ASN A O 1
ATOM 1475 N N . ALA A 1 196 ? 15.313 -13.928 -0.139 1.00 59.72 196 ALA A N 1
ATOM 1476 C CA . ALA A 1 196 ? 14.949 -14.354 -1.486 1.00 59.72 196 ALA A CA 1
ATOM 1477 C C . ALA A 1 196 ? 16.219 -14.491 -2.344 1.00 59.72 196 ALA A C 1
ATOM 1479 O O . ALA A 1 196 ? 16.909 -13.489 -2.561 1.00 59.72 196 ALA A O 1
ATOM 1480 N N . PRO A 1 197 ? 16.543 -15.691 -2.861 1.00 49.41 197 PRO A N 1
ATOM 1481 C CA . PRO A 1 197 ? 17.616 -15.805 -3.832 1.00 49.41 197 PRO A CA 1
ATOM 1482 C C . PRO A 1 197 ? 17.258 -14.959 -5.065 1.00 49.41 197 PRO A C 1
ATOM 1484 O O . PRO A 1 197 ? 16.095 -14.951 -5.484 1.00 49.41 197 PRO A O 1
ATOM 1487 N N . PRO A 1 198 ? 18.229 -14.250 -5.672 1.00 48.81 198 PRO A N 1
ATOM 1488 C CA . PRO A 1 198 ? 18.055 -13.706 -7.010 1.00 48.81 198 PRO A CA 1
ATOM 1489 C C . PRO A 1 198 ? 17.585 -14.843 -7.916 1.00 48.81 198 PRO A C 1
ATOM 1491 O O . PRO A 1 198 ? 18.166 -15.933 -7.894 1.00 48.81 198 PRO A O 1
ATOM 1494 N N . SER A 1 199 ? 16.513 -14.601 -8.664 1.00 52.12 199 SER A N 1
ATOM 1495 C CA . SER A 1 199 ? 15.684 -15.587 -9.374 1.00 52.12 199 SER A CA 1
ATOM 1496 C C . SER A 1 199 ? 16.445 -16.492 -10.358 1.00 52.12 199 SER A C 1
ATOM 1498 O O . SER A 1 199 ? 15.887 -17.454 -10.877 1.00 52.12 199 SER A O 1
ATOM 1500 N N . GLU A 1 200 ? 17.729 -16.235 -10.598 1.00 42.00 200 GLU A N 1
ATOM 1501 C CA . GLU A 1 200 ? 18.579 -16.960 -11.543 1.00 42.00 200 GLU A CA 1
ATOM 1502 C C . GLU A 1 200 ? 19.524 -17.990 -10.891 1.00 42.00 200 GLU A C 1
ATOM 1504 O O . GLU A 1 200 ? 20.016 -18.886 -11.579 1.00 42.00 200 GLU A O 1
ATOM 1509 N N . ALA A 1 201 ? 19.744 -17.956 -9.570 1.00 39.66 201 ALA A N 1
ATOM 1510 C CA . ALA A 1 201 ? 20.692 -18.870 -8.914 1.00 39.66 201 ALA A CA 1
ATOM 1511 C C . ALA A 1 201 ? 20.163 -20.311 -8.737 1.00 39.66 201 ALA A C 1
ATOM 1513 O O . ALA A 1 201 ? 20.943 -21.245 -8.531 1.00 39.66 201 ALA A O 1
ATOM 1514 N N . GLN A 1 202 ? 18.847 -20.524 -8.827 1.00 46.09 202 GLN A N 1
ATOM 1515 C CA . GLN A 1 202 ? 18.238 -21.819 -8.496 1.00 46.09 202 GLN A CA 1
ATOM 1516 C C . GLN A 1 202 ? 18.183 -22.806 -9.673 1.00 46.09 202 GLN A C 1
ATOM 1518 O O . GLN A 1 202 ? 18.236 -24.017 -9.453 1.00 46.09 202 GLN A O 1
ATOM 1523 N N . ASN A 1 203 ? 18.210 -22.329 -10.923 1.00 42.41 203 ASN A N 1
ATOM 1524 C CA . ASN A 1 203 ? 18.114 -23.211 -12.093 1.00 42.41 203 ASN A CA 1
ATOM 1525 C C . ASN A 1 203 ? 19.394 -24.019 -12.382 1.00 42.41 203 ASN A C 1
ATOM 1527 O O . ASN A 1 203 ? 19.328 -25.028 -13.082 1.00 42.41 203 ASN A O 1
ATOM 1531 N N . GLN A 1 204 ? 20.552 -23.635 -11.830 1.00 39.91 204 GLN A N 1
ATOM 1532 C CA . GLN A 1 204 ? 21.818 -24.352 -12.067 1.00 39.91 204 GLN A CA 1
ATOM 1533 C C . GLN A 1 204 ? 22.186 -25.356 -10.962 1.00 39.91 204 GLN A C 1
ATOM 1535 O O . GLN A 1 204 ? 22.909 -26.315 -11.229 1.00 39.91 204 GLN A O 1
ATOM 1540 N N . GLN A 1 205 ? 21.682 -25.198 -9.731 1.00 40.91 205 GLN A N 1
ATOM 1541 C CA . GLN A 1 205 ? 22.020 -26.112 -8.628 1.00 40.91 205 GLN A CA 1
ATOM 1542 C C . GLN A 1 205 ? 21.076 -27.318 -8.510 1.00 40.91 205 GLN A C 1
ATOM 1544 O O . GLN A 1 205 ? 21.515 -28.380 -8.064 1.00 40.91 205 GLN A O 1
ATOM 1549 N N . GLN A 1 206 ? 19.821 -27.214 -8.962 1.00 44.97 206 GLN A N 1
ATOM 1550 C CA . GLN A 1 206 ? 18.870 -28.336 -8.918 1.00 44.97 206 GLN A CA 1
ATOM 1551 C C . GLN A 1 206 ? 19.160 -29.442 -9.945 1.00 44.97 206 GLN A C 1
ATOM 1553 O O . GLN A 1 206 ? 18.770 -30.584 -9.726 1.00 44.97 206 GLN A O 1
ATOM 1558 N N . GLN A 1 207 ? 19.917 -29.162 -11.012 1.00 42.34 207 GLN A N 1
ATOM 1559 C CA . GLN A 1 207 ? 20.332 -30.200 -11.968 1.00 42.34 207 GLN A CA 1
ATOM 1560 C C . GLN A 1 207 ? 21.449 -31.120 -11.432 1.00 42.34 207 GLN A C 1
ATOM 1562 O O . GLN A 1 207 ? 21.710 -32.158 -12.032 1.00 42.34 207 GLN A O 1
ATOM 1567 N N . ASN A 1 208 ? 22.072 -30.790 -10.290 1.00 39.97 208 ASN A N 1
ATOM 1568 C CA . ASN A 1 208 ? 23.246 -31.503 -9.766 1.00 39.97 208 ASN A CA 1
ATOM 1569 C C . ASN A 1 208 ? 23.044 -32.228 -8.422 1.00 39.97 208 ASN A C 1
ATOM 1571 O O . ASN A 1 208 ? 23.989 -32.845 -7.930 1.00 39.97 208 ASN A O 1
ATOM 1575 N N . ARG A 1 209 ? 21.850 -32.210 -7.811 1.00 42.59 209 ARG A N 1
ATOM 1576 C CA . ARG A 1 209 ? 21.581 -32.994 -6.589 1.00 42.59 209 ARG A CA 1
ATOM 1577 C C . ARG A 1 209 ? 20.726 -34.213 -6.909 1.00 42.59 209 ARG A C 1
ATOM 1579 O O . ARG A 1 209 ? 19.502 -34.173 -6.882 1.00 42.59 209 ARG A O 1
ATOM 1586 N N . GLY A 1 210 ? 21.424 -35.295 -7.246 1.00 34.75 210 GLY A N 1
ATOM 1587 C CA . GLY A 1 210 ? 20.859 -36.628 -7.396 1.00 34.75 210 GLY A CA 1
ATOM 1588 C C . GLY A 1 210 ? 20.259 -37.158 -6.093 1.00 34.75 210 GLY A C 1
ATOM 1589 O O . GLY A 1 210 ? 20.701 -36.825 -4.995 1.00 34.75 210 GLY A O 1
ATOM 1590 N N . ALA A 1 211 ? 19.243 -37.997 -6.271 1.00 45.53 211 ALA A N 1
ATOM 1591 C CA . ALA A 1 211 ? 18.549 -38.765 -5.253 1.00 45.53 211 ALA A CA 1
ATOM 1592 C C . ALA A 1 211 ? 19.513 -39.445 -4.271 1.00 45.53 211 ALA A C 1
ATOM 1594 O O . ALA A 1 211 ? 20.361 -40.217 -4.712 1.00 45.53 211 ALA A O 1
ATOM 1595 N N . ASN A 1 212 ? 19.370 -39.145 -2.975 1.00 42.16 212 ASN A N 1
ATOM 1596 C CA . ASN A 1 212 ? 19.596 -40.031 -1.825 1.00 42.16 212 ASN A CA 1
ATOM 1597 C C . ASN A 1 212 ? 19.540 -39.202 -0.531 1.00 42.16 212 ASN A C 1
ATOM 1599 O O . ASN A 1 212 ? 20.583 -38.836 0.000 1.00 42.16 212 ASN A O 1
ATOM 1603 N N . ASP A 1 213 ? 18.344 -38.925 -0.009 1.00 38.78 213 ASP A N 1
ATOM 1604 C CA . ASP A 1 213 ? 18.168 -38.874 1.447 1.00 38.78 213 ASP A CA 1
ATOM 1605 C C . ASP A 1 213 ? 16.702 -39.117 1.828 1.00 38.78 213 ASP A C 1
ATOM 1607 O O . ASP A 1 213 ? 15.783 -38.618 1.177 1.00 38.78 213 ASP A O 1
ATOM 1611 N N . VAL A 1 214 ? 16.488 -39.936 2.855 1.00 41.81 214 VAL A N 1
ATOM 1612 C CA . VAL A 1 214 ? 15.178 -40.353 3.363 1.00 41.81 214 VAL A CA 1
ATOM 1613 C C . VAL A 1 214 ? 15.137 -40.012 4.846 1.00 41.81 214 VAL A C 1
ATOM 1615 O O . VAL A 1 214 ? 15.808 -40.664 5.641 1.00 41.81 214 VAL A O 1
ATOM 1618 N N . GLY A 1 215 ? 14.272 -39.071 5.229 1.00 35.69 215 GLY A N 1
ATOM 1619 C CA . GLY A 1 215 ? 13.782 -38.961 6.605 1.00 35.69 215 GLY A CA 1
ATOM 1620 C C . GLY A 1 215 ? 13.878 -37.570 7.226 1.00 35.69 215 GLY A C 1
ATOM 1621 O O . GLY A 1 215 ? 14.950 -37.112 7.596 1.00 35.69 215 GLY A O 1
ATOM 1622 N N . GLY A 1 216 ? 12.713 -36.961 7.448 1.00 31.33 216 GLY A N 1
ATOM 1623 C CA . GLY A 1 216 ? 12.536 -35.767 8.275 1.00 31.33 216 GLY A CA 1
ATOM 1624 C C . GLY A 1 216 ? 11.521 -34.831 7.637 1.00 31.33 216 GLY A C 1
ATOM 1625 O O . GLY A 1 216 ? 11.817 -34.240 6.610 1.00 31.33 216 GLY A O 1
ATOM 1626 N N . GLY A 1 217 ? 10.314 -34.741 8.205 1.00 40.41 217 GLY A N 1
ATOM 1627 C CA . GLY A 1 217 ? 9.226 -33.906 7.687 1.00 40.41 217 GLY A CA 1
ATOM 1628 C C . GLY A 1 217 ? 9.658 -32.449 7.536 1.00 40.41 217 GLY A C 1
ATOM 1629 O O . GLY A 1 217 ? 9.717 -31.712 8.517 1.00 40.41 217 GLY A O 1
ATOM 1630 N N . SER A 1 218 ? 9.977 -32.068 6.305 1.00 34.16 218 SER A N 1
ATOM 1631 C CA . SER A 1 218 ? 10.373 -30.730 5.904 1.00 34.16 218 SER A CA 1
ATOM 1632 C C . SER A 1 218 ? 9.140 -29.948 5.475 1.00 34.16 218 SER A C 1
ATOM 1634 O O . SER A 1 218 ? 8.336 -30.422 4.670 1.00 34.16 218 SER A O 1
ATOM 1636 N N . VAL A 1 219 ? 9.024 -28.731 6.005 1.00 41.06 219 VAL A N 1
ATOM 1637 C CA . VAL A 1 219 ? 8.314 -27.628 5.354 1.00 41.06 219 VAL A CA 1
ATOM 1638 C C . VAL A 1 219 ? 8.707 -27.632 3.876 1.00 41.06 219 VAL A C 1
ATOM 1640 O O . VAL A 1 219 ? 9.879 -27.820 3.561 1.00 41.06 219 VAL A O 1
ATOM 1643 N N . ASP A 1 220 ? 7.710 -27.514 3.010 1.00 34.84 220 ASP A N 1
ATOM 1644 C CA . ASP A 1 220 ? 7.793 -27.585 1.553 1.00 34.84 220 ASP A CA 1
ATOM 1645 C C . ASP A 1 220 ? 8.887 -26.648 0.989 1.00 34.84 220 ASP A C 1
ATOM 1647 O O . ASP A 1 220 ? 8.650 -25.474 0.719 1.00 34.84 220 ASP A O 1
ATOM 1651 N N . ASP A 1 221 ? 10.117 -27.159 0.859 1.00 38.84 221 ASP A N 1
ATOM 1652 C CA . ASP A 1 221 ? 11.282 -26.510 0.234 1.00 38.84 221 ASP A CA 1
ATOM 1653 C C . ASP A 1 221 ? 11.234 -26.722 -1.288 1.00 38.84 221 ASP A C 1
ATOM 1655 O O . ASP A 1 221 ? 12.150 -27.241 -1.930 1.00 38.84 221 ASP A O 1
ATOM 1659 N N . SER A 1 222 ? 10.090 -26.391 -1.885 1.00 30.88 222 SER A N 1
ATOM 1660 C CA . SER A 1 222 ? 9.827 -26.578 -3.307 1.00 30.88 222 SER A CA 1
ATOM 1661 C C . SER A 1 222 ? 10.189 -25.332 -4.116 1.00 30.88 222 SER A C 1
ATOM 1663 O O . SER A 1 222 ? 9.338 -24.828 -4.839 1.00 30.88 222 SER A O 1
ATOM 1665 N N . GLY A 1 223 ? 11.398 -24.769 -3.989 1.00 40.59 223 GLY A N 1
ATOM 1666 C CA . GLY A 1 223 ? 11.848 -23.667 -4.867 1.00 40.59 223 GLY A CA 1
ATOM 1667 C C . GLY A 1 223 ? 10.845 -22.507 -5.020 1.00 40.59 223 GLY A C 1
ATOM 1668 O O . GLY A 1 223 ? 10.749 -21.907 -6.091 1.00 40.59 223 GLY A O 1
ATOM 1669 N N . ALA A 1 224 ? 10.031 -22.250 -3.990 1.00 52.09 224 ALA A N 1
ATOM 1670 C CA . ALA A 1 224 ? 8.914 -21.326 -4.075 1.00 52.09 224 ALA A CA 1
ATOM 1671 C C . ALA A 1 224 ? 9.445 -19.890 -4.025 1.00 52.09 224 ALA A C 1
ATOM 1673 O O . ALA A 1 224 ? 10.108 -19.488 -3.068 1.00 52.09 224 ALA A O 1
ATOM 1674 N N . THR A 1 225 ? 9.154 -19.109 -5.063 1.00 77.88 225 THR A N 1
ATOM 1675 C CA . THR A 1 225 ? 9.409 -17.669 -5.067 1.00 77.88 225 THR A CA 1
ATOM 1676 C C . THR A 1 225 ? 8.601 -17.009 -3.949 1.00 77.88 225 THR A C 1
ATOM 1678 O O . THR A 1 225 ? 7.388 -17.213 -3.849 1.00 77.88 225 THR A O 1
ATOM 1681 N N . MET A 1 226 ? 9.272 -16.226 -3.094 1.00 91.19 226 MET A N 1
ATOM 1682 C CA . MET A 1 226 ? 8.611 -15.468 -2.025 1.00 91.19 226 MET A CA 1
ATOM 1683 C C . MET A 1 226 ? 7.479 -14.609 -2.620 1.00 91.19 226 MET A C 1
ATOM 1685 O O . MET A 1 226 ? 7.678 -14.000 -3.676 1.00 91.19 226 MET A O 1
ATOM 1689 N N . PRO A 1 227 ? 6.293 -14.551 -1.988 1.00 96.25 227 PRO A N 1
ATOM 1690 C CA . PRO A 1 227 ? 5.155 -13.829 -2.543 1.00 96.25 227 PRO A CA 1
ATOM 1691 C C . PRO A 1 227 ? 5.377 -12.313 -2.516 1.00 96.25 227 PRO A C 1
ATOM 1693 O O . PRO A 1 227 ? 6.133 -11.797 -1.693 1.00 96.25 227 PRO A O 1
ATOM 1696 N N . LEU A 1 228 ? 4.662 -11.597 -3.383 1.00 98.06 228 LEU A N 1
ATOM 1697 C CA . LEU A 1 228 ? 4.498 -10.150 -3.291 1.00 98.06 228 LEU A CA 1
ATOM 1698 C C . LEU A 1 228 ? 3.215 -9.858 -2.509 1.00 98.06 228 LEU A C 1
ATOM 1700 O O . LEU A 1 228 ? 2.136 -10.339 -2.858 1.00 98.06 228 LEU A O 1
ATOM 1704 N N . VAL A 1 229 ? 3.325 -9.053 -1.462 1.00 98.75 229 VAL A N 1
ATOM 1705 C CA . VAL A 1 229 ? 2.214 -8.675 -0.591 1.00 98.75 229 VAL A CA 1
ATOM 1706 C C . VAL A 1 229 ? 2.077 -7.159 -0.609 1.00 98.75 229 VAL A C 1
ATOM 1708 O O . VAL A 1 229 ? 2.986 -6.445 -0.196 1.00 98.75 229 VAL A O 1
ATOM 1711 N N . LEU A 1 230 ? 0.941 -6.660 -1.091 1.00 98.94 230 LEU A N 1
ATOM 1712 C CA . LEU A 1 230 ? 0.565 -5.253 -0.955 1.00 98.94 230 LEU A CA 1
ATOM 1713 C C . LEU A 1 230 ? -0.009 -5.014 0.445 1.00 98.94 230 LEU A C 1
ATOM 1715 O O . LEU A 1 230 ? -0.879 -5.772 0.869 1.00 98.94 230 LEU A O 1
ATOM 1719 N N . TRP A 1 231 ? 0.418 -3.952 1.122 1.00 98.94 231 TRP A N 1
ATOM 1720 C CA . TRP A 1 231 ? -0.147 -3.477 2.384 1.00 98.94 231 TRP A CA 1
ATOM 1721 C C . TRP A 1 231 ? -0.779 -2.086 2.241 1.00 98.94 231 TRP A C 1
ATOM 1723 O O . TRP A 1 231 ? -0.150 -1.159 1.718 1.00 98.94 231 TRP A O 1
ATOM 1733 N N . LEU A 1 232 ? -2.010 -1.948 2.743 1.00 98.81 232 LEU A N 1
ATOM 1734 C CA . LEU A 1 232 ? -2.786 -0.708 2.770 1.00 98.81 232 LEU A CA 1
ATOM 1735 C C . LEU A 1 232 ? -3.319 -0.431 4.186 1.00 98.81 232 LEU A C 1
ATOM 1737 O O . LEU A 1 232 ? -4.145 -1.191 4.693 1.00 98.81 232 LEU A O 1
ATOM 1741 N N . ASN A 1 233 ? -2.919 0.678 4.809 1.00 98.69 233 ASN A N 1
ATOM 1742 C CA . ASN A 1 233 ? -3.620 1.175 6.000 1.00 98.69 233 ASN A CA 1
ATOM 1743 C C . ASN A 1 233 ? -4.961 1.834 5.609 1.00 98.69 233 ASN A C 1
ATOM 1745 O O . ASN A 1 233 ? -5.204 2.184 4.453 1.00 98.69 233 ASN A O 1
ATOM 1749 N N . GLY A 1 234 ? -5.858 1.965 6.590 1.00 97.19 234 GLY A N 1
ATOM 1750 C CA . GLY A 1 234 ? -7.225 2.458 6.403 1.00 97.19 234 GLY A CA 1
ATOM 1751 C C . GLY A 1 234 ? -7.401 3.978 6.564 1.00 97.19 234 GLY A C 1
ATOM 1752 O O . GLY A 1 234 ? -6.850 4.784 5.815 1.00 97.19 234 GLY A O 1
ATOM 1753 N N . GLY A 1 235 ? -8.254 4.372 7.517 1.00 96.56 235 GLY A N 1
ATOM 1754 C CA . GLY A 1 235 ? -8.633 5.763 7.793 1.00 96.56 235 GLY A CA 1
ATOM 1755 C C . GLY A 1 235 ? -10.120 6.037 7.546 1.00 96.56 235 GLY A C 1
ATOM 1756 O O . GLY A 1 235 ? -10.897 5.905 8.493 1.00 96.56 235 GLY A O 1
ATOM 1757 N N . PRO A 1 236 ? -10.549 6.384 6.317 1.00 94.06 236 PRO A N 1
ATOM 1758 C CA . PRO A 1 236 ? -9.770 6.537 5.084 1.00 94.06 236 PRO A CA 1
ATOM 1759 C C . PRO A 1 236 ? -8.785 7.716 5.133 1.00 94.06 236 PRO A C 1
ATOM 1761 O O . PRO A 1 236 ? -9.049 8.717 5.792 1.00 94.06 236 PRO A O 1
ATOM 1764 N N . GLY A 1 237 ? -7.661 7.608 4.418 1.00 95.62 237 GLY A N 1
ATOM 1765 C CA . GLY A 1 237 ? -6.683 8.694 4.279 1.00 95.62 237 GLY A CA 1
ATOM 1766 C C . GLY A 1 237 ? -5.433 8.574 5.158 1.00 95.62 237 GLY A C 1
ATOM 1767 O O . GLY A 1 237 ? -4.634 9.506 5.196 1.00 95.62 237 GLY A O 1
ATOM 1768 N N . CYS A 1 238 ? -5.245 7.455 5.862 1.00 97.81 238 CYS A N 1
ATOM 1769 C CA . CYS A 1 238 ? -4.066 7.245 6.701 1.00 97.81 238 CYS A CA 1
ATOM 1770 C C . CYS A 1 238 ? -2.945 6.567 5.902 1.00 97.81 238 CYS A C 1
ATOM 1772 O O . CYS A 1 238 ? -3.192 5.785 4.985 1.00 97.81 238 CYS A O 1
ATOM 1774 N N . SER A 1 239 ? -1.696 6.900 6.227 1.00 98.62 239 SER A N 1
ATOM 1775 C CA . SER A 1 239 ? -0.529 6.462 5.457 1.00 98.62 239 SER A CA 1
ATOM 1776 C C . SER A 1 239 ? -0.137 5.016 5.753 1.00 98.62 239 SER A C 1
ATOM 1778 O O . SER A 1 239 ? 0.079 4.648 6.908 1.00 98.62 239 SER A O 1
ATOM 1780 N N . SER A 1 240 ? 0.073 4.234 4.689 1.00 98.75 240 SER A N 1
ATOM 1781 C CA . SER A 1 240 ? 0.665 2.892 4.777 1.00 98.75 240 SER A CA 1
ATOM 1782 C C . SER A 1 240 ? 2.150 2.897 5.143 1.00 98.75 240 SER A C 1
ATOM 1784 O O . SER A 1 240 ? 2.688 1.877 5.570 1.00 98.75 240 SER A O 1
ATOM 1786 N N . ILE A 1 241 ? 2.824 4.039 4.973 1.00 98.50 241 ILE A N 1
ATOM 1787 C CA . ILE A 1 241 ? 4.213 4.214 5.400 1.00 98.50 241 ILE A CA 1
ATOM 1788 C C . ILE A 1 241 ? 4.257 4.529 6.893 1.00 98.50 241 ILE A C 1
ATOM 1790 O O . ILE A 1 241 ? 5.011 3.902 7.630 1.00 98.50 241 ILE A O 1
ATOM 1794 N N . GLY A 1 242 ? 3.422 5.465 7.347 1.00 96.19 242 GLY A N 1
ATOM 1795 C CA . GLY A 1 242 ? 3.326 5.842 8.756 1.00 96.19 242 GLY A CA 1
ATOM 1796 C C . GLY A 1 242 ? 2.833 4.701 9.648 1.00 96.19 242 GLY A C 1
ATOM 1797 O O . GLY A 1 242 ? 3.456 4.437 10.668 1.00 96.19 242 GLY A O 1
ATOM 1798 N N . GLY A 1 243 ? 1.756 4.014 9.254 1.00 96.31 243 GLY A N 1
ATOM 1799 C CA . GLY A 1 243 ? 1.224 2.853 9.974 1.00 96.31 243 GLY A CA 1
ATOM 1800 C C . GLY A 1 243 ? 2.056 1.599 9.707 1.00 96.31 243 GLY A C 1
ATOM 1801 O O . GLY A 1 243 ? 2.947 1.250 10.485 1.00 96.31 243 GLY A O 1
ATOM 1802 N N . GLY A 1 244 ? 1.825 0.978 8.550 1.00 98.12 244 GLY A N 1
ATOM 1803 C CA . GLY A 1 244 ? 2.375 -0.325 8.187 1.00 98.12 244 GLY A CA 1
ATOM 1804 C C . GLY A 1 244 ? 3.898 -0.406 8.222 1.00 98.12 244 GLY A C 1
ATOM 1805 O O . GLY A 1 244 ? 4.463 -1.239 8.935 1.00 98.12 244 GLY A O 1
ATOM 1806 N N . PHE A 1 245 ? 4.575 0.440 7.438 1.00 98.38 245 PHE A N 1
ATOM 1807 C CA . PHE A 1 245 ? 6.031 0.360 7.278 1.00 98.38 245 PHE A CA 1
ATOM 1808 C C . PHE A 1 245 ? 6.785 0.782 8.546 1.00 98.38 245 PHE A C 1
ATOM 1810 O O . PHE A 1 245 ? 7.708 0.084 8.954 1.00 98.38 245 PHE A O 1
ATOM 1817 N N . MET A 1 246 ? 6.407 1.901 9.171 1.00 96.69 246 MET A N 1
ATOM 1818 C CA . MET A 1 246 ? 7.164 2.460 10.294 1.00 96.69 246 MET A CA 1
ATOM 1819 C C . MET A 1 246 ? 6.726 1.949 11.663 1.00 96.69 246 MET A C 1
ATOM 1821 O O . MET A 1 246 ? 7.520 2.043 12.588 1.00 96.69 246 MET A O 1
ATOM 1825 N N . THR A 1 247 ? 5.494 1.469 11.857 1.00 96.25 247 THR A N 1
ATOM 1826 C CA . THR A 1 247 ? 4.982 1.203 13.221 1.00 96.25 247 THR A CA 1
ATOM 1827 C C . THR A 1 247 ? 4.382 -0.176 13.438 1.00 96.25 247 THR A C 1
ATOM 1829 O O . THR A 1 247 ? 4.159 -0.552 14.587 1.00 96.25 247 THR A O 1
ATOM 1832 N N . GLU A 1 248 ? 4.208 -0.966 12.379 1.00 98.44 248 GLU A N 1
ATOM 1833 C CA . GLU A 1 248 ? 3.590 -2.289 12.477 1.00 98.44 248 GLU A CA 1
ATOM 1834 C C . GLU A 1 248 ? 4.518 -3.407 11.981 1.00 98.44 248 GLU A C 1
ATOM 1836 O O . GLU 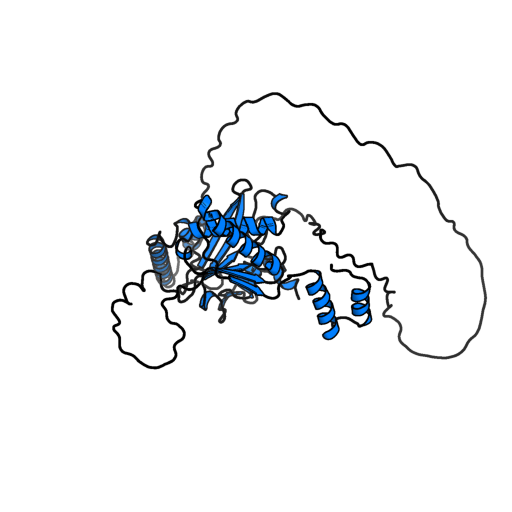A 1 248 ? 5.148 -4.106 12.775 1.00 98.44 248 GLU A O 1
ATOM 1841 N N . LEU A 1 249 ? 4.610 -3.595 10.663 1.00 98.38 249 LEU A N 1
ATOM 1842 C CA . LEU A 1 249 ? 5.139 -4.820 10.049 1.00 98.38 249 LEU A CA 1
ATOM 1843 C C . LEU A 1 249 ? 6.341 -4.603 9.129 1.00 98.38 249 LEU A C 1
ATOM 1845 O O . LEU A 1 249 ? 6.889 -5.573 8.596 1.00 98.38 249 LEU A O 1
ATOM 1849 N N . GLY A 1 250 ? 6.760 -3.353 8.929 1.00 98.12 250 GLY A N 1
ATOM 1850 C CA . GLY A 1 250 ? 7.959 -3.043 8.162 1.00 98.12 250 GLY A CA 1
ATOM 1851 C C . GLY A 1 250 ? 9.263 -3.437 8.870 1.00 98.12 250 GLY A C 1
ATOM 1852 O O . GLY A 1 250 ? 9.260 -3.866 10.027 1.00 98.12 250 GLY A O 1
ATOM 1853 N N . PRO A 1 251 ? 10.400 -3.323 8.164 1.00 97.62 251 PRO A N 1
ATOM 1854 C CA . PRO A 1 251 ? 11.706 -3.807 8.622 1.00 97.62 251 PRO A CA 1
ATOM 1855 C C . PRO A 1 251 ? 12.289 -3.031 9.810 1.00 97.62 251 PRO A C 1
ATOM 1857 O O . PRO A 1 251 ? 13.150 -3.558 10.523 1.00 97.62 251 PRO A O 1
ATOM 1860 N N . PHE A 1 252 ? 11.838 -1.795 10.030 1.00 96.88 252 PHE A N 1
ATOM 1861 C CA . PHE A 1 252 ? 12.394 -0.887 11.026 1.00 96.88 252 PHE A CA 1
ATOM 1862 C C . PHE A 1 252 ? 11.289 -0.160 11.794 1.00 96.88 252 PHE A C 1
ATOM 1864 O O . PHE A 1 252 ? 10.256 0.172 11.225 1.00 96.88 252 PHE A O 1
ATOM 1871 N N . PHE A 1 253 ? 11.551 0.137 13.066 1.00 96.50 253 PHE A N 1
ATOM 1872 C CA . PHE A 1 253 ? 10.736 1.023 13.892 1.00 96.50 253 PHE A CA 1
ATOM 1873 C C . PHE A 1 253 ? 11.508 2.305 14.221 1.00 96.50 253 PHE A C 1
ATOM 1875 O O . PHE A 1 253 ? 12.700 2.219 14.537 1.00 96.50 253 PHE A O 1
ATOM 1882 N N . PRO A 1 254 ? 10.860 3.483 14.219 1.00 95.69 254 PRO A N 1
ATOM 1883 C CA . PRO A 1 254 ? 11.460 4.702 14.725 1.00 95.69 254 PRO A CA 1
ATOM 1884 C C . PRO A 1 254 ? 11.655 4.613 16.238 1.00 95.69 254 PRO A C 1
ATOM 1886 O O . PRO A 1 254 ? 10.775 4.180 16.985 1.00 95.69 254 PRO A O 1
ATOM 1889 N N . MET A 1 255 ? 12.821 5.052 16.695 1.00 95.25 255 MET A N 1
ATOM 1890 C CA . MET A 1 255 ? 13.139 5.179 18.111 1.00 95.25 255 MET A CA 1
ATOM 1891 C C . MET A 1 255 ? 12.590 6.490 18.687 1.00 95.25 255 MET A C 1
ATOM 1893 O O . MET A 1 255 ? 12.358 7.451 17.941 1.00 95.25 255 MET A O 1
ATOM 1897 N N . PRO A 1 256 ? 12.404 6.579 20.020 1.00 93.00 256 PRO A N 1
ATOM 1898 C CA . PRO A 1 256 ? 12.046 7.835 20.670 1.00 93.00 256 PRO A CA 1
ATOM 1899 C C . PRO A 1 256 ? 12.975 8.975 20.233 1.00 93.00 256 PRO A C 1
ATOM 1901 O O . PRO A 1 256 ? 14.194 8.845 20.280 1.00 93.00 256 PRO A O 1
ATOM 1904 N N . GLY A 1 257 ? 12.392 10.094 19.800 1.00 88.75 257 GLY A N 1
ATOM 1905 C CA . GLY A 1 257 ? 13.130 11.233 19.240 1.00 88.75 257 GLY A CA 1
ATOM 1906 C C . GLY A 1 257 ? 13.179 11.274 17.709 1.00 88.75 257 GLY A C 1
ATOM 1907 O O . GLY A 1 257 ? 13.526 12.316 17.162 1.00 88.75 257 GLY A O 1
ATOM 1908 N N . GLY A 1 258 ? 12.787 10.198 17.016 1.00 87.88 258 GLY A N 1
ATOM 1909 C CA . GLY A 1 258 ? 12.554 10.201 15.566 1.00 87.88 258 GLY A CA 1
ATOM 1910 C C . GLY A 1 258 ? 13.804 10.318 14.692 1.00 87.88 258 GLY A C 1
ATOM 1911 O O . GLY A 1 258 ? 13.675 10.543 13.493 1.00 87.88 258 GLY A O 1
ATOM 1912 N N . GLN A 1 259 ? 14.997 10.209 15.281 1.00 91.62 259 GLN A N 1
ATOM 1913 C CA . GLN A 1 259 ? 16.274 10.332 14.567 1.00 91.62 259 GLN A CA 1
ATOM 1914 C C . GLN A 1 259 ? 16.921 8.984 14.268 1.00 91.62 259 GLN A C 1
ATOM 1916 O O . GLN A 1 259 ? 17.626 8.872 13.270 1.00 91.62 259 GLN A O 1
ATOM 1921 N N . ASP A 1 260 ? 16.657 7.982 15.107 1.00 96.06 260 ASP A N 1
ATOM 1922 C CA . ASP A 1 260 ? 17.240 6.647 15.009 1.00 96.06 260 ASP A CA 1
ATOM 1923 C C . ASP A 1 260 ? 16.168 5.605 14.683 1.00 96.06 260 ASP A C 1
ATOM 1925 O O . ASP A 1 260 ? 14.988 5.769 15.010 1.00 96.06 260 ASP A O 1
ATOM 1929 N N . LEU A 1 261 ? 16.593 4.508 14.062 1.00 96.75 261 LEU A N 1
ATOM 1930 C CA . LEU A 1 261 ? 15.767 3.358 13.722 1.00 96.75 261 LEU A CA 1
ATOM 1931 C C . LEU A 1 261 ? 16.277 2.115 14.458 1.00 96.75 261 LEU A C 1
ATOM 1933 O O . LEU A 1 261 ? 17.480 1.891 14.581 1.00 96.75 261 LEU A O 1
ATOM 1937 N N . GLN A 1 262 ? 15.358 1.264 14.903 1.00 96.44 262 GLN A N 1
ATOM 1938 C CA . GLN A 1 262 ? 15.666 -0.081 15.389 1.00 96.44 262 GLN A CA 1
ATOM 1939 C C . GLN A 1 262 ? 15.072 -1.136 14.461 1.00 96.44 262 GLN A C 1
ATOM 1941 O O . GLN A 1 262 ? 14.042 -0.918 13.827 1.00 96.44 262 GLN A O 1
ATOM 1946 N N . ARG A 1 263 ? 15.698 -2.311 14.395 1.00 96.00 263 ARG A N 1
ATOM 1947 C CA . ARG A 1 263 ? 15.199 -3.429 13.586 1.00 96.00 263 ARG A CA 1
ATOM 1948 C C . ARG A 1 263 ? 13.915 -4.009 14.180 1.00 96.00 263 ARG A C 1
ATOM 1950 O O . ARG A 1 263 ? 13.848 -4.244 15.384 1.00 96.00 263 ARG A O 1
ATOM 1957 N N . ASN A 1 264 ? 12.950 -4.327 13.321 1.00 97.06 264 ASN A N 1
ATOM 1958 C CA . ASN A 1 264 ? 11.798 -5.146 13.675 1.00 97.06 264 ASN A CA 1
ATOM 1959 C C . ASN A 1 264 ? 12.153 -6.643 13.534 1.00 97.06 264 ASN A C 1
ATOM 1961 O O . ASN A 1 264 ? 12.374 -7.105 12.413 1.00 97.06 264 ASN A O 1
ATOM 1965 N N . PRO A 1 265 ? 12.215 -7.431 14.626 1.00 94.88 265 PRO A N 1
ATOM 1966 C CA . PRO A 1 265 ? 12.517 -8.866 14.554 1.00 94.88 265 PRO A CA 1
ATOM 1967 C C . PRO A 1 265 ? 11.361 -9.712 13.990 1.00 94.88 265 PRO A C 1
ATOM 1969 O O . PRO A 1 265 ? 11.523 -10.914 13.793 1.00 94.88 265 PRO A O 1
ATOM 1972 N N . HIS A 1 266 ? 10.197 -9.104 13.753 1.00 96.38 266 HIS A N 1
ATOM 1973 C CA . HIS A 1 266 ? 8.988 -9.749 13.239 1.00 96.38 266 HIS A CA 1
ATOM 1974 C C . HIS A 1 266 ? 8.505 -9.099 11.937 1.00 96.38 266 HIS A C 1
ATOM 1976 O O . HIS A 1 266 ? 7.315 -9.140 11.619 1.00 96.38 266 HIS A O 1
ATOM 1982 N N . ALA A 1 267 ? 9.426 -8.481 11.194 1.00 97.50 267 ALA A N 1
ATOM 1983 C CA . ALA A 1 267 ? 9.114 -7.832 9.934 1.00 97.50 267 ALA A CA 1
ATOM 1984 C C . ALA A 1 267 ? 8.533 -8.831 8.928 1.00 97.50 267 ALA A C 1
ATOM 1986 O O . ALA A 1 267 ? 9.024 -9.949 8.767 1.00 97.50 267 ALA A O 1
ATOM 1987 N N . TRP A 1 268 ? 7.501 -8.422 8.195 1.00 98.00 268 TRP A N 1
ATOM 1988 C CA . TRP A 1 268 ? 6.889 -9.298 7.195 1.00 98.00 268 TRP A CA 1
ATOM 1989 C C . TRP A 1 268 ? 7.807 -9.563 6.002 1.00 98.00 268 TRP A C 1
ATOM 1991 O O . TRP A 1 268 ? 7.661 -10.591 5.338 1.00 98.00 268 TRP A O 1
ATOM 2001 N N . ASN A 1 269 ? 8.806 -8.702 5.764 1.00 96.75 269 ASN A N 1
ATOM 2002 C CA . ASN A 1 269 ? 9.804 -8.943 4.726 1.00 96.75 269 ASN A CA 1
ATOM 2003 C C . ASN A 1 269 ? 10.830 -10.041 5.077 1.00 96.75 269 ASN A C 1
ATOM 2005 O O . ASN A 1 269 ? 11.763 -10.293 4.318 1.00 96.75 269 ASN A O 1
ATOM 2009 N N . GLU A 1 270 ? 10.646 -10.753 6.189 1.00 93.94 270 GLU A N 1
ATOM 2010 C CA . GLU A 1 270 ? 11.276 -12.061 6.408 1.00 93.94 270 GLU A CA 1
ATOM 2011 C C . GLU A 1 270 ? 10.634 -13.170 5.553 1.00 93.94 270 GLU A C 1
ATOM 2013 O O . GLU A 1 270 ? 11.288 -14.164 5.238 1.00 93.94 270 GLU A O 1
ATOM 2018 N N . PHE A 1 271 ? 9.366 -12.998 5.155 1.00 92.56 271 PHE A N 1
ATOM 2019 C CA . PHE A 1 271 ? 8.543 -14.043 4.528 1.00 92.56 271 PHE A CA 1
ATOM 2020 C C . PHE A 1 271 ? 7.943 -13.644 3.171 1.00 92.56 271 PHE A C 1
ATOM 2022 O O . PHE A 1 271 ? 7.351 -14.483 2.494 1.00 92.56 271 PHE A O 1
ATOM 2029 N N . ALA A 1 272 ? 8.052 -12.374 2.774 1.00 96.25 272 ALA A N 1
ATOM 2030 C CA . ALA A 1 272 ? 7.469 -11.849 1.541 1.00 96.25 272 ALA A CA 1
ATOM 2031 C C . ALA A 1 272 ? 8.229 -10.622 1.019 1.00 96.25 272 ALA A C 1
ATOM 2033 O O . ALA A 1 272 ? 8.951 -9.955 1.752 1.00 96.25 272 ALA A O 1
ATOM 2034 N N . HIS A 1 273 ? 8.026 -10.278 -0.249 1.00 98.00 273 HIS A N 1
ATOM 2035 C CA . HIS A 1 273 ? 8.264 -8.918 -0.723 1.00 98.00 273 HIS A CA 1
ATOM 2036 C C . HIS A 1 273 ? 7.061 -8.073 -0.305 1.00 98.00 273 HIS A C 1
ATOM 2038 O O . HIS A 1 273 ? 5.935 -8.403 -0.676 1.00 98.00 273 HIS A O 1
ATOM 2044 N N . VAL A 1 274 ? 7.267 -7.012 0.471 1.00 98.75 274 VAL A N 1
ATOM 2045 C CA . VAL A 1 274 ? 6.167 -6.197 1.004 1.00 98.75 274 VAL A CA 1
ATOM 2046 C C . VAL A 1 274 ? 6.162 -4.833 0.331 1.00 98.75 274 VAL A C 1
ATOM 2048 O O . VAL A 1 274 ? 7.144 -4.093 0.386 1.00 98.75 274 VAL A O 1
ATOM 2051 N N . LEU A 1 275 ? 5.048 -4.516 -0.318 1.00 98.94 275 LEU A N 1
ATOM 2052 C CA . LEU A 1 275 ? 4.805 -3.270 -1.027 1.00 98.94 275 LEU A CA 1
ATOM 2053 C C . LEU A 1 275 ? 3.825 -2.419 -0.223 1.00 98.94 275 LEU A C 1
ATOM 2055 O O . LEU A 1 275 ? 2.653 -2.761 -0.110 1.00 98.94 275 LEU A O 1
ATOM 2059 N N . PHE A 1 276 ? 4.295 -1.303 0.311 1.00 98.94 276 PHE A N 1
ATOM 2060 C CA . PHE A 1 276 ? 3.488 -0.328 1.036 1.00 98.94 276 PHE A CA 1
ATOM 2061 C C . PHE A 1 276 ? 3.138 0.819 0.096 1.00 98.94 276 PHE A C 1
ATOM 2063 O O . PHE A 1 276 ? 4.029 1.371 -0.550 1.00 98.94 276 PHE A O 1
ATOM 2070 N N . VAL A 1 277 ? 1.861 1.191 0.018 1.00 98.94 277 VAL A N 1
ATOM 2071 C CA . VAL A 1 277 ? 1.396 2.239 -0.905 1.00 98.94 277 VAL A CA 1
ATOM 2072 C C . VAL A 1 277 ? 0.577 3.272 -0.156 1.00 98.94 277 VAL A C 1
ATOM 2074 O O . VAL A 1 277 ? -0.369 2.929 0.554 1.00 98.94 277 VAL A O 1
ATOM 2077 N N . GLU A 1 278 ? 0.910 4.546 -0.334 1.00 98.81 278 GLU A N 1
ATOM 2078 C CA . GLU A 1 278 ? 0.095 5.643 0.177 1.00 98.81 278 GLU A CA 1
ATOM 2079 C C . GLU A 1 278 ? -1.047 5.923 -0.795 1.00 98.81 278 GLU A C 1
ATOM 2081 O O . GLU A 1 278 ? -0.838 6.382 -1.918 1.00 98.81 278 GLU A O 1
ATOM 2086 N N . SER A 1 279 ? -2.268 5.601 -0.382 1.00 98.50 279 SER A N 1
ATOM 2087 C CA . SER A 1 279 ? -3.461 5.685 -1.219 1.00 98.50 279 SER A CA 1
ATOM 2088 C C . SER A 1 279 ? -4.653 6.144 -0.376 1.00 98.50 279 SER A C 1
ATOM 2090 O O . SER A 1 279 ? -4.779 5.702 0.769 1.00 98.50 279 SER A O 1
ATOM 2092 N N . PRO A 1 280 ? -5.554 6.991 -0.909 1.00 98.50 280 PRO A N 1
ATOM 2093 C CA . PRO A 1 280 ? -5.528 7.615 -2.242 1.00 98.50 280 PRO A CA 1
ATOM 2094 C C . PRO A 1 280 ? -4.508 8.770 -2.356 1.00 98.50 280 PRO A C 1
ATOM 2096 O O . PRO A 1 280 ? -3.672 8.979 -1.480 1.00 98.50 280 PRO A O 1
ATOM 2099 N N . ALA A 1 281 ? -4.544 9.530 -3.456 1.00 98.00 281 ALA A N 1
ATOM 2100 C CA . ALA A 1 281 ? -3.746 10.752 -3.576 1.00 98.00 281 ALA A CA 1
ATOM 2101 C C . ALA A 1 281 ? -4.051 11.746 -2.441 1.00 98.00 281 ALA A C 1
ATOM 2103 O O . ALA A 1 281 ? -5.178 11.794 -1.950 1.00 98.00 281 ALA A O 1
ATOM 2104 N N . PHE A 1 282 ? -3.045 12.544 -2.068 1.00 98.00 282 PHE A N 1
ATOM 2105 C CA . PHE A 1 282 ? -3.007 13.412 -0.882 1.00 98.00 282 PHE A CA 1
ATOM 2106 C C . PHE A 1 282 ? -2.834 12.692 0.465 1.00 98.00 282 PHE A C 1
ATOM 2108 O O . PHE A 1 282 ? -2.789 13.355 1.499 1.00 98.00 282 PHE A O 1
ATOM 2115 N N . VAL A 1 283 ? -2.676 11.364 0.474 1.00 98.50 283 VAL A N 1
ATOM 2116 C CA . VAL A 1 283 ? -2.204 10.625 1.654 1.00 98.50 283 VAL A CA 1
ATOM 2117 C C . VAL A 1 283 ? -0.680 10.644 1.693 1.00 98.50 283 VAL A C 1
ATOM 2119 O O . VAL A 1 283 ? -0.036 10.164 0.762 1.00 98.50 283 VAL A O 1
ATOM 2122 N N . GLY A 1 284 ? -0.111 11.171 2.779 1.00 97.75 284 GLY A N 1
ATOM 2123 C CA . GLY A 1 284 ? 1.337 11.233 2.984 1.00 97.75 284 GLY A CA 1
ATOM 2124 C C . GLY A 1 284 ? 2.061 11.974 1.859 1.00 97.75 284 GLY A C 1
ATOM 2125 O O . GLY A 1 284 ? 1.839 13.167 1.661 1.00 97.75 284 GLY A O 1
ATOM 2126 N N . PHE A 1 285 ? 2.930 11.276 1.135 1.00 98.50 285 PHE A N 1
ATOM 2127 C CA . PHE A 1 285 ? 3.693 11.801 0.005 1.00 98.50 285 PHE A CA 1
ATOM 2128 C C . PHE A 1 285 ? 2.959 11.685 -1.340 1.00 98.50 285 PHE A C 1
ATOM 2130 O O . PHE A 1 285 ? 3.336 12.368 -2.294 1.00 98.50 285 PHE A O 1
ATOM 2137 N N . SER A 1 286 ? 1.903 10.872 -1.450 1.00 98.75 286 SER A N 1
ATOM 2138 C CA . SER A 1 286 ? 1.086 10.791 -2.670 1.00 98.75 286 SER A CA 1
ATOM 2139 C C . SER A 1 286 ? 0.408 12.123 -2.984 1.00 98.75 286 SER A C 1
ATOM 2141 O O . SER A 1 286 ? -0.105 12.801 -2.096 1.00 98.75 286 SER A O 1
ATOM 2143 N N . TYR A 1 287 ? 0.319 12.491 -4.264 1.00 98.56 287 TYR A N 1
ATOM 2144 C CA . TYR A 1 287 ? -0.162 13.817 -4.666 1.00 98.56 287 TYR A CA 1
ATOM 2145 C C . TYR A 1 287 ? -0.987 13.802 -5.957 1.00 98.56 287 TYR A C 1
ATOM 2147 O O . TYR A 1 287 ? -0.999 12.832 -6.717 1.00 98.56 287 TYR A O 1
ATOM 2155 N N . SER A 1 288 ? -1.672 14.917 -6.210 1.00 98.56 288 SER A N 1
ATOM 2156 C CA . SER A 1 288 ? -2.244 15.269 -7.511 1.00 98.56 288 SER A CA 1
ATOM 2157 C C . SER A 1 288 ? -2.024 16.752 -7.794 1.00 98.56 288 SER A C 1
ATOM 2159 O O . SER A 1 288 ? -2.076 17.575 -6.879 1.00 98.56 288 SER A O 1
ATOM 2161 N N . ASN A 1 289 ? -1.834 17.107 -9.067 1.00 98.31 289 ASN A N 1
ATOM 2162 C CA . ASN A 1 289 ? -1.813 18.509 -9.492 1.00 98.31 289 ASN A CA 1
ATOM 2163 C C . ASN A 1 289 ? -3.229 19.113 -9.563 1.00 98.31 289 ASN A C 1
ATOM 2165 O O . ASN A 1 289 ? -3.378 20.317 -9.772 1.00 98.31 289 ASN A O 1
ATOM 2169 N N . THR A 1 290 ? -4.271 18.294 -9.383 1.00 97.75 290 THR A N 1
ATOM 2170 C CA . THR A 1 290 ? -5.678 18.706 -9.413 1.00 97.75 290 THR A CA 1
ATOM 2171 C C . THR A 1 290 ? -6.295 18.594 -8.023 1.00 97.75 290 THR A C 1
ATOM 2173 O O . THR A 1 290 ? -6.529 17.501 -7.521 1.00 97.75 290 THR A O 1
ATOM 2176 N N . THR A 1 291 ? -6.631 19.726 -7.404 1.00 95.56 291 THR A N 1
ATOM 2177 C CA . THR A 1 291 ? -7.184 19.765 -6.034 1.00 95.56 291 THR A CA 1
ATOM 2178 C C . THR A 1 291 ? -8.529 19.050 -5.886 1.00 95.56 291 THR A C 1
ATOM 2180 O O . THR A 1 291 ? -8.840 18.553 -4.808 1.00 95.56 291 THR A O 1
ATOM 2183 N N . LEU A 1 292 ? -9.324 18.952 -6.960 1.00 96.81 292 LEU A N 1
ATOM 2184 C CA . LEU A 1 292 ? -10.586 18.202 -6.952 1.00 96.81 292 LEU A CA 1
ATOM 2185 C C . LEU A 1 292 ? -10.394 16.689 -6.779 1.00 96.81 292 LEU A C 1
ATOM 2187 O O . LEU A 1 292 ? -11.341 16.029 -6.357 1.00 96.81 292 LEU A O 1
ATOM 2191 N N . ASP A 1 293 ? -9.191 16.151 -7.015 1.00 97.25 293 ASP A N 1
ATOM 2192 C CA . ASP A 1 293 ? -8.889 14.737 -6.750 1.00 97.25 293 ASP A CA 1
ATOM 2193 C C . ASP A 1 293 ? -8.930 14.399 -5.243 1.00 97.25 293 ASP A C 1
ATOM 2195 O O . ASP A 1 293 ? -8.925 13.225 -4.886 1.00 97.25 293 ASP A O 1
ATOM 2199 N N . ALA A 1 294 ? -9.029 15.397 -4.351 1.00 94.56 294 ALA A N 1
ATOM 2200 C CA . ALA A 1 294 ? -9.279 15.182 -2.924 1.00 94.56 294 ALA A CA 1
ATOM 2201 C C . ALA A 1 294 ? -10.710 14.683 -2.640 1.00 94.56 294 ALA A C 1
ATOM 2203 O O . ALA A 1 294 ? -10.987 14.149 -1.567 1.00 94.56 294 ALA A O 1
ATOM 2204 N N . ILE A 1 295 ? -11.637 14.848 -3.592 1.00 96.38 295 ILE A N 1
ATOM 2205 C CA . ILE A 1 295 ? -12.987 14.286 -3.516 1.00 96.38 295 ILE A CA 1
ATOM 2206 C C . ILE A 1 295 ? -12.945 12.893 -4.145 1.00 96.38 295 ILE A C 1
ATOM 2208 O O . ILE A 1 295 ? -13.132 12.721 -5.349 1.00 96.38 295 ILE A O 1
ATOM 2212 N N . VAL A 1 296 ? -12.695 11.894 -3.307 1.00 96.50 296 VAL A N 1
ATOM 2213 C CA . VAL A 1 296 ? -12.464 10.507 -3.718 1.00 96.50 296 VAL A CA 1
ATOM 2214 C C . VAL A 1 296 ? -13.344 9.545 -2.917 1.00 96.50 296 VAL A C 1
ATOM 2216 O O . VAL A 1 296 ? -13.867 9.891 -1.860 1.00 96.50 296 VAL A O 1
ATOM 2219 N N . GLY A 1 297 ? -13.543 8.339 -3.444 1.00 97.12 297 GLY A N 1
ATOM 2220 C CA . GLY A 1 297 ? -14.255 7.252 -2.776 1.00 97.12 297 GLY A CA 1
ATOM 2221 C C . GLY A 1 297 ? -13.816 5.891 -3.313 1.00 97.12 297 GLY A C 1
ATOM 2222 O O . GLY A 1 297 ? -13.037 5.824 -4.267 1.00 97.12 297 GLY A O 1
ATOM 2223 N N . ASP A 1 298 ? -14.350 4.821 -2.724 1.00 98.00 298 ASP A N 1
ATOM 2224 C CA . ASP A 1 298 ? -13.898 3.432 -2.903 1.00 98.00 298 ASP A CA 1
ATOM 2225 C C . ASP A 1 298 ? -13.650 3.031 -4.362 1.00 98.00 298 ASP A C 1
ATOM 2227 O O . ASP A 1 298 ? -12.591 2.496 -4.688 1.00 98.00 298 ASP A O 1
ATOM 2231 N N . ALA A 1 299 ? -14.584 3.350 -5.264 1.00 98.12 299 ALA A N 1
ATOM 2232 C CA . ALA A 1 299 ? -14.474 2.989 -6.678 1.00 98.12 299 ALA A CA 1
ATOM 2233 C C . ALA A 1 299 ? -13.258 3.634 -7.369 1.00 98.12 299 ALA A C 1
ATOM 2235 O O . ALA A 1 299 ? -12.548 2.969 -8.125 1.00 98.12 299 ALA A O 1
ATOM 2236 N N . ARG A 1 300 ? -12.989 4.922 -7.104 1.00 98.06 300 ARG A N 1
ATOM 2237 C CA . ARG A 1 300 ? -11.827 5.618 -7.679 1.00 98.06 300 ARG A CA 1
ATOM 2238 C C . ARG A 1 300 ? -10.532 5.133 -7.035 1.00 98.06 300 ARG A C 1
ATOM 2240 O O . ARG A 1 300 ? -9.574 4.894 -7.761 1.00 98.06 300 ARG A O 1
ATOM 2247 N N . THR A 1 301 ? -10.520 4.922 -5.720 1.00 98.62 301 THR A N 1
ATOM 2248 C CA . THR A 1 301 ? -9.351 4.389 -5.004 1.00 98.62 301 THR A CA 1
ATOM 2249 C C . THR A 1 301 ? -8.959 3.006 -5.525 1.00 98.62 301 THR A C 1
ATOM 2251 O O . THR A 1 301 ? -7.780 2.761 -5.780 1.00 98.62 301 THR A O 1
ATOM 2254 N N . ALA A 1 302 ? -9.927 2.113 -5.751 1.00 98.75 302 ALA A N 1
ATOM 2255 C CA . ALA A 1 302 ? -9.681 0.786 -6.316 1.00 98.75 302 ALA A CA 1
ATOM 2256 C C . ALA A 1 302 ? -9.172 0.851 -7.766 1.00 98.75 302 ALA A C 1
ATOM 2258 O O . ALA A 1 302 ? -8.215 0.156 -8.110 1.00 98.75 302 ALA A O 1
ATOM 2259 N N . ALA A 1 303 ? -9.761 1.715 -8.602 1.00 98.31 303 ALA A N 1
ATOM 2260 C CA . ALA A 1 303 ? -9.322 1.911 -9.984 1.00 98.31 303 ALA A CA 1
ATOM 2261 C C . ALA A 1 303 ? -7.882 2.448 -10.065 1.00 98.31 303 ALA A C 1
ATOM 2263 O O . ALA A 1 303 ? -7.050 1.867 -10.762 1.00 98.31 303 ALA A O 1
ATOM 2264 N N . ASP A 1 304 ? -7.570 3.504 -9.309 1.00 98.75 304 ASP A N 1
ATOM 2265 C CA . ASP A 1 304 ? -6.228 4.094 -9.259 1.00 98.75 304 ASP A CA 1
ATOM 2266 C C . ASP A 1 304 ? -5.202 3.092 -8.709 1.00 98.75 304 ASP A C 1
ATOM 2268 O O . ASP A 1 304 ? -4.108 2.960 -9.256 1.00 98.75 304 ASP A O 1
ATOM 2272 N N . SER A 1 305 ? -5.568 2.319 -7.682 1.00 98.81 305 SER A N 1
ATOM 2273 C CA . SER A 1 305 ? -4.689 1.298 -7.094 1.00 98.81 305 SER A CA 1
ATOM 2274 C C . SER A 1 305 ? -4.427 0.132 -8.058 1.00 98.81 305 SER A C 1
ATOM 2276 O O . SER A 1 305 ? -3.331 -0.426 -8.081 1.00 98.81 305 SER A O 1
ATOM 2278 N N . ARG A 1 306 ? -5.391 -0.220 -8.920 1.00 98.31 306 ARG A N 1
ATOM 2279 C CA . ARG A 1 306 ? -5.178 -1.209 -9.986 1.00 98.31 306 ARG A CA 1
ATOM 2280 C C . ARG A 1 306 ? -4.232 -0.683 -11.067 1.00 98.31 306 ARG A C 1
ATOM 2282 O O . ARG A 1 306 ? -3.333 -1.411 -11.479 1.00 98.31 306 ARG A O 1
ATOM 2289 N N . ILE A 1 307 ? -4.404 0.570 -11.503 1.00 98.50 307 ILE A N 1
ATOM 2290 C CA . ILE A 1 307 ? -3.486 1.219 -12.457 1.00 98.50 307 ILE A CA 1
ATOM 2291 C C . ILE A 1 307 ? -2.073 1.271 -11.871 1.00 98.50 307 ILE A C 1
ATOM 2293 O O . ILE A 1 307 ? -1.110 0.937 -12.563 1.00 98.50 307 ILE A O 1
ATOM 2297 N N . PHE A 1 308 ? -1.960 1.633 -10.590 1.00 98.81 308 PHE A N 1
ATOM 2298 C CA . PHE A 1 308 ? -0.703 1.609 -9.856 1.00 98.81 308 PHE A CA 1
ATOM 2299 C C . PHE A 1 308 ? -0.032 0.235 -9.950 1.00 98.81 308 PHE A C 1
ATOM 2301 O O . PHE A 1 308 ? 1.128 0.167 -10.340 1.00 98.81 308 PHE A O 1
ATOM 2308 N N . LEU A 1 309 ? -0.754 -0.856 -9.662 1.00 98.69 309 LEU A N 1
ATOM 2309 C CA . LEU A 1 309 ? -0.193 -2.211 -9.706 1.00 98.69 309 LEU A CA 1
ATOM 2310 C C . LEU A 1 309 ? 0.273 -2.618 -11.108 1.00 98.69 309 LEU A C 1
ATOM 2312 O O . LEU A 1 309 ? 1.344 -3.200 -11.246 1.00 98.69 309 LEU A O 1
ATOM 2316 N N . LEU A 1 310 ? -0.487 -2.295 -12.155 1.00 97.69 310 LEU A N 1
ATOM 2317 C CA . LEU A 1 310 ? -0.086 -2.611 -13.530 1.00 97.69 310 LEU A CA 1
ATOM 2318 C C . LEU A 1 310 ? 1.211 -1.888 -13.914 1.00 97.69 310 LEU A C 1
ATOM 2320 O O . LEU A 1 310 ? 2.161 -2.524 -14.365 1.00 97.69 310 LEU A O 1
ATOM 2324 N N . ARG A 1 311 ? 1.292 -0.581 -13.638 1.00 98.25 311 ARG A N 1
ATOM 2325 C CA . ARG A 1 311 ? 2.504 0.221 -13.880 1.00 98.25 311 ARG A CA 1
ATOM 2326 C C . ARG A 1 311 ? 3.663 -0.188 -12.961 1.00 98.25 311 ARG A C 1
ATOM 2328 O O . ARG A 1 311 ? 4.824 -0.125 -13.357 1.00 98.25 311 ARG A O 1
ATOM 2335 N N . PHE A 1 312 ? 3.372 -0.659 -11.750 1.00 98.62 312 PHE A N 1
ATOM 2336 C CA . PHE A 1 312 ? 4.372 -1.214 -10.839 1.00 98.62 312 PHE A CA 1
ATOM 2337 C C . PHE A 1 312 ? 5.014 -2.474 -11.428 1.00 98.62 312 PHE A C 1
ATOM 2339 O O . PHE A 1 312 ? 6.234 -2.592 -11.415 1.00 98.62 312 PHE A O 1
ATOM 2346 N N . LEU A 1 313 ? 4.225 -3.378 -12.014 1.00 97.12 313 LEU A N 1
ATOM 2347 C CA . LEU A 1 313 ? 4.723 -4.597 -12.666 1.00 97.12 313 LEU A CA 1
ATOM 2348 C C . LEU A 1 313 ? 5.443 -4.332 -14.002 1.00 97.12 313 LEU A C 1
ATOM 2350 O O . LEU A 1 313 ? 6.202 -5.177 -14.489 1.00 97.12 313 LEU A O 1
ATOM 2354 N N . GLU A 1 314 ? 5.233 -3.165 -14.613 1.00 96.19 314 GLU A N 1
ATOM 2355 C CA . GLU A 1 314 ? 6.077 -2.676 -15.708 1.00 96.19 314 GLU A CA 1
ATOM 2356 C C . GLU A 1 314 ? 7.452 -2.236 -15.196 1.00 96.19 314 GLU A C 1
ATOM 2358 O O . GLU A 1 314 ? 8.463 -2.592 -15.801 1.00 96.19 314 GLU A O 1
ATOM 2363 N N . ARG A 1 315 ? 7.490 -1.518 -14.064 1.00 97.38 315 ARG A N 1
ATOM 2364 C CA . ARG A 1 315 ? 8.725 -1.046 -13.418 1.00 97.38 315 ARG A CA 1
ATOM 2365 C C . ARG A 1 315 ? 9.537 -2.181 -12.784 1.00 97.38 315 ARG A C 1
ATOM 2367 O O . ARG A 1 315 ? 10.759 -2.199 -12.914 1.00 97.38 315 ARG A O 1
ATOM 2374 N N . PHE A 1 316 ? 8.876 -3.160 -12.171 1.00 97.12 316 PHE A N 1
ATOM 2375 C CA . PHE A 1 316 ? 9.495 -4.337 -11.552 1.00 97.12 316 PHE A CA 1
ATOM 2376 C C . PHE A 1 316 ? 9.037 -5.641 -12.230 1.00 97.12 316 PHE A C 1
ATOM 2378 O O . PHE A 1 316 ? 8.236 -6.391 -11.656 1.00 97.12 316 PHE A O 1
ATOM 2385 N N . PRO A 1 317 ? 9.532 -5.953 -13.446 1.00 94.75 317 PRO A N 1
ATOM 2386 C CA . PRO A 1 317 ? 9.095 -7.127 -14.198 1.00 94.75 317 PRO A CA 1
ATOM 2387 C C . PRO A 1 317 ? 9.244 -8.464 -13.463 1.00 94.75 317 PRO A C 1
ATOM 2389 O O . PRO A 1 317 ? 8.456 -9.373 -13.728 1.00 94.75 317 PRO A O 1
ATOM 2392 N N . ARG A 1 318 ? 10.182 -8.585 -12.507 1.00 92.44 318 ARG A N 1
ATOM 2393 C CA . ARG A 1 318 ? 10.358 -9.819 -11.719 1.00 92.44 318 ARG A CA 1
ATOM 2394 C C . ARG A 1 318 ? 9.106 -10.264 -10.964 1.00 92.44 318 ARG A C 1
ATOM 2396 O O . ARG A 1 318 ? 8.976 -11.448 -10.679 1.00 92.44 318 ARG A O 1
ATOM 2403 N N . PHE A 1 319 ? 8.194 -9.342 -10.642 1.00 94.94 319 PHE A N 1
ATOM 2404 C CA . PHE A 1 319 ? 6.994 -9.656 -9.865 1.00 94.94 319 PHE A CA 1
ATOM 2405 C C . PHE A 1 319 ? 5.778 -10.054 -10.708 1.00 94.94 319 PHE A C 1
ATOM 2407 O O . PHE A 1 319 ? 4.732 -10.361 -10.140 1.00 94.94 319 PHE A O 1
ATOM 2414 N N . ARG A 1 320 ? 5.879 -10.060 -12.046 1.00 92.06 320 ARG A N 1
ATOM 2415 C CA . ARG A 1 320 ? 4.735 -10.333 -12.940 1.00 92.06 320 ARG A CA 1
ATOM 2416 C C . ARG A 1 320 ? 4.082 -11.687 -12.675 1.00 92.06 320 ARG A C 1
ATOM 2418 O O . ARG A 1 320 ? 2.858 -11.774 -12.603 1.00 92.06 320 ARG A O 1
ATOM 2425 N N . ASP A 1 321 ? 4.904 -12.712 -12.474 1.00 91.25 321 ASP A N 1
ATOM 2426 C CA . ASP A 1 321 ? 4.446 -14.082 -12.232 1.00 91.25 321 ASP A CA 1
ATOM 2427 C C . ASP A 1 321 ? 4.483 -14.472 -10.746 1.00 91.25 321 ASP A C 1
ATOM 2429 O O . ASP A 1 321 ? 4.045 -15.564 -10.373 1.00 91.25 321 ASP A O 1
ATOM 2433 N N . THR A 1 322 ? 4.952 -13.583 -9.866 1.00 93.31 322 THR A N 1
ATOM 2434 C CA . THR A 1 322 ? 5.028 -13.838 -8.423 1.00 93.31 322 THR A CA 1
ATOM 2435 C C . THR A 1 322 ? 3.624 -13.968 -7.821 1.00 93.31 322 THR A C 1
ATOM 2437 O O . THR A 1 322 ? 2.752 -13.156 -8.135 1.00 93.31 322 THR A O 1
ATOM 2440 N N . PRO A 1 323 ? 3.369 -14.955 -6.937 1.00 96.81 323 PRO A N 1
ATOM 2441 C CA . PRO A 1 323 ? 2.123 -15.024 -6.178 1.00 96.81 323 PRO A CA 1
ATOM 2442 C C . PRO A 1 323 ? 1.833 -13.700 -5.464 1.00 96.81 323 PRO A C 1
ATOM 2444 O O . PRO A 1 323 ? 2.627 -13.259 -4.633 1.00 96.81 323 PRO A O 1
ATOM 2447 N N . PHE A 1 324 ? 0.706 -13.071 -5.794 1.00 98.44 324 PHE A N 1
ATOM 2448 C CA . PHE A 1 324 ? 0.350 -11.750 -5.286 1.00 98.44 324 PHE A CA 1
ATOM 2449 C C . PHE A 1 324 ? -0.805 -11.817 -4.286 1.00 98.44 324 PHE A C 1
ATOM 2451 O O . PHE A 1 324 ? -1.822 -12.467 -4.545 1.00 98.44 324 PHE A O 1
ATOM 2458 N N . TYR A 1 325 ? -0.671 -11.105 -3.169 1.00 98.75 325 TYR A N 1
ATOM 2459 C CA . TYR A 1 325 ? -1.717 -10.948 -2.162 1.00 98.75 325 TYR A CA 1
ATOM 2460 C C . TYR A 1 325 ? -1.966 -9.471 -1.875 1.00 98.75 325 TYR A C 1
ATOM 2462 O O . TYR A 1 325 ? -1.031 -8.676 -1.780 1.00 98.75 325 TYR A O 1
ATOM 2470 N N . VAL A 1 326 ? -3.235 -9.112 -1.697 1.00 98.81 326 VAL A N 1
ATOM 2471 C CA . VAL A 1 326 ? -3.626 -7.777 -1.228 1.00 98.81 326 VAL A CA 1
ATOM 2472 C C . VAL A 1 326 ? -3.914 -7.859 0.264 1.00 98.81 326 VAL A C 1
ATOM 2474 O O . VAL A 1 326 ? -4.635 -8.748 0.705 1.00 98.81 326 VAL A O 1
ATOM 2477 N N . SER A 1 327 ? -3.367 -6.952 1.058 1.00 98.81 327 SER A N 1
ATOM 2478 C CA . SER A 1 327 ? -3.605 -6.924 2.495 1.00 98.81 327 SER A CA 1
ATOM 2479 C C . SER A 1 327 ? -3.760 -5.511 3.034 1.00 98.81 327 SER A C 1
ATOM 2481 O O . SER A 1 327 ? -3.370 -4.541 2.382 1.00 98.81 327 SER A O 1
ATOM 2483 N N . GLY A 1 328 ? -4.369 -5.390 4.208 1.00 98.56 328 GLY A N 1
ATOM 2484 C CA . GLY A 1 328 ? -4.540 -4.104 4.864 1.00 98.56 328 GLY A CA 1
ATOM 2485 C C . GLY A 1 328 ? -5.351 -4.180 6.146 1.00 98.56 328 GLY A C 1
ATOM 2486 O O . GLY A 1 328 ? -5.821 -5.252 6.534 1.00 98.56 328 GLY A O 1
ATOM 2487 N N . GLU A 1 329 ? -5.544 -3.028 6.781 1.00 98.44 329 GLU A N 1
ATOM 2488 C CA . GLU A 1 329 ? -6.268 -2.914 8.048 1.00 98.44 329 GLU A CA 1
ATOM 2489 C C . GLU A 1 329 ? -7.325 -1.794 8.106 1.00 98.44 329 GLU A C 1
ATOM 2491 O O . GLU A 1 329 ? -7.295 -0.826 7.339 1.00 98.44 329 GLU A O 1
ATOM 2496 N N . SER A 1 330 ? -8.258 -1.897 9.061 1.00 97.75 330 SER A N 1
ATOM 2497 C CA . SER A 1 330 ? -9.254 -0.854 9.354 1.00 97.75 330 SER A CA 1
ATOM 2498 C C . SER A 1 330 ? -10.158 -0.559 8.140 1.00 97.75 330 SER A C 1
ATOM 2500 O O . SER A 1 330 ? -10.780 -1.477 7.600 1.00 97.75 330 SER A O 1
ATOM 2502 N N . TYR A 1 331 ? -10.233 0.688 7.656 1.00 98.31 331 TYR A N 1
ATOM 2503 C CA . TYR A 1 331 ? -10.969 1.044 6.429 1.00 98.31 331 TYR A CA 1
ATOM 2504 C C . TYR A 1 331 ? -10.450 0.308 5.180 1.00 98.31 331 TYR A C 1
ATOM 2506 O O . TYR A 1 331 ? -11.155 0.214 4.179 1.00 98.31 331 TYR A O 1
ATOM 2514 N N . ALA A 1 332 ? -9.259 -0.300 5.222 1.00 98.31 332 ALA A N 1
ATOM 2515 C CA . ALA A 1 332 ? -8.824 -1.194 4.155 1.00 98.31 332 ALA A CA 1
ATOM 2516 C C . ALA A 1 332 ? -9.695 -2.462 4.040 1.00 98.31 332 ALA A C 1
ATOM 2518 O O . ALA A 1 332 ? -9.628 -3.142 3.020 1.00 98.31 332 ALA A O 1
ATOM 2519 N N . GLY A 1 333 ? -10.590 -2.724 5.001 1.00 98.06 333 GLY A N 1
ATOM 2520 C CA . GLY A 1 333 ? -11.736 -3.621 4.826 1.00 98.06 333 GLY A CA 1
ATOM 2521 C C . GLY A 1 333 ? -12.627 -3.264 3.627 1.00 98.06 333 GLY A C 1
ATOM 2522 O O . GLY A 1 333 ? -13.238 -4.155 3.051 1.00 98.06 333 GLY A O 1
ATOM 2523 N N . HIS A 1 334 ? -12.614 -2.006 3.174 1.00 98.31 334 HIS A N 1
ATOM 2524 C CA . HIS A 1 334 ? -13.170 -1.577 1.891 1.00 98.31 334 HIS A CA 1
ATOM 2525 C C . HIS A 1 334 ? -12.129 -1.636 0.764 1.00 98.31 334 HIS A C 1
ATOM 2527 O O . HIS A 1 334 ? -12.412 -2.171 -0.309 1.00 98.31 334 HIS A O 1
ATOM 2533 N N . TYR A 1 335 ? -10.918 -1.109 0.969 1.00 98.69 335 TYR A N 1
ATOM 2534 C CA . TYR A 1 335 ? -9.910 -1.012 -0.100 1.00 98.69 335 TYR A CA 1
ATOM 2535 C C . TYR A 1 335 ? -9.488 -2.370 -0.664 1.00 98.69 335 TYR A C 1
ATOM 2537 O O . TYR A 1 335 ? -9.451 -2.555 -1.880 1.00 98.69 335 TYR A O 1
ATOM 2545 N N . VAL A 1 336 ? -9.183 -3.320 0.219 1.00 98.81 336 VAL A N 1
ATOM 2546 C CA . VAL A 1 336 ? -8.632 -4.634 -0.117 1.00 98.81 336 VAL A CA 1
ATOM 2547 C C . VAL A 1 336 ? -9.601 -5.454 -0.979 1.00 98.81 336 VAL A C 1
ATOM 2549 O O . VAL A 1 336 ? -9.199 -5.844 -2.079 1.00 98.81 336 VAL A O 1
ATOM 2552 N N . PRO A 1 337 ? -10.866 -5.701 -0.575 1.00 98.62 337 PRO A N 1
ATOM 2553 C CA . PRO A 1 337 ? -11.787 -6.470 -1.408 1.00 98.62 337 PRO A CA 1
ATOM 2554 C C . PRO A 1 337 ? -12.197 -5.734 -2.689 1.00 98.62 337 PRO A C 1
ATOM 2556 O O . PRO A 1 337 ? -12.325 -6.388 -3.724 1.00 98.62 337 PRO A O 1
ATOM 2559 N N . ASN A 1 338 ? -12.346 -4.401 -2.675 1.00 98.69 338 ASN A N 1
ATOM 2560 C CA . ASN A 1 338 ? -12.640 -3.647 -3.901 1.00 98.69 338 ASN A CA 1
ATOM 2561 C C . ASN A 1 338 ? -11.486 -3.741 -4.916 1.00 98.69 338 ASN A C 1
ATOM 2563 O O . ASN A 1 338 ? -11.724 -3.958 -6.105 1.00 98.69 338 ASN A O 1
ATOM 2567 N N . LEU A 1 339 ? -10.232 -3.643 -4.462 1.00 98.81 339 LEU A N 1
ATOM 2568 C CA . LEU A 1 339 ? -9.063 -3.826 -5.324 1.00 98.81 339 LEU A CA 1
ATOM 2569 C C . LEU A 1 339 ? -8.939 -5.272 -5.818 1.00 98.81 339 LEU A C 1
ATOM 2571 O O . LEU A 1 339 ? -8.700 -5.495 -7.004 1.00 98.81 339 LEU A O 1
ATOM 2575 N N . ALA A 1 340 ? -9.140 -6.261 -4.943 1.00 98.69 340 ALA A N 1
ATOM 2576 C CA . ALA A 1 340 ? -9.131 -7.671 -5.326 1.00 98.69 340 ALA A CA 1
ATOM 2577 C C . ALA A 1 340 ? -10.180 -7.963 -6.414 1.00 98.69 340 ALA A C 1
ATOM 2579 O O . ALA A 1 340 ? -9.872 -8.630 -7.405 1.00 98.69 340 ALA A O 1
ATOM 2580 N N . LEU A 1 341 ? -11.391 -7.411 -6.277 1.00 98.38 341 LEU A N 1
ATOM 2581 C CA . LEU A 1 341 ? -12.439 -7.513 -7.289 1.00 98.38 341 LEU A CA 1
ATOM 2582 C C . LEU A 1 341 ? -12.012 -6.862 -8.611 1.00 98.38 341 LEU A C 1
ATOM 2584 O O . LEU A 1 341 ? -12.081 -7.517 -9.651 1.00 98.38 341 LEU A O 1
ATOM 2588 N N . ALA A 1 342 ? -11.491 -5.632 -8.573 1.00 98.00 342 ALA A N 1
ATOM 2589 C CA . ALA A 1 342 ? -11.014 -4.929 -9.764 1.00 98.00 342 ALA A CA 1
ATOM 2590 C C . ALA A 1 342 ? -9.899 -5.705 -10.497 1.00 98.00 342 ALA A C 1
ATOM 2592 O O . ALA A 1 342 ? -9.852 -5.737 -11.729 1.00 98.00 342 ALA A O 1
ATOM 2593 N N . ILE A 1 343 ? -9.010 -6.379 -9.759 1.00 98.12 343 ILE A N 1
ATOM 2594 C CA . ILE A 1 343 ? -7.991 -7.267 -10.334 1.00 98.12 343 ILE A CA 1
ATOM 2595 C C . ILE A 1 343 ? -8.641 -8.475 -11.015 1.00 98.12 343 ILE A C 1
ATOM 2597 O O . ILE A 1 343 ? -8.312 -8.774 -12.162 1.00 98.12 343 ILE A O 1
ATOM 2601 N N . VAL A 1 344 ? -9.568 -9.165 -10.342 1.00 97.12 344 VAL A N 1
ATOM 2602 C CA . VAL A 1 344 ? -10.255 -10.345 -10.896 1.00 97.12 344 VAL A CA 1
ATOM 2603 C C . VAL A 1 344 ? -11.025 -9.994 -12.169 1.00 97.12 344 VAL A C 1
ATOM 2605 O O . VAL A 1 344 ? -10.959 -10.735 -13.150 1.00 97.12 344 VAL A O 1
ATOM 2608 N N . GLU A 1 345 ? -11.750 -8.879 -12.171 1.00 95.81 345 GLU A N 1
ATOM 2609 C CA . GLU A 1 345 ? -12.508 -8.408 -13.333 1.00 95.81 345 GLU A CA 1
ATOM 2610 C C . GLU A 1 345 ? -11.587 -8.026 -14.490 1.00 95.81 345 GLU A C 1
ATOM 2612 O O . GLU A 1 345 ? -11.788 -8.484 -15.616 1.00 95.81 345 GLU A O 1
ATOM 2617 N N . GLY A 1 346 ? -10.520 -7.282 -14.205 1.00 95.31 346 GLY A N 1
ATOM 2618 C CA . GLY A 1 346 ? -9.521 -6.938 -15.207 1.00 95.31 346 GLY A CA 1
ATOM 2619 C C . GLY A 1 346 ? -8.806 -8.161 -15.793 1.00 95.31 346 GLY A C 1
ATOM 2620 O O . GLY A 1 346 ? -8.687 -8.287 -17.007 1.00 95.31 346 GLY A O 1
ATOM 2621 N N . ASN A 1 347 ? -8.441 -9.145 -14.965 1.00 95.50 347 ASN A N 1
ATOM 2622 C CA . ASN A 1 347 ? -7.845 -10.405 -15.424 1.00 95.50 347 ASN A CA 1
ATOM 2623 C C . ASN A 1 347 ? -8.782 -11.218 -16.338 1.00 95.50 347 ASN A C 1
ATOM 2625 O O . ASN A 1 347 ? -8.303 -11.948 -17.211 1.00 95.50 347 ASN A O 1
ATOM 2629 N N . LYS A 1 348 ? -10.107 -11.132 -16.138 1.00 93.69 348 LYS A N 1
ATOM 2630 C CA . LYS A 1 348 ? -11.104 -11.742 -17.038 1.00 93.69 348 LYS A CA 1
ATOM 2631 C C . LYS A 1 348 ? -11.184 -10.985 -18.364 1.00 93.69 348 LYS A C 1
ATOM 2633 O O . LYS A 1 348 ? -11.275 -11.619 -19.413 1.00 93.69 348 LYS A O 1
ATOM 2638 N N . ALA A 1 349 ? -11.122 -9.654 -18.318 1.00 91.31 349 ALA A N 1
ATOM 2639 C CA . ALA A 1 349 ? -11.142 -8.797 -19.501 1.00 91.31 349 ALA A CA 1
ATOM 2640 C C . ALA A 1 349 ? -9.838 -8.855 -20.321 1.00 91.31 349 ALA A C 1
ATOM 2642 O O . ALA A 1 349 ? -9.881 -8.620 -21.526 1.00 91.31 349 ALA A O 1
ATOM 2643 N N . ALA A 1 350 ? -8.715 -9.250 -19.707 1.00 86.12 350 ALA A N 1
ATOM 2644 C CA . ALA A 1 350 ? -7.390 -9.325 -20.331 1.00 86.12 350 ALA A CA 1
ATOM 2645 C C . ALA A 1 350 ? -7.355 -10.114 -21.653 1.00 86.12 350 ALA A C 1
ATOM 2647 O O . ALA A 1 350 ? -6.608 -9.766 -22.562 1.00 86.12 350 ALA A O 1
ATOM 2648 N N . ALA A 1 351 ? -8.199 -11.143 -21.806 1.00 78.00 351 ALA A N 1
ATOM 2649 C CA . ALA A 1 351 ? -8.291 -11.909 -23.055 1.00 78.00 351 ALA A CA 1
ATOM 2650 C C . ALA A 1 351 ? -8.746 -11.065 -24.266 1.00 78.00 351 ALA A C 1
ATOM 2652 O O . ALA A 1 351 ? -8.511 -11.462 -25.403 1.00 78.00 351 ALA A O 1
ATOM 2653 N N . ALA A 1 352 ? -9.402 -9.926 -24.027 1.00 84.88 352 ALA A N 1
ATOM 2654 C CA . ALA A 1 352 ? -9.872 -9.000 -25.054 1.00 84.88 352 ALA A CA 1
ATOM 2655 C C . ALA A 1 352 ? -9.005 -7.735 -25.188 1.00 84.88 352 ALA A C 1
ATOM 2657 O O . ALA A 1 352 ? -9.127 -7.035 -26.191 1.00 84.88 352 ALA A O 1
ATOM 2658 N N . THR A 1 353 ? -8.167 -7.419 -24.194 1.00 79.94 353 THR A N 1
ATOM 2659 C CA . THR A 1 353 ? -7.430 -6.143 -24.108 1.00 79.94 353 THR A CA 1
ATOM 2660 C C . THR A 1 353 ? -5.910 -6.282 -24.184 1.00 79.94 353 THR A C 1
ATOM 2662 O O . THR A 1 353 ? -5.239 -5.258 -24.259 1.00 79.94 353 THR A O 1
ATOM 2665 N N . ASP A 1 354 ? -5.374 -7.509 -24.158 1.00 81.00 354 ASP A N 1
ATOM 2666 C CA . ASP A 1 354 ? -3.929 -7.799 -24.053 1.00 81.00 354 ASP A CA 1
ATOM 2667 C C . ASP A 1 354 ? -3.266 -7.157 -22.812 1.00 81.00 354 ASP A C 1
ATOM 2669 O O . ASP A 1 354 ? -2.053 -6.976 -22.733 1.00 81.00 354 ASP A O 1
ATOM 2673 N N . GLU A 1 355 ? -4.077 -6.792 -21.813 1.00 84.06 355 GLU A N 1
ATOM 2674 C CA . GLU A 1 355 ? -3.603 -6.229 -20.553 1.00 84.06 355 GLU A CA 1
ATOM 2675 C C . GLU A 1 355 ? -2.939 -7.327 -19.698 1.00 84.06 355 GLU A C 1
ATOM 2677 O O . GLU A 1 355 ? -3.498 -8.425 -19.571 1.00 84.06 355 GLU A O 1
ATOM 2682 N N . PRO A 1 356 ? -1.776 -7.064 -19.070 1.00 87.69 356 PRO A N 1
ATOM 2683 C CA . PRO A 1 356 ? -1.119 -8.036 -18.208 1.00 87.69 356 PRO A CA 1
ATOM 2684 C C . PRO A 1 356 ? -2.021 -8.502 -17.064 1.00 87.69 356 PRO A C 1
ATOM 2686 O O . PRO A 1 356 ? -2.684 -7.708 -16.392 1.00 87.69 356 PRO A O 1
ATOM 2689 N N . LYS A 1 357 ? -2.007 -9.810 -16.802 1.00 94.44 357 LYS A N 1
ATOM 2690 C CA . LYS A 1 357 ? -2.704 -10.378 -15.648 1.00 94.44 357 LYS A CA 1
ATOM 2691 C C . LYS A 1 357 ? -1.872 -10.196 -14.388 1.00 94.44 357 LYS A C 1
ATOM 2693 O O . LYS A 1 357 ? -0.665 -10.408 -14.401 1.00 94.44 357 LYS A O 1
ATOM 2698 N N . ILE A 1 358 ? -2.543 -9.898 -13.283 1.00 96.50 358 ILE A N 1
ATOM 2699 C CA . ILE A 1 358 ? -1.934 -9.894 -11.949 1.00 96.50 358 ILE A CA 1
ATOM 2700 C C . ILE A 1 358 ? -2.184 -11.265 -11.314 1.00 96.50 358 ILE A C 1
ATOM 2702 O O . ILE A 1 358 ? -3.337 -11.697 -11.228 1.00 96.50 358 ILE A O 1
ATOM 2706 N N . ASN A 1 359 ? -1.134 -11.955 -10.857 1.00 96.62 359 ASN A N 1
ATOM 2707 C CA . ASN A 1 359 ? -1.207 -13.306 -10.281 1.00 96.62 359 ASN A CA 1
ATOM 2708 C C . ASN A 1 359 ? -1.783 -13.328 -8.843 1.00 96.62 359 ASN A C 1
ATOM 2710 O O . ASN A 1 359 ? -1.157 -13.826 -7.906 1.00 96.62 359 ASN A O 1
ATOM 2714 N N . LEU A 1 360 ? -2.984 -12.769 -8.664 1.00 98.25 360 LEU A N 1
ATOM 2715 C CA . LEU A 1 360 ? -3.682 -12.684 -7.382 1.00 98.25 360 LEU A CA 1
ATOM 2716 C C . LEU A 1 360 ? -4.031 -14.080 -6.847 1.00 98.25 360 LEU A C 1
ATOM 2718 O O . LEU A 1 360 ? -4.715 -14.857 -7.517 1.00 98.25 360 LEU A O 1
ATOM 2722 N N . LYS A 1 361 ? -3.593 -14.379 -5.622 1.00 98.31 361 LYS A N 1
ATOM 2723 C CA . LYS A 1 361 ? -3.863 -15.643 -4.920 1.00 98.31 361 LYS A CA 1
ATOM 2724 C C . LYS A 1 361 ? -4.861 -15.510 -3.776 1.00 98.31 361 LYS A C 1
ATOM 2726 O O . LYS A 1 361 ? -5.543 -16.479 -3.459 1.00 98.31 361 LYS A O 1
ATOM 2731 N N . GLY A 1 362 ? -4.976 -14.328 -3.183 1.00 98.06 362 GLY A N 1
ATOM 2732 C CA . GLY A 1 362 ? -5.914 -14.076 -2.098 1.00 98.06 362 GLY A CA 1
ATOM 2733 C C . GLY A 1 362 ? -5.747 -12.687 -1.504 1.00 98.06 362 GLY A C 1
ATOM 2734 O O . GLY A 1 362 ? -4.969 -11.870 -2.002 1.00 98.06 362 GLY A O 1
ATOM 2735 N N . PHE A 1 363 ? -6.479 -12.433 -0.425 1.00 98.56 363 PHE A N 1
ATOM 2736 C CA . PHE A 1 363 ? -6.340 -11.208 0.343 1.00 98.56 363 PHE A CA 1
ATOM 2737 C C . PHE A 1 363 ? -6.482 -11.455 1.848 1.00 98.56 363 PHE A C 1
ATOM 2739 O O . PHE A 1 363 ? -7.061 -12.459 2.262 1.00 98.56 363 PHE A O 1
ATOM 2746 N N . LEU A 1 364 ? -5.954 -10.533 2.652 1.00 98.50 364 LEU A N 1
ATOM 2747 C CA . LEU A 1 364 ? -6.020 -10.545 4.115 1.00 98.50 364 LEU A CA 1
ATOM 2748 C C . LEU A 1 364 ? -6.499 -9.184 4.616 1.00 98.50 364 LEU A C 1
ATOM 2750 O O . LEU A 1 364 ? -6.026 -8.153 4.153 1.00 98.50 364 LEU A O 1
ATOM 2754 N N . VAL A 1 365 ? -7.409 -9.168 5.586 1.00 98.19 365 VAL A N 1
ATOM 2755 C CA . VAL A 1 365 ? -7.870 -7.926 6.216 1.00 98.19 365 VAL A CA 1
ATOM 2756 C C . VAL A 1 365 ? -7.779 -8.026 7.738 1.00 98.19 365 VAL A C 1
ATOM 2758 O O . VAL A 1 365 ? -8.347 -8.938 8.337 1.00 98.19 365 VAL A O 1
ATOM 2761 N N . GLY A 1 366 ? -7.037 -7.108 8.360 1.00 97.69 366 GLY A N 1
ATOM 2762 C CA . GLY A 1 366 ? -6.883 -6.993 9.812 1.00 97.69 366 GLY A CA 1
ATOM 2763 C C . GLY A 1 366 ? -7.864 -5.978 10.394 1.00 97.69 366 GLY A C 1
ATOM 2764 O O . GLY A 1 366 ? -7.952 -4.857 9.903 1.00 97.69 366 GLY A O 1
ATOM 2765 N N . ASN A 1 367 ? -8.628 -6.369 11.419 1.00 97.50 367 ASN A N 1
ATOM 2766 C CA . ASN A 1 367 ? -9.620 -5.507 12.083 1.00 97.50 367 ASN A CA 1
ATOM 2767 C C . ASN A 1 367 ? -10.462 -4.648 11.103 1.00 97.50 367 ASN A C 1
ATOM 2769 O O . ASN A 1 367 ? -10.503 -3.423 11.248 1.00 97.50 367 ASN A O 1
ATOM 2773 N N . PRO A 1 368 ? -11.072 -5.253 10.065 1.00 97.19 368 PRO A N 1
ATOM 2774 C CA . PRO A 1 368 ? -11.690 -4.494 8.988 1.00 97.19 368 PRO A CA 1
ATOM 2775 C C . PRO A 1 368 ? -12.992 -3.822 9.408 1.00 97.19 368 PRO A C 1
ATOM 2777 O O . PRO A 1 368 ? -13.748 -4.366 10.210 1.00 97.19 368 PRO A O 1
ATOM 2780 N N . TRP A 1 369 ? -13.304 -2.704 8.756 1.00 95.06 369 TRP A N 1
ATOM 2781 C CA . TRP A 1 369 ? -14.692 -2.278 8.597 1.00 95.06 369 TRP A CA 1
ATOM 2782 C C . TRP A 1 369 ? -15.279 -2.961 7.353 1.00 95.06 369 TRP A C 1
ATOM 2784 O O . TRP A 1 369 ? -14.693 -2.875 6.273 1.00 95.06 369 TRP A O 1
ATOM 2794 N N . THR A 1 370 ? -16.381 -3.692 7.518 1.00 95.19 370 THR A N 1
ATOM 2795 C CA . THR A 1 370 ? -16.966 -4.581 6.500 1.00 95.19 370 THR A CA 1
ATOM 2796 C C . THR A 1 370 ? -18.435 -4.297 6.228 1.00 95.19 370 THR A C 1
ATOM 2798 O O . THR A 1 370 ? -18.839 -4.191 5.073 1.00 95.19 370 THR A O 1
ATOM 2801 N N . ASP A 1 371 ? -19.238 -4.166 7.280 1.00 95.12 371 ASP A N 1
ATOM 2802 C CA . ASP A 1 371 ? -20.671 -3.935 7.197 1.00 95.12 371 ASP A CA 1
ATOM 2803 C C . ASP A 1 371 ? -21.072 -2.925 8.268 1.00 95.12 371 ASP A C 1
ATOM 2805 O O . ASP A 1 371 ? -20.815 -3.091 9.460 1.00 95.12 371 ASP A O 1
ATOM 2809 N N . THR A 1 372 ? -21.718 -1.845 7.835 1.00 91.44 372 THR A N 1
ATOM 2810 C CA . THR A 1 372 ? -22.060 -0.732 8.726 1.00 91.44 372 THR A CA 1
ATOM 2811 C C . THR A 1 372 ? -23.000 -1.161 9.850 1.00 91.44 372 THR A C 1
ATOM 2813 O O . THR A 1 372 ? -22.844 -0.684 10.973 1.00 91.44 372 THR A O 1
ATOM 2816 N N . ALA A 1 373 ? -23.952 -2.057 9.592 1.00 91.75 373 ALA A N 1
ATOM 2817 C CA . ALA A 1 373 ? -24.919 -2.469 10.597 1.00 91.75 373 ALA A CA 1
ATOM 2818 C C . ALA A 1 373 ? -24.291 -3.424 11.617 1.00 91.75 373 ALA A C 1
ATOM 2820 O O . ALA A 1 373 ? -24.450 -3.230 12.826 1.00 91.75 373 ALA A O 1
ATOM 2821 N N . ILE A 1 374 ? -23.559 -4.427 11.129 1.00 94.31 374 ILE A N 1
ATOM 2822 C CA . ILE A 1 374 ? -22.923 -5.450 11.963 1.00 94.31 374 ILE A CA 1
ATOM 2823 C C . ILE A 1 374 ? -21.809 -4.830 12.807 1.00 94.31 374 ILE A C 1
ATOM 2825 O O . ILE A 1 374 ? -21.805 -5.012 14.025 1.00 94.31 374 ILE A O 1
ATOM 2829 N N . ASP A 1 375 ? -20.906 -4.061 12.196 1.00 94.75 375 ASP A N 1
ATOM 2830 C CA . ASP A 1 375 ? -19.719 -3.556 12.888 1.00 94.75 375 ASP A CA 1
ATOM 2831 C C . ASP A 1 375 ? -20.076 -2.482 13.923 1.00 94.75 375 ASP A C 1
ATOM 2833 O O . ASP A 1 375 ? -19.546 -2.499 15.036 1.00 94.75 375 ASP A O 1
ATOM 2837 N N . ASN A 1 376 ? -21.036 -1.594 13.627 1.00 93.56 376 ASN A N 1
ATOM 2838 C CA . ASN A 1 376 ? -21.489 -0.609 14.615 1.00 93.56 376 ASN A CA 1
ATOM 2839 C C . ASN A 1 376 ? -22.219 -1.267 15.790 1.00 93.56 376 ASN A C 1
ATOM 2841 O O . ASN A 1 376 ? -21.989 -0.886 16.937 1.00 93.56 376 ASN A O 1
ATOM 2845 N N . MET A 1 377 ? -23.081 -2.260 15.544 1.00 93.56 377 MET A N 1
ATOM 2846 C CA . MET A 1 377 ? -23.755 -2.953 16.645 1.00 93.56 377 MET A CA 1
ATOM 2847 C C . MET A 1 377 ? -22.761 -3.770 17.479 1.00 93.56 377 MET A C 1
ATOM 2849 O O . MET A 1 377 ? -22.784 -3.698 18.709 1.00 93.56 377 MET A O 1
ATOM 2853 N N . GLY A 1 378 ? -21.833 -4.468 16.820 1.00 95.00 378 GLY A N 1
ATOM 2854 C CA . GLY A 1 378 ? -20.749 -5.192 17.476 1.00 95.00 378 GLY A CA 1
ATOM 2855 C C . GLY A 1 378 ? -19.869 -4.282 18.335 1.00 95.00 378 GLY A C 1
ATOM 2856 O O . GLY A 1 378 ? -19.502 -4.661 19.446 1.00 95.00 378 GLY A O 1
ATOM 2857 N N . ALA A 1 379 ? -19.592 -3.053 17.885 1.00 94.88 379 ALA A N 1
ATOM 2858 C CA . ALA A 1 379 ? -18.862 -2.063 18.673 1.00 94.88 379 ALA A CA 1
ATOM 2859 C C . ALA A 1 379 ? -19.616 -1.660 19.952 1.00 94.88 379 ALA A C 1
ATOM 2861 O O . ALA A 1 379 ? -19.008 -1.598 21.021 1.00 94.88 379 ALA A O 1
ATOM 2862 N N . ILE A 1 380 ? -20.936 -1.444 19.879 1.00 96.38 380 ILE A N 1
ATOM 2863 C CA . ILE A 1 380 ? -21.761 -1.135 21.060 1.00 96.38 380 ILE A CA 1
ATOM 2864 C C . ILE A 1 380 ? -21.756 -2.294 22.054 1.00 96.38 380 ILE A C 1
ATOM 2866 O O . ILE A 1 380 ? -21.573 -2.074 23.255 1.00 96.38 380 ILE A O 1
ATOM 2870 N N . ASP A 1 381 ? -21.916 -3.523 21.567 1.00 95.81 381 ASP A N 1
ATOM 2871 C CA . ASP A 1 381 ? -21.871 -4.718 22.405 1.00 95.81 381 ASP A CA 1
ATOM 2872 C C . ASP A 1 381 ? -20.495 -4.886 23.063 1.00 95.81 381 ASP A C 1
ATOM 2874 O O . ASP A 1 381 ? -20.410 -5.146 24.267 1.00 95.81 381 ASP A O 1
ATOM 2878 N N . TYR A 1 382 ? -19.413 -4.660 22.313 1.00 97.69 382 TYR A N 1
ATOM 2879 C CA . TYR A 1 382 ? -18.047 -4.695 22.828 1.00 97.69 382 TYR A CA 1
ATOM 2880 C C . TYR A 1 382 ? -17.824 -3.633 23.912 1.00 97.69 382 TYR A C 1
ATOM 2882 O O . TYR A 1 382 ? -17.384 -3.965 25.012 1.00 97.69 382 TYR A O 1
ATOM 2890 N N . TRP A 1 383 ? -18.170 -2.367 23.655 1.00 98.00 383 TRP A N 1
ATOM 2891 C CA . TRP A 1 383 ? -17.986 -1.290 24.631 1.00 98.00 383 TRP A CA 1
ATOM 2892 C C . TRP A 1 383 ? -18.775 -1.531 25.914 1.00 98.00 383 TRP A C 1
ATOM 2894 O O . TRP A 1 383 ? -18.266 -1.278 27.005 1.00 98.00 383 TRP A O 1
ATOM 2904 N N . TRP A 1 384 ? -20.003 -2.034 25.800 1.00 98.12 384 TRP A N 1
ATOM 2905 C CA . TRP A 1 384 ? -20.841 -2.309 26.959 1.00 98.12 384 TRP A CA 1
ATOM 2906 C C . TRP A 1 384 ? -20.301 -3.478 27.790 1.00 98.12 384 TRP A C 1
ATOM 2908 O O . TRP A 1 384 ? -20.111 -3.345 28.997 1.00 98.12 384 TRP A O 1
ATOM 2918 N N . THR A 1 385 ? -19.967 -4.600 27.147 1.00 98.00 385 THR A N 1
ATOM 2919 C CA . THR A 1 385 ? -19.443 -5.797 27.834 1.00 98.00 385 THR A CA 1
ATOM 2920 C C . THR A 1 385 ? -18.063 -5.589 28.464 1.00 98.00 385 THR A C 1
ATOM 2922 O O . THR A 1 385 ? -17.703 -6.317 29.386 1.00 98.00 385 THR A O 1
ATOM 2925 N N . HIS A 1 386 ? -17.321 -4.568 28.027 1.00 98.19 386 HIS A N 1
ATOM 2926 C 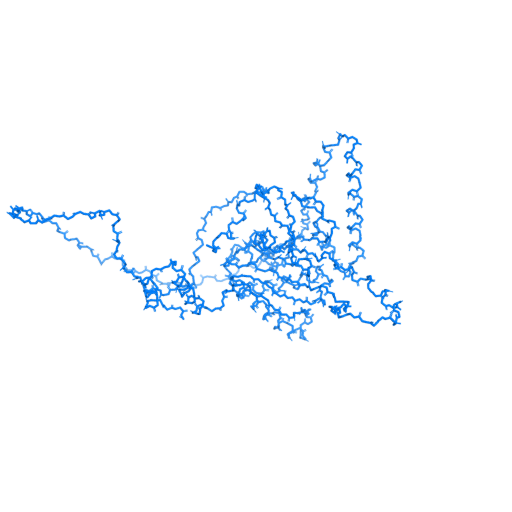CA . HIS A 1 386 ? -16.022 -4.177 28.582 1.00 98.19 386 HIS A CA 1
ATOM 2927 C C . HIS A 1 386 ? -16.101 -2.954 29.511 1.00 98.19 386 HIS A C 1
ATOM 2929 O O . HIS A 1 386 ? -15.077 -2.340 29.807 1.00 98.19 386 HIS A O 1
ATOM 2935 N N . ALA A 1 387 ? -17.304 -2.592 29.976 1.00 97.81 387 ALA A N 1
ATOM 2936 C CA . ALA A 1 387 ? -17.547 -1.489 30.910 1.00 97.81 387 ALA A CA 1
ATOM 2937 C C . ALA A 1 387 ? -17.001 -0.121 30.442 1.00 97.81 387 ALA A C 1
ATOM 2939 O O . ALA A 1 387 ? -16.679 0.743 31.258 1.00 97.81 387 ALA A O 1
ATOM 2940 N N . LEU A 1 388 ? -16.915 0.093 29.124 1.00 98.00 388 LEU A N 1
ATOM 2941 C CA . LEU A 1 388 ? -16.522 1.371 28.521 1.00 98.00 388 LEU A CA 1
ATOM 2942 C C . LEU A 1 388 ? -17.712 2.335 28.394 1.00 98.00 388 LEU A C 1
ATOM 2944 O O . LEU A 1 388 ? -17.518 3.544 28.287 1.00 98.00 388 LEU A O 1
ATOM 2948 N N . VAL A 1 389 ? -18.942 1.810 28.417 1.00 97.56 389 VAL A N 1
ATOM 2949 C CA . VAL A 1 389 ? -20.191 2.587 28.412 1.00 97.56 389 VAL A CA 1
ATOM 2950 C C . VAL A 1 389 ? -21.183 2.035 29.436 1.00 97.56 389 VAL A C 1
ATOM 2952 O O . VAL A 1 389 ? -21.152 0.852 29.768 1.00 97.56 389 VAL A O 1
ATOM 2955 N N . SER A 1 390 ? -22.083 2.890 29.929 1.00 97.94 390 SER A N 1
ATOM 2956 C CA . SER A 1 390 ? -23.131 2.489 30.874 1.00 97.94 390 SER A CA 1
ATOM 2957 C C . SER A 1 390 ? -24.273 1.722 30.201 1.00 97.94 390 SER A C 1
ATOM 2959 O O . SER A 1 390 ? -24.500 1.847 28.993 1.00 97.94 390 SER A O 1
ATOM 2961 N N . ASP A 1 391 ? -25.055 0.994 31.006 1.00 98.12 391 ASP A N 1
ATOM 2962 C CA . ASP A 1 391 ? -26.285 0.322 30.567 1.00 98.12 391 ASP A CA 1
ATOM 2963 C C . ASP A 1 391 ? -27.240 1.285 29.855 1.00 98.12 391 ASP A C 1
ATOM 2965 O O . ASP A 1 391 ? -27.792 0.958 28.805 1.00 98.12 391 ASP A O 1
ATOM 2969 N N . GLN A 1 392 ? -27.404 2.495 30.402 1.00 97.94 392 GLN A N 1
ATOM 2970 C CA . GLN A 1 392 ? -28.280 3.522 29.839 1.00 97.94 392 GLN A CA 1
ATOM 2971 C C . GLN A 1 392 ? -27.801 3.959 28.451 1.00 97.94 392 GLN A C 1
ATOM 2973 O O . GLN A 1 392 ? -28.617 4.103 27.543 1.00 97.94 392 GLN A O 1
ATOM 2978 N N . THR A 1 393 ? -26.488 4.130 28.263 1.00 97.25 393 THR A N 1
ATOM 2979 C CA . THR A 1 393 ? -25.912 4.491 26.962 1.00 97.25 393 THR A CA 1
ATOM 2980 C C . THR A 1 393 ? -26.092 3.361 25.951 1.00 97.25 393 THR A C 1
ATOM 2982 O O . THR A 1 393 ? -26.583 3.607 24.851 1.00 97.25 393 THR A O 1
ATOM 2985 N N . ALA A 1 394 ? -25.765 2.118 26.317 1.00 96.31 394 ALA A N 1
ATOM 2986 C CA . ALA A 1 394 ? -25.886 0.971 25.417 1.00 96.31 394 ALA A CA 1
ATOM 2987 C C . ALA A 1 394 ? -27.343 0.726 24.983 1.00 96.31 394 ALA A C 1
ATOM 2989 O O . ALA A 1 394 ? -27.629 0.581 23.793 1.00 96.31 394 ALA A O 1
ATOM 2990 N N . GLN A 1 395 ? -28.287 0.740 25.931 1.00 96.19 395 GLN A N 1
ATOM 2991 C CA . GLN A 1 395 ? -29.719 0.623 25.634 1.00 96.19 395 GLN A CA 1
ATOM 2992 C C . GLN A 1 395 ? -30.222 1.805 24.800 1.00 96.19 395 GLN A C 1
ATOM 2994 O O . GLN A 1 395 ? -30.992 1.609 23.860 1.00 96.19 395 GLN A O 1
ATOM 2999 N N . GLY A 1 396 ? -29.755 3.019 25.104 1.00 96.56 396 GLY A N 1
ATOM 3000 C CA . GLY A 1 396 ? -30.080 4.226 24.354 1.00 96.56 396 GLY A CA 1
ATOM 3001 C C . GLY A 1 396 ? -29.675 4.126 22.886 1.00 96.56 396 GLY A C 1
ATOM 3002 O O . GLY A 1 396 ? -30.497 4.415 22.018 1.00 96.56 396 GLY A O 1
ATOM 3003 N N . VAL A 1 397 ? -28.456 3.663 22.592 1.00 95.31 397 VAL A N 1
ATOM 3004 C CA . VAL A 1 397 ? -27.999 3.463 21.208 1.00 95.31 397 VAL A CA 1
ATOM 3005 C C . VAL A 1 397 ? -28.831 2.390 20.505 1.00 95.31 397 VAL A C 1
ATOM 3007 O O . VAL A 1 397 ? -29.369 2.659 19.433 1.00 95.31 397 VAL A O 1
ATOM 3010 N N . ARG A 1 398 ? -29.027 1.220 21.130 1.00 92.75 398 ARG A N 1
ATOM 3011 C CA . ARG A 1 398 ? -29.824 0.119 20.551 1.00 92.75 398 ARG A CA 1
ATOM 3012 C C . ARG A 1 398 ? -31.271 0.523 20.241 1.00 92.75 398 ARG A C 1
ATOM 3014 O O . ARG A 1 398 ? -31.854 0.013 19.293 1.00 92.75 398 ARG A O 1
ATOM 3021 N N . ALA A 1 399 ? -31.856 1.424 21.031 1.00 94.75 399 ALA A N 1
ATOM 3022 C CA . ALA A 1 399 ? -33.233 1.875 20.842 1.00 94.75 399 ALA A CA 1
ATOM 3023 C C . ALA A 1 399 ? -33.385 3.017 19.821 1.00 94.75 399 ALA A C 1
ATOM 3025 O O . ALA A 1 399 ? -34.467 3.178 19.256 1.00 94.75 399 ALA A O 1
ATOM 3026 N N . ASN A 1 400 ? -32.345 3.836 19.610 1.00 95.25 400 ASN A N 1
ATOM 3027 C CA . ASN A 1 400 ? -32.476 5.114 18.893 1.00 95.25 400 ASN A CA 1
ATOM 3028 C C . ASN A 1 400 ? -31.592 5.262 17.649 1.00 95.25 400 ASN A C 1
ATOM 3030 O O . ASN A 1 400 ? -31.797 6.214 16.889 1.00 95.25 400 ASN A O 1
ATOM 3034 N N . CYS A 1 401 ? -30.626 4.371 17.436 1.00 91.31 401 CYS A N 1
ATOM 3035 C CA . CYS A 1 401 ? -29.760 4.389 16.265 1.00 91.31 401 CYS A CA 1
ATOM 3036 C C . CYS A 1 401 ? -30.140 3.259 15.307 1.00 91.31 401 CYS A C 1
ATOM 3038 O O . CYS A 1 401 ? -30.273 2.105 15.709 1.00 91.31 401 CYS A O 1
ATOM 3040 N N . ASN A 1 402 ? -30.300 3.609 14.031 1.00 88.62 402 ASN A N 1
ATOM 3041 C CA . ASN A 1 402 ? -30.394 2.644 12.945 1.00 88.62 402 ASN A CA 1
ATOM 3042 C C . ASN A 1 402 ? -29.094 2.688 12.137 1.00 88.62 402 ASN A C 1
ATOM 3044 O O . ASN A 1 402 ? -28.745 3.744 11.607 1.00 88.62 402 ASN A O 1
ATOM 3048 N N . PHE A 1 403 ? -28.403 1.552 12.068 1.00 84.81 403 PHE A N 1
ATOM 3049 C CA . PHE A 1 403 ? -27.143 1.390 11.336 1.00 84.81 403 PHE A CA 1
ATOM 3050 C C . PHE A 1 403 ? -27.319 0.672 9.987 1.00 84.81 403 PHE A C 1
ATOM 3052 O O . PHE A 1 403 ? -26.324 0.397 9.322 1.00 84.81 403 PHE A O 1
ATOM 3059 N N . SER A 1 404 ? -28.562 0.346 9.610 1.00 77.69 404 SER A N 1
ATOM 3060 C CA . SER A 1 404 ? -28.929 -0.255 8.319 1.00 77.69 404 SER A CA 1
ATOM 3061 C C . SER A 1 404 ? -29.231 0.769 7.236 1.00 77.69 404 SER A C 1
ATOM 3063 O O . SER A 1 404 ? -29.784 1.847 7.571 1.00 77.69 404 SER A O 1
#

Secondary structure (DSSP, 8-state):
--TTTTS-GGGS------PPPP-------SS--EEPP-------S-------------------------------------------------------------SHHHHHHHHTT---TTHHHHHHHHHHHHHHHHHHHHT-TTT--HHHHHTB--EETTTEE--SS-EEEEEEEEETTTTEEEEEEEE--TTPPPTTSHHHHGGG--S----------S-PPPPEEEEE--TTT--TIIIIIIIISSSEEEPTTSS-EEE-TT-GGGTSEEEEE--STTSTT-B-S-GGGGS--HHHHHHHHHHHHHHHHHH-GGGSSS-EEEEEETTHHHHHHHHHHHHHHHHHHHHHH-PPPP-EEEEEEES----HHHHHHHHHHHHHHTTSS-HHHHHHHHHHEE--

Foldseek 3Di:
DPVPLQCQLVPFDDDDDDDDDDDDPDPPPDPDFQFDDDPDDDDDPDDDDDDDDDDDDDDDDDDDDDDDDDDDDPDDDDDDDDDDDDDDDDDDDDDDDPPDDPPPPPVVVVVVVVVVVPDDPPVVVVVVVLVVVLVVVLVVQVVPCLFAPPVQSVQWDQADFQEGGDDQWTKGWDWDQLDPVFRFIKIKIKTAASPFDDLPPPVPPVVPDDDDDDDDDDDPPPSAGQAEEEEDEPPPQGFLCSRVQAPNAHQWHQDPVNRHIDGDPRHCSNRHTYMGIRDDAPRDPTHTNDPCSVPDDLLVRLSSVLSRVLVVCVRGVNNLQGEYEYEYEEQCLSNRVSNVVVLVVVQVCCVVVVRRHHNYDYYYYYHYDHAQQVVVLVVLVVCVVVVVDDPCVSVSCVVRTDRD

Organism: NCBI:txid1737510

pLDDT: mean 71.86, std 29.94, range [23.62, 98.94]

InterPro domains:
  IPR001563 Peptidase S10, serine carboxypeptidase [PF00450] (224-403)
  IPR001563 Peptidase S10, serine carboxypeptidase [PR00724] (264-276)
  IPR001563 Peptidase S10, serine carboxypeptidase [PR00724] (277-287)
  IPR001563 Peptidase S10, serine carboxypeptidase [PR00724] (312-337)
  IPR001563 Peptidase S10, serine carboxypeptidase [PTHR11802] (159-403)
  IPR018202 Serine carboxypeptidase, serine active site [PS00131] (326-333)
  IPR029058 Alpha/Beta hydrolase fold [G3DSA:3.40.50.1820] (149-404)
  IPR029058 Alpha/Beta hydrolase fold [SSF53474] (157-403)

Sequence (404 aa):
GYESHCNIIESFGILPVIAPPREHTVNANKHSNNCRPCTVETFNPNTSFLGTLAPGGSPQRPASTMRASFVPRWLRSAISAAILAVLIFAALPIPRVDAARSTSSSFGGIRATLNSQRATGTAANSLNHEDDRLSGRIADLHARPSEYSSEAVADLVPHLPGWGPIDDFNMFAGYITVDDANGRALFYILAEARNAPPSEAQNQQQQNRGANDVGGGSVDDSGATMPLVLWLNGGPGCSSIGGGFMTELGPFFPMPGGQDLQRNPHAWNEFAHVLFVESPAFVGFSYSNTTLDAIVGDARTAADSRIFLLRFLERFPRFRDTPFYVSGESYAGHYVPNLALAIVEGNKAAAATDEPKINLKGFLVGNPWTDTAIDNMGAIDYWWTHALVSDQTAQGVRANCNFS

Radius of gyration: 30.67 Å; chains: 1; bounding box: 87×83×93 Å